Protein AF-A0AA36FQ62-F1 (afdb_monomer_lite)

Structure (mmCIF, N/CA/C/O backbone):
data_AF-A0AA36FQ62-F1
#
_entry.id   AF-A0AA36FQ62-F1
#
loop_
_atom_site.group_PDB
_atom_site.id
_atom_site.type_symbol
_atom_site.label_atom_id
_atom_site.label_alt_id
_atom_site.label_comp_id
_atom_site.label_asym_id
_atom_site.label_entity_id
_atom_site.label_seq_id
_atom_site.pdbx_PDB_ins_code
_atom_site.Cartn_x
_atom_site.Cartn_y
_atom_site.Cartn_z
_atom_site.occupancy
_atom_site.B_iso_or_equiv
_atom_site.auth_seq_id
_atom_site.auth_comp_id
_atom_site.auth_asym_id
_atom_site.auth_atom_id
_atom_site.pdbx_PDB_model_num
ATOM 1 N N . MET A 1 1 ? -47.833 25.487 -31.551 1.00 65.50 1 MET A N 1
ATOM 2 C CA . MET A 1 1 ? -48.661 24.655 -30.648 1.00 65.50 1 MET A CA 1
ATOM 3 C C . MET A 1 1 ? -50.059 24.494 -31.220 1.00 65.50 1 MET A C 1
ATOM 5 O O . MET A 1 1 ? -50.612 25.449 -31.757 1.00 65.50 1 MET A O 1
ATOM 9 N N . ARG A 1 2 ? -50.636 23.299 -31.106 1.00 74.56 2 ARG A N 1
ATOM 10 C CA . ARG A 1 2 ? -52.045 23.013 -31.411 1.00 74.56 2 ARG A CA 1
ATOM 11 C C . ARG A 1 2 ? -52.954 23.622 -30.323 1.00 74.56 2 ARG A C 1
ATOM 13 O O . ARG A 1 2 ? -52.509 23.763 -29.186 1.00 74.56 2 ARG A O 1
ATOM 20 N N . PRO A 1 3 ? -54.244 23.909 -30.589 1.00 71.69 3 PRO A N 1
ATOM 21 C CA . PRO A 1 3 ? -55.140 24.540 -29.604 1.00 71.69 3 PRO A CA 1
ATOM 22 C C . PRO A 1 3 ? -55.261 23.798 -28.259 1.00 71.69 3 PRO A C 1
ATOM 24 O O . PRO A 1 3 ? -55.384 24.423 -27.209 1.00 71.69 3 PRO A O 1
ATOM 27 N N . LYS A 1 4 ? -55.190 22.458 -28.274 1.00 71.88 4 LYS A N 1
ATOM 28 C CA . LYS A 1 4 ? -55.199 21.627 -27.055 1.00 71.88 4 LYS A CA 1
ATOM 29 C C . LYS A 1 4 ? -53.932 21.798 -26.209 1.00 71.88 4 LYS A C 1
ATOM 31 O O . LYS A 1 4 ? -54.028 21.818 -24.988 1.00 71.88 4 LYS A O 1
ATOM 36 N N . GLU A 1 5 ? -52.776 21.949 -26.852 1.00 71.19 5 GLU A N 1
ATOM 37 C CA . GLU A 1 5 ? -51.497 22.198 -26.177 1.00 71.19 5 GLU A CA 1
ATOM 38 C C . GLU A 1 5 ? -51.495 23.599 -25.574 1.00 71.19 5 GLU A C 1
ATOM 40 O O . GLU A 1 5 ? -51.178 23.748 -24.404 1.00 71.19 5 GLU A O 1
ATOM 45 N N . LEU A 1 6 ? -51.961 24.606 -26.321 1.00 78.81 6 LEU A N 1
ATOM 46 C CA . LEU A 1 6 ? -52.039 25.983 -25.832 1.00 78.81 6 LEU A CA 1
ATOM 47 C C . LEU A 1 6 ? -52.892 26.092 -24.556 1.00 78.81 6 LEU A C 1
ATOM 49 O O . LEU A 1 6 ? -52.500 26.765 -23.611 1.00 78.81 6 LEU A O 1
ATOM 53 N N . LYS A 1 7 ? -54.028 25.381 -24.502 1.00 79.94 7 LYS A N 1
ATOM 54 C CA . LYS A 1 7 ? -54.894 25.349 -23.316 1.00 79.94 7 LYS A CA 1
ATOM 55 C C . LYS A 1 7 ? -54.197 24.719 -22.106 1.00 79.94 7 LYS A C 1
ATOM 57 O O . LYS A 1 7 ? -54.276 25.290 -21.022 1.00 79.94 7 LYS A O 1
ATOM 62 N N . LEU A 1 8 ? -53.522 23.579 -22.300 1.00 77.81 8 LEU A N 1
ATOM 63 C CA . LEU A 1 8 ? -52.741 22.897 -21.258 1.00 77.81 8 LEU A CA 1
ATOM 64 C C . LEU A 1 8 ? -51.605 23.793 -20.741 1.00 77.81 8 LEU A C 1
ATOM 66 O O . LEU A 1 8 ? -51.390 23.895 -19.536 1.00 77.81 8 LEU A O 1
ATOM 70 N N . TRP A 1 9 ? -50.933 24.493 -21.655 1.00 85.81 9 TRP A N 1
ATOM 71 C CA . TRP A 1 9 ? -49.898 25.475 -21.351 1.00 85.81 9 TRP A CA 1
ATOM 72 C C . TRP A 1 9 ? -50.437 26.615 -20.488 1.00 85.81 9 TRP A C 1
ATOM 74 O O . TRP A 1 9 ? -49.932 26.832 -19.391 1.00 85.81 9 TRP A O 1
ATOM 84 N N . THR A 1 10 ? -51.497 27.302 -20.921 1.00 83.81 10 THR A N 1
ATOM 85 C CA . THR A 1 10 ? -52.042 28.454 -20.186 1.00 83.81 10 THR A CA 1
ATOM 86 C C . THR A 1 10 ? -52.617 28.067 -18.825 1.00 83.81 10 THR A C 1
ATOM 88 O O . THR A 1 10 ? -52.399 28.782 -17.851 1.00 83.81 10 THR A O 1
ATOM 91 N N . SER A 1 11 ? -53.318 26.928 -18.723 1.00 85.25 11 SER A N 1
ATOM 92 C CA . SER A 1 11 ? -53.846 26.459 -17.434 1.00 85.25 11 SER A CA 1
ATOM 93 C C . SER A 1 11 ? -52.737 26.000 -16.492 1.00 85.25 11 SER A C 1
ATOM 95 O O . SER A 1 11 ? -52.820 26.237 -15.290 1.00 85.25 11 SER A O 1
ATOM 97 N N . GLY A 1 12 ? -51.698 25.359 -17.035 1.00 86.94 12 GLY A N 1
ATOM 98 C CA . GLY A 1 12 ? -50.545 24.901 -16.269 1.00 86.94 12 GLY A CA 1
ATOM 99 C C . GLY A 1 12 ? -49.738 26.061 -15.692 1.00 86.94 12 GLY A C 1
ATOM 100 O O . GLY A 1 12 ? -49.416 26.033 -14.509 1.00 86.94 12 GLY A O 1
ATOM 101 N N . VAL A 1 13 ? -49.494 27.113 -16.482 1.00 87.81 13 VAL A N 1
ATOM 102 C CA . VAL A 1 13 ? -48.809 28.331 -16.014 1.00 87.81 13 VAL A CA 1
ATOM 103 C C . VAL A 1 13 ? -49.633 29.062 -14.954 1.00 87.81 13 VAL A C 1
ATOM 105 O O . VAL A 1 13 ? -49.076 29.461 -13.938 1.00 87.81 13 VAL A O 1
ATOM 108 N N . ALA A 1 14 ? -50.950 29.200 -15.140 1.00 87.75 14 ALA A N 1
ATOM 109 C CA . ALA A 1 14 ? -51.812 29.830 -14.136 1.00 87.75 14 ALA A CA 1
ATOM 110 C C . ALA A 1 14 ? -51.751 29.084 -12.791 1.00 87.75 14 ALA A C 1
ATOM 112 O O . ALA A 1 14 ? -51.449 29.684 -11.765 1.00 87.75 14 ALA A O 1
ATOM 113 N N . HIS A 1 15 ? -51.919 27.757 -12.818 1.00 89.88 15 HIS A N 1
ATOM 114 C CA . HIS A 1 15 ? -51.799 26.922 -11.622 1.00 89.88 15 HIS A CA 1
ATOM 115 C C . HIS A 1 15 ? -50.402 27.008 -10.988 1.00 89.88 15 HIS A C 1
ATOM 117 O O . HIS A 1 15 ? -50.271 27.055 -9.769 1.00 89.88 15 HIS A O 1
ATOM 123 N N . LEU A 1 16 ? -49.344 27.040 -11.804 1.00 90.44 16 LEU A N 1
ATOM 124 C CA . LEU A 1 16 ? -47.969 27.180 -11.331 1.00 90.44 16 LEU A CA 1
ATOM 125 C C . LEU A 1 16 ? -47.751 28.496 -10.572 1.00 90.44 16 LEU A C 1
ATOM 127 O O . LEU A 1 16 ? -47.106 28.495 -9.524 1.00 90.44 16 LEU A O 1
ATOM 131 N N . LEU A 1 17 ? -48.288 29.605 -11.083 1.00 85.81 17 LEU A N 1
ATOM 132 C CA . LEU A 1 17 ? -48.156 30.927 -10.467 1.00 85.81 17 LEU A CA 1
ATOM 133 C C . LEU A 1 17 ? -48.981 31.069 -9.176 1.00 85.81 17 LEU A C 1
ATOM 135 O O . LEU A 1 17 ? -48.566 31.816 -8.288 1.00 85.81 17 LEU A O 1
ATOM 139 N N . ASP A 1 18 ? -50.071 30.309 -9.028 1.00 91.38 18 ASP A N 1
ATOM 140 C CA . ASP A 1 18 ? -50.879 30.258 -7.798 1.00 91.38 18 ASP A CA 1
ATOM 141 C C . ASP A 1 18 ? -50.179 29.517 -6.642 1.00 91.38 18 ASP A C 1
ATOM 143 O O . ASP A 1 18 ? -50.466 29.768 -5.468 1.00 91.38 18 ASP A O 1
ATOM 147 N N . LEU A 1 19 ? -49.233 28.615 -6.934 1.00 92.75 19 LEU A N 1
ATOM 148 C CA . LEU A 1 19 ? -48.485 27.891 -5.900 1.00 92.75 19 LEU A CA 1
ATOM 149 C C . LEU A 1 19 ? -47.567 28.835 -5.111 1.00 92.75 19 LEU A C 1
ATOM 151 O O . LEU A 1 19 ? -46.963 29.722 -5.715 1.00 92.75 19 LEU A O 1
ATOM 155 N N . PRO A 1 20 ? -47.347 28.622 -3.799 1.00 92.12 20 PRO A N 1
ATOM 156 C CA . PRO A 1 20 ? -46.384 29.405 -3.029 1.00 92.12 20 PRO A CA 1
ATOM 157 C C . PRO A 1 20 ? -44.980 29.352 -3.643 1.00 92.12 20 PRO A C 1
ATOM 159 O O . PRO A 1 20 ? -44.489 28.281 -4.007 1.00 92.12 20 PRO A O 1
ATOM 162 N N . ALA A 1 21 ? -44.324 30.509 -3.734 1.00 87.75 21 ALA A N 1
ATOM 163 C CA . ALA A 1 21 ? -42.969 30.612 -4.262 1.00 87.75 21 ALA A CA 1
ATOM 164 C C . ALA A 1 21 ? -41.953 29.810 -3.416 1.00 87.75 21 ALA A C 1
ATOM 166 O O . ALA A 1 21 ? -42.151 29.578 -2.222 1.00 87.75 21 ALA A O 1
ATOM 167 N N . GLY A 1 22 ? -40.863 29.363 -4.049 1.00 88.75 22 GLY A N 1
ATOM 168 C CA . GLY A 1 22 ? -39.893 28.436 -3.457 1.00 88.75 22 GLY A CA 1
ATOM 169 C C . GLY A 1 22 ? -40.155 26.982 -3.863 1.00 88.75 22 GLY A C 1
ATOM 170 O O . GLY A 1 22 ? -40.504 26.707 -5.011 1.00 88.75 22 GLY A O 1
ATOM 171 N N . HIS A 1 23 ? -39.973 26.037 -2.935 1.00 90.25 23 HIS A N 1
ATOM 172 C CA . HIS A 1 23 ? -40.041 24.600 -3.236 1.00 90.25 23 HIS A CA 1
ATOM 173 C C . HIS A 1 23 ? -41.383 24.131 -3.845 1.00 90.25 23 HIS A C 1
ATOM 175 O O . HIS A 1 23 ? -41.338 23.379 -4.820 1.00 90.25 23 HIS A O 1
ATOM 181 N N . PRO A 1 24 ? -42.569 24.582 -3.376 1.00 93.19 24 PRO A N 1
ATOM 182 C CA . PRO A 1 24 ? -43.842 24.172 -3.976 1.00 93.19 24 PRO A CA 1
ATOM 183 C C . PRO A 1 24 ? -43.959 24.573 -5.452 1.00 93.19 24 PRO A C 1
ATOM 185 O O . PRO A 1 24 ? -44.353 23.756 -6.283 1.00 93.19 24 PRO A O 1
ATOM 188 N N . ARG A 1 25 ? -43.550 25.800 -5.801 1.00 94.25 25 ARG A N 1
ATOM 189 C CA . ARG A 1 25 ? -43.550 26.291 -7.186 1.00 94.25 25 ARG A CA 1
ATOM 190 C C . ARG A 1 25 ? -42.502 25.591 -8.058 1.00 94.25 25 ARG A C 1
ATOM 192 O O . ARG A 1 25 ? -42.801 25.275 -9.202 1.00 94.25 25 ARG A O 1
ATOM 199 N N . LEU A 1 26 ? -41.321 25.260 -7.530 1.00 94.88 26 LEU A N 1
ATOM 200 C CA . LEU A 1 26 ? -40.318 24.452 -8.250 1.00 94.88 26 LEU A CA 1
ATOM 201 C C . LEU A 1 26 ? -40.812 23.021 -8.525 1.00 94.88 26 LEU A C 1
ATOM 203 O O . LEU A 1 26 ? -40.653 22.504 -9.631 1.00 94.88 26 LEU A O 1
ATOM 207 N N . SER A 1 27 ? -41.491 22.407 -7.553 1.00 94.25 27 SER A N 1
ATOM 208 C CA . SER A 1 27 ? -42.144 21.108 -7.737 1.00 94.25 27 SER A CA 1
ATOM 209 C C . SER A 1 27 ? -43.239 21.183 -8.807 1.00 94.25 27 SER A C 1
ATOM 211 O O . SER A 1 27 ? -43.251 20.375 -9.740 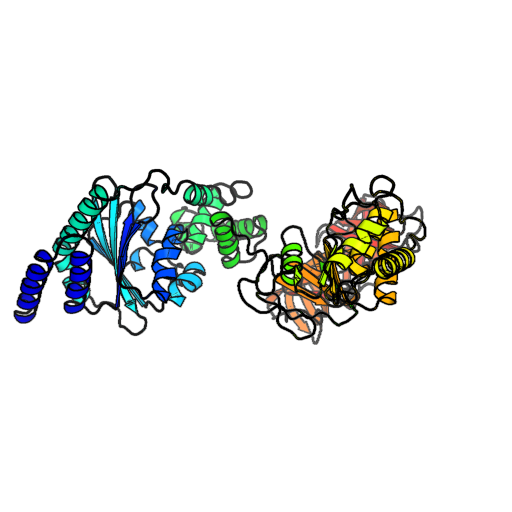1.00 94.25 27 SER A O 1
ATOM 213 N N . GLY A 1 28 ? -44.086 22.217 -8.751 1.00 94.12 28 GLY A N 1
ATOM 214 C CA . GLY A 1 28 ? -45.088 22.501 -9.778 1.00 94.12 28 GLY A CA 1
ATOM 215 C C . GLY A 1 28 ? -44.482 22.693 -11.170 1.00 94.12 28 GLY A C 1
ATOM 216 O O . GLY A 1 28 ? -45.018 22.162 -12.141 1.00 94.12 28 GLY A O 1
ATOM 217 N N . LEU A 1 29 ? -43.341 23.386 -11.268 1.00 94.75 29 LEU A N 1
ATOM 218 C CA . LEU A 1 29 ? -42.625 23.615 -12.526 1.00 94.75 29 LEU A CA 1
ATOM 219 C C . LEU A 1 29 ? -42.180 22.283 -13.139 1.00 94.75 29 LEU A C 1
ATOM 221 O O . LEU A 1 29 ? -42.425 22.045 -14.319 1.00 94.75 29 LEU A O 1
ATOM 225 N N . SER A 1 30 ? -41.603 21.384 -12.335 1.00 94.12 30 SER A N 1
ATOM 226 C CA . SER A 1 30 ? -41.206 20.048 -12.803 1.00 94.12 30 SER A CA 1
ATOM 227 C C . SER A 1 30 ? -42.401 19.219 -13.291 1.00 94.12 30 SER A C 1
ATOM 229 O O . SER A 1 30 ? -42.319 18.546 -14.318 1.00 94.12 30 SER A O 1
ATOM 231 N N . HIS A 1 31 ? -43.544 19.302 -12.600 1.00 92.62 31 HIS A N 1
ATOM 232 C CA . HIS A 1 31 ? -44.759 18.596 -12.997 1.00 92.62 31 HIS A CA 1
ATOM 233 C C . HIS A 1 31 ? -45.319 19.137 -14.315 1.00 92.62 31 HIS A C 1
ATOM 235 O O . HIS A 1 31 ? -45.669 18.360 -15.201 1.00 92.62 31 HIS A O 1
ATOM 241 N N . TRP A 1 32 ? -45.364 20.459 -14.469 1.00 93.38 32 TRP A N 1
ATOM 242 C CA . TRP A 1 32 ? -45.823 21.107 -15.692 1.00 93.38 32 TRP A CA 1
ATOM 243 C C . TRP A 1 32 ? -44.908 20.799 -16.884 1.00 93.38 32 TRP A C 1
ATOM 245 O O . TRP A 1 32 ? -45.400 20.396 -17.937 1.00 93.38 32 TRP A O 1
ATOM 255 N N . LEU A 1 33 ? -43.585 20.872 -16.709 1.00 92.69 33 LEU A N 1
ATOM 256 C CA . LEU A 1 33 ? -42.626 20.514 -17.760 1.00 92.69 33 LEU A CA 1
ATOM 257 C C . LEU A 1 33 ? -42.779 19.049 -18.202 1.00 92.69 33 LEU A C 1
ATOM 259 O O . LEU A 1 33 ? -42.755 18.788 -19.403 1.00 92.69 33 LEU A O 1
ATOM 263 N N . ARG A 1 34 ? -43.047 18.112 -17.277 1.00 92.44 34 ARG A N 1
ATOM 264 C CA . ARG A 1 34 ? -43.342 16.701 -17.612 1.00 92.44 34 ARG A CA 1
ATOM 265 C C . ARG A 1 34 ? -44.602 16.512 -18.454 1.00 92.44 34 ARG A C 1
ATOM 267 O O . ARG A 1 34 ? -44.686 15.551 -19.214 1.00 92.44 34 ARG A O 1
ATOM 274 N N . GLN A 1 35 ? -45.595 17.388 -18.306 1.00 87.94 35 GLN A N 1
ATOM 275 C CA . GLN A 1 35 ? -46.810 17.344 -19.128 1.00 87.94 35 GLN A CA 1
ATOM 276 C C . GLN A 1 35 ? -46.563 17.856 -20.554 1.00 87.94 35 GLN A C 1
ATOM 278 O O . GLN A 1 35 ? -47.313 17.513 -21.466 1.00 87.94 35 GLN A O 1
ATOM 283 N N . ILE A 1 36 ? -45.529 18.680 -20.740 1.00 85.38 36 ILE A N 1
ATOM 284 C CA . ILE A 1 36 ? -45.151 19.277 -22.024 1.00 85.38 36 ILE A CA 1
ATOM 285 C C . ILE A 1 36 ? -44.238 18.337 -22.810 1.00 85.38 36 ILE A C 1
ATOM 287 O O . ILE A 1 36 ? -44.462 18.102 -23.996 1.00 85.38 36 ILE A O 1
ATOM 291 N N . CYS A 1 37 ? -43.212 17.805 -22.152 1.00 87.88 37 CYS A N 1
ATOM 292 C CA . CYS A 1 37 ? -42.264 16.860 -22.719 1.00 87.88 37 CYS A CA 1
ATOM 293 C C . CYS A 1 37 ? -41.946 15.800 -21.660 1.00 87.88 37 CYS A C 1
ATOM 295 O O . CYS A 1 37 ? -41.770 16.154 -20.491 1.00 87.88 37 CYS A O 1
ATOM 297 N N . PRO A 1 38 ? -41.860 14.507 -22.017 1.00 87.56 38 PRO A N 1
ATOM 298 C CA . PRO A 1 38 ? -41.468 13.501 -21.046 1.00 87.56 38 PRO A CA 1
ATOM 299 C C . PRO A 1 38 ? -40.057 13.806 -20.523 1.00 87.56 38 PRO A C 1
ATOM 301 O O . PRO A 1 38 ? -39.123 14.005 -21.291 1.00 87.56 38 PRO A O 1
ATOM 304 N N . VAL A 1 39 ? -39.907 13.878 -19.205 1.00 90.75 39 VAL A N 1
ATOM 305 C CA . VAL A 1 39 ? -38.630 14.127 -18.528 1.00 90.75 39 VAL A CA 1
ATOM 306 C C . VAL A 1 39 ? -38.608 13.271 -17.275 1.00 90.75 39 VAL A C 1
ATOM 308 O O . VAL A 1 39 ? -39.529 13.332 -16.451 1.00 90.75 39 VAL A O 1
ATOM 311 N N . ASP A 1 40 ? -37.556 12.478 -17.130 1.00 89.38 40 ASP A N 1
ATOM 312 C CA . ASP A 1 40 ? -37.458 11.497 -16.057 1.00 89.38 40 ASP A CA 1
ATOM 313 C C . ASP A 1 40 ? -37.031 12.192 -14.757 1.00 89.38 40 ASP A C 1
ATOM 315 O O . ASP A 1 40 ? -37.711 12.081 -13.730 1.00 89.38 40 ASP A O 1
ATOM 319 N N . HIS A 1 41 ? -35.979 13.013 -14.820 1.00 90.12 41 HIS A N 1
ATOM 320 C CA . HIS A 1 41 ? -35.425 13.697 -13.651 1.00 90.12 41 HIS A CA 1
ATOM 321 C C . HIS A 1 41 ? -35.153 15.183 -13.901 1.00 90.12 41 HIS A C 1
ATOM 323 O O . HIS A 1 41 ? -34.850 15.597 -15.020 1.00 90.12 41 HIS A O 1
ATOM 329 N N . PHE A 1 42 ? -35.261 15.968 -12.828 1.00 93.19 42 PHE A N 1
ATOM 330 C CA . PHE A 1 42 ? -34.907 17.381 -12.785 1.00 93.19 42 PHE A CA 1
ATOM 331 C C . PHE A 1 42 ? -33.912 17.623 -11.660 1.00 93.19 42 PHE A C 1
ATOM 333 O O . PHE A 1 42 ? -34.051 17.037 -10.583 1.00 93.19 42 PHE A O 1
ATOM 340 N N . VAL A 1 43 ? -32.978 18.541 -11.886 1.00 91.94 43 VAL A N 1
ATOM 341 C CA . VAL A 1 43 ? -32.133 19.111 -10.835 1.00 91.94 43 VAL A CA 1
ATOM 342 C C . VAL A 1 43 ? -31.844 20.579 -11.136 1.00 91.94 43 VAL A C 1
ATOM 344 O O . VAL A 1 43 ? -31.655 20.958 -12.288 1.00 91.94 43 VAL A O 1
ATOM 347 N N . LEU A 1 44 ? -31.866 21.414 -10.102 1.00 94.06 44 LEU A N 1
ATOM 348 C CA . LEU A 1 44 ? -31.575 22.840 -10.160 1.00 94.06 44 LEU A CA 1
ATOM 349 C C . LEU A 1 44 ? -30.367 23.142 -9.279 1.00 94.06 44 LEU A C 1
ATOM 351 O O . LEU A 1 44 ? -30.459 23.049 -8.050 1.00 94.06 44 LEU A O 1
ATOM 355 N N . PHE A 1 45 ? -29.280 23.580 -9.907 1.00 92.44 45 PHE A N 1
ATOM 356 C CA . PHE A 1 45 ? -28.094 24.084 -9.224 1.00 92.44 45 PHE A CA 1
ATOM 357 C C . PHE A 1 45 ? -27.929 25.587 -9.422 1.00 92.44 45 PHE A C 1
ATOM 359 O O . PHE A 1 45 ? -28.242 26.123 -10.483 1.00 92.44 45 PHE A O 1
ATOM 366 N N . VAL A 1 46 ? -27.391 26.262 -8.406 1.00 90.56 46 VAL A N 1
ATOM 367 C CA . VAL A 1 46 ? -26.946 27.657 -8.492 1.00 90.56 46 VAL A CA 1
ATOM 368 C C . VAL A 1 46 ? -25.442 27.744 -8.282 1.00 90.56 46 VAL A C 1
ATOM 370 O O . VAL A 1 46 ? -24.909 27.286 -7.263 1.00 90.56 46 VAL A O 1
ATOM 373 N N . TYR A 1 47 ? -24.780 28.409 -9.220 1.00 87.69 47 TYR A N 1
ATOM 374 C CA . TYR A 1 47 ? -23.352 28.696 -9.227 1.00 87.69 47 TYR A CA 1
ATOM 375 C C . TYR A 1 47 ? -23.147 30.187 -8.954 1.00 87.69 47 TYR A C 1
ATOM 377 O O . TYR A 1 47 ? -23.745 31.020 -9.626 1.00 87.69 47 TYR A O 1
ATOM 385 N N . GLU A 1 48 ? -22.338 30.531 -7.952 1.00 84.25 48 GLU A N 1
ATOM 386 C CA . GLU A 1 48 ? -22.143 31.918 -7.510 1.00 84.25 48 GLU A CA 1
ATOM 387 C C . GLU A 1 48 ? -20.687 32.145 -7.082 1.00 84.25 48 GLU A C 1
ATOM 389 O O . GLU A 1 48 ? -20.251 31.703 -6.013 1.00 84.25 48 GLU A O 1
ATOM 394 N N . GLY A 1 49 ? -19.920 32.840 -7.926 1.00 76.94 49 GLY A N 1
ATOM 395 C CA . GLY A 1 49 ? -18.513 33.154 -7.673 1.00 76.94 49 GLY A CA 1
ATOM 396 C C . GLY A 1 49 ? -17.655 31.913 -7.388 1.00 76.94 49 GLY A C 1
ATOM 397 O O . GLY A 1 49 ? -17.473 31.049 -8.248 1.00 76.94 49 GLY A O 1
ATOM 398 N N . ASN A 1 50 ? -17.107 31.848 -6.171 1.00 72.56 50 ASN A N 1
ATOM 399 C CA . ASN A 1 50 ? -16.250 30.754 -5.701 1.00 72.56 50 ASN A CA 1
ATOM 400 C C . ASN A 1 50 ? -16.957 29.833 -4.695 1.00 72.56 50 ASN A C 1
ATOM 402 O O . ASN A 1 50 ? -16.282 29.091 -3.989 1.00 72.56 50 ASN A O 1
ATOM 406 N N . HIS A 1 51 ? -18.282 29.895 -4.574 1.00 79.62 51 HIS A N 1
ATOM 407 C CA . HIS A 1 51 ? -19.012 28.968 -3.714 1.00 79.62 51 HIS A CA 1
ATOM 408 C C . HIS A 1 51 ? -19.207 27.617 -4.399 1.00 79.62 51 HIS A C 1
ATOM 410 O O . HIS A 1 51 ? -19.255 27.524 -5.630 1.00 79.62 51 HIS A O 1
ATOM 416 N N . ARG A 1 52 ? -19.393 26.578 -3.584 1.00 81.31 52 ARG A N 1
ATOM 417 C CA . ARG A 1 52 ? -19.804 25.255 -4.063 1.00 81.31 52 ARG A CA 1
ATOM 418 C C . ARG A 1 52 ? -21.145 25.330 -4.807 1.00 81.31 52 ARG A C 1
ATOM 420 O O . ARG A 1 52 ? -21.969 26.198 -4.488 1.00 81.31 52 ARG A O 1
ATOM 427 N N . PRO A 1 53 ? -21.412 24.445 -5.783 1.00 86.12 53 PRO A N 1
ATOM 428 C CA . PRO A 1 53 ? -22.727 24.361 -6.408 1.00 86.12 53 PRO A CA 1
ATOM 429 C C . PRO A 1 53 ? -23.817 24.170 -5.347 1.00 86.12 53 PRO A C 1
ATOM 431 O O . PRO A 1 53 ? -23.737 23.277 -4.504 1.00 86.12 53 PRO A O 1
ATOM 434 N N . LEU A 1 54 ? -24.842 25.019 -5.364 1.00 88.25 54 LEU A N 1
ATOM 435 C CA . LEU A 1 54 ? -25.953 24.920 -4.419 1.00 88.25 54 LEU A CA 1
ATOM 436 C C . LEU A 1 54 ? -27.125 24.208 -5.080 1.00 88.25 54 LEU A C 1
ATOM 438 O O . LEU A 1 54 ? -27.737 24.767 -5.989 1.00 88.25 54 LEU A O 1
ATOM 442 N N . ALA A 1 55 ? -27.465 23.016 -4.600 1.00 90.38 55 ALA A N 1
ATOM 443 C CA . ALA A 1 55 ? -28.695 22.340 -4.988 1.00 90.38 55 ALA A CA 1
ATOM 444 C C . ALA A 1 55 ? -29.911 23.081 -4.410 1.00 90.38 55 ALA A C 1
ATOM 446 O O . ALA A 1 55 ? -30.055 23.210 -3.193 1.00 90.38 55 ALA A O 1
ATOM 447 N N . MET A 1 56 ? -30.793 23.579 -5.276 1.00 91.88 56 MET A N 1
ATOM 448 C CA . MET A 1 56 ? -32.043 24.232 -4.870 1.00 91.88 56 MET A CA 1
ATOM 449 C C . MET A 1 56 ? -33.262 23.322 -4.995 1.00 91.88 56 MET A C 1
ATOM 451 O O . MET A 1 56 ? -34.248 23.519 -4.282 1.00 91.88 56 MET A O 1
ATOM 455 N N . PHE A 1 57 ? -33.223 22.358 -5.914 1.00 93.81 57 PHE A N 1
ATOM 456 C CA . PHE A 1 57 ? -34.329 21.445 -6.174 1.00 93.81 57 PHE A CA 1
ATOM 457 C C . PHE A 1 57 ? -33.850 20.221 -6.949 1.00 93.81 57 PHE A C 1
ATOM 459 O O . PHE A 1 57 ? -32.991 20.343 -7.815 1.00 93.81 57 PHE A O 1
ATOM 466 N N . ASP A 1 58 ? -34.442 19.065 -6.676 1.00 93.19 58 ASP A N 1
ATOM 467 C CA . ASP A 1 58 ? -34.229 17.841 -7.432 1.00 93.19 58 ASP A CA 1
ATOM 468 C C . ASP A 1 58 ? -35.458 16.927 -7.341 1.00 93.19 58 ASP A C 1
ATOM 470 O O . ASP A 1 58 ? -36.302 17.076 -6.455 1.00 93.19 58 ASP A O 1
ATOM 474 N N . THR A 1 59 ? -35.564 15.977 -8.269 1.00 92.12 59 THR A N 1
ATOM 475 C CA . THR A 1 59 ? -36.605 14.937 -8.251 1.00 92.12 59 THR A CA 1
ATOM 476 C C . THR A 1 59 ? -36.015 13.530 -8.143 1.00 92.12 59 THR A C 1
ATOM 478 O O . THR A 1 59 ? -36.613 12.581 -8.661 1.00 92.12 59 THR A O 1
ATOM 481 N N . PHE A 1 60 ? -34.816 13.382 -7.578 1.00 85.38 60 PHE A N 1
ATOM 482 C CA . PHE A 1 60 ? -34.171 12.079 -7.451 1.00 85.38 60 PHE A CA 1
ATOM 483 C C . PHE A 1 60 ? -34.704 11.311 -6.237 1.00 85.38 60 PHE A C 1
ATOM 485 O O . PHE A 1 60 ? -35.068 11.881 -5.209 1.00 85.38 60 PHE A O 1
ATOM 492 N N . CYS A 1 61 ? -34.752 9.986 -6.360 1.00 81.31 61 CYS A N 1
ATOM 493 C CA . CYS A 1 61 ? -34.926 9.088 -5.222 1.00 81.31 61 CYS A CA 1
ATOM 494 C C . CYS A 1 61 ? -33.659 9.081 -4.349 1.00 81.31 61 CYS A C 1
ATOM 496 O O . CYS A 1 61 ? -32.585 9.463 -4.811 1.00 81.31 61 CYS A O 1
ATOM 498 N N . ALA A 1 62 ? -33.779 8.678 -3.079 1.00 73.31 62 ALA A N 1
ATOM 499 C CA . ALA A 1 62 ? -32.701 8.805 -2.090 1.00 73.31 62 ALA A CA 1
ATOM 500 C C . ALA A 1 62 ? -31.388 8.110 -2.508 1.00 73.31 62 ALA A C 1
ATOM 502 O O . ALA A 1 62 ? -30.309 8.640 -2.270 1.00 73.31 62 ALA A O 1
ATOM 503 N N . ASP A 1 63 ? -31.486 6.968 -3.184 1.00 69.25 63 ASP A N 1
ATOM 504 C CA . ASP A 1 63 ? -30.375 6.204 -3.758 1.00 69.25 63 ASP A CA 1
ATOM 505 C C . ASP A 1 63 ? -29.650 6.952 -4.887 1.00 69.25 63 ASP A C 1
ATOM 507 O O . ASP A 1 63 ? -28.427 6.893 -4.977 1.00 69.25 63 ASP A O 1
ATOM 511 N N . LYS A 1 64 ? -30.379 7.701 -5.724 1.00 72.38 64 LYS A N 1
ATOM 512 C CA . LYS A 1 64 ? -29.790 8.477 -6.829 1.00 72.38 64 LYS A CA 1
ATOM 513 C C . LYS A 1 64 ? -29.354 9.879 -6.417 1.00 72.38 64 LYS A C 1
ATOM 515 O O . LYS A 1 64 ? -28.432 10.428 -7.015 1.00 72.38 64 LYS A O 1
ATOM 520 N N . ARG A 1 65 ? -30.002 10.456 -5.403 1.00 81.44 65 ARG A N 1
ATOM 521 C CA . ARG A 1 65 ? -29.698 11.790 -4.872 1.00 81.44 65 ARG A CA 1
ATOM 522 C C . ARG A 1 65 ? -28.283 11.864 -4.300 1.00 81.44 65 ARG A C 1
ATOM 524 O O . ARG A 1 65 ? -27.603 12.851 -4.561 1.00 81.44 65 ARG A O 1
ATOM 531 N N . GLY A 1 66 ? -27.836 10.807 -3.615 1.00 74.88 66 GLY A N 1
ATOM 532 C CA . GLY A 1 66 ? -26.467 10.714 -3.102 1.00 74.88 66 GLY A CA 1
ATOM 533 C C . GLY A 1 66 ? -25.430 10.966 -4.197 1.00 74.88 66 GLY A C 1
ATOM 534 O O . GLY A 1 66 ? -24.590 11.842 -4.060 1.00 74.88 66 GLY A O 1
ATOM 535 N N . VAL A 1 67 ? -25.581 10.300 -5.343 1.00 67.38 67 VAL A N 1
ATOM 536 C CA . VAL A 1 67 ? -24.642 10.423 -6.468 1.00 67.38 67 VAL A CA 1
ATOM 537 C C . VAL A 1 67 ? -24.797 11.761 -7.204 1.00 67.38 67 VAL A C 1
ATOM 539 O O . VAL A 1 67 ? -23.809 12.437 -7.476 1.00 67.38 67 VAL A O 1
ATOM 542 N N . TYR A 1 68 ? -26.025 12.176 -7.529 1.00 72.38 68 TYR A N 1
ATOM 543 C CA . TYR A 1 68 ? -26.274 13.345 -8.391 1.00 72.38 68 TYR A CA 1
ATOM 544 C C . TYR A 1 68 ? -26.203 14.700 -7.717 1.00 72.38 68 TYR A C 1
ATOM 546 O O . TYR A 1 68 ? -26.024 15.719 -8.385 1.00 72.38 68 TYR A O 1
ATOM 554 N N . VAL A 1 69 ? -26.464 14.724 -6.420 1.00 77.38 69 VAL A N 1
ATOM 555 C CA . VAL A 1 69 ? -26.654 15.960 -5.680 1.00 77.38 69 VAL A CA 1
ATOM 556 C C . VAL A 1 69 ? -25.598 16.043 -4.601 1.00 77.38 69 VAL A C 1
ATOM 558 O O . VAL A 1 69 ? -24.786 16.960 -4.632 1.00 77.38 69 VAL A O 1
ATOM 561 N N . ASP A 1 70 ? -25.549 15.062 -3.706 1.00 78.44 70 ASP A N 1
ATOM 562 C CA . ASP A 1 70 ? -24.721 15.165 -2.506 1.00 78.44 70 ASP A CA 1
ATOM 563 C C . ASP A 1 70 ? -23.221 15.006 -2.838 1.00 78.44 70 ASP A C 1
ATOM 565 O O . ASP A 1 70 ? -22.406 15.856 -2.470 1.00 78.44 70 ASP A O 1
ATOM 569 N N . ASP A 1 71 ? -22.854 13.995 -3.631 1.00 70.06 71 ASP A N 1
ATOM 570 C CA . ASP A 1 71 ? -21.480 13.782 -4.101 1.00 70.06 71 ASP A CA 1
ATOM 571 C C . ASP A 1 71 ? -21.035 14.919 -5.018 1.00 70.06 71 ASP A C 1
ATOM 573 O O . ASP A 1 71 ? -19.906 15.401 -4.907 1.00 70.06 71 ASP A O 1
ATOM 577 N N . TYR A 1 72 ? -21.936 15.415 -5.875 1.00 73.88 72 TYR A N 1
ATOM 578 C CA . TYR A 1 72 ? -21.647 16.542 -6.760 1.00 73.88 72 TYR A CA 1
ATOM 579 C C . TYR A 1 72 ? -21.308 17.819 -5.986 1.00 73.88 72 TYR A C 1
ATOM 581 O O . TYR A 1 72 ? -20.588 18.660 -6.500 1.00 73.88 72 TYR A O 1
ATOM 589 N N . GLN A 1 73 ? -21.762 17.984 -4.744 1.00 73.00 73 GLN A N 1
ATOM 590 C CA . GLN A 1 73 ? -21.399 19.134 -3.907 1.00 73.00 73 GLN A CA 1
ATOM 591 C C . GLN A 1 73 ? -20.048 18.968 -3.192 1.00 73.00 73 GLN A C 1
ATOM 593 O O . GLN A 1 73 ? -19.542 19.926 -2.602 1.00 73.00 73 GLN A O 1
ATOM 598 N N . CYS A 1 74 ? -19.438 17.781 -3.258 1.00 66.00 74 CYS A N 1
ATOM 599 C CA . CYS A 1 74 ? -18.243 17.425 -2.492 1.00 66.00 74 CYS A CA 1
ATOM 600 C C . CYS A 1 74 ? -16.921 17.475 -3.285 1.00 66.00 74 CYS A C 1
ATOM 602 O O . CYS A 1 74 ? -15.869 17.250 -2.691 1.00 66.00 74 CYS A O 1
ATOM 604 N N . GLY A 1 75 ? -16.932 17.799 -4.587 1.00 65.06 75 GLY A N 1
ATOM 605 C CA . GLY A 1 75 ? -15.700 17.994 -5.382 1.00 65.06 75 GLY A CA 1
ATOM 606 C C . GLY A 1 75 ? -15.667 17.511 -6.849 1.00 65.06 75 GLY A C 1
ATOM 607 O O . GLY A 1 75 ? -14.927 18.110 -7.632 1.00 65.06 75 GLY A O 1
ATOM 608 N N . PRO A 1 76 ? -16.452 16.505 -7.291 1.00 63.66 76 PRO A N 1
ATOM 609 C CA . PRO A 1 76 ? -16.430 16.003 -8.673 1.00 63.66 76 PRO A CA 1
ATOM 610 C C . PRO A 1 76 ? -16.761 17.053 -9.745 1.00 63.66 76 PRO A C 1
ATOM 612 O O . PRO A 1 76 ? -16.324 16.918 -10.885 1.00 63.66 76 PRO A O 1
ATOM 615 N N . TYR A 1 77 ? -17.502 18.106 -9.394 1.00 72.81 77 TYR A N 1
ATOM 616 C CA . TYR A 1 77 ? -17.954 19.162 -10.306 1.00 72.81 77 TYR A CA 1
ATOM 617 C C . TYR A 1 77 ? -16.834 19.976 -10.965 1.00 72.81 77 TYR A C 1
ATOM 619 O O . TYR A 1 77 ? -17.066 20.591 -11.999 1.00 72.81 77 TYR A O 1
ATOM 627 N N . LEU A 1 78 ? -15.607 19.995 -10.429 1.00 69.88 78 LEU A N 1
ATOM 628 C CA . LEU A 1 78 ? -14.495 20.691 -11.101 1.00 69.88 78 LEU A CA 1
ATOM 629 C C . LEU A 1 78 ? -14.065 20.015 -12.410 1.00 69.88 78 LEU A C 1
ATOM 631 O O . LEU A 1 78 ? -13.464 20.659 -13.275 1.00 69.88 78 LEU A O 1
ATOM 635 N N . LEU A 1 79 ? -14.355 18.721 -12.538 1.00 71.56 79 LEU A N 1
ATOM 636 C CA . LEU A 1 79 ? -14.130 17.936 -13.749 1.00 71.56 79 LEU A CA 1
ATOM 637 C C . LEU A 1 79 ? -15.333 17.985 -14.691 1.00 71.56 79 LEU A C 1
ATOM 639 O O . LEU A 1 79 ? -15.239 17.534 -15.832 1.00 71.56 79 LEU A O 1
ATOM 643 N N . ASP A 1 80 ? -16.444 18.548 -14.221 1.00 75.38 80 ASP A N 1
ATOM 644 C CA . ASP A 1 80 ? -17.695 18.575 -14.942 1.00 75.38 80 ASP A CA 1
ATOM 645 C C . ASP A 1 80 ? -17.718 19.720 -15.979 1.00 75.38 80 ASP A C 1
ATOM 647 O O . ASP A 1 80 ? -17.528 20.897 -15.631 1.00 75.38 80 ASP A O 1
ATOM 651 N N . PRO A 1 81 ? -17.961 19.419 -17.267 1.00 73.25 81 PRO A N 1
ATOM 652 C CA . PRO A 1 81 ? -18.048 20.426 -18.319 1.00 73.25 81 PRO A CA 1
ATOM 653 C C . PRO A 1 81 ? -19.127 21.489 -18.068 1.00 73.25 81 PRO A C 1
ATOM 655 O O . PRO A 1 81 ? -18.996 22.623 -18.533 1.00 73.25 81 PRO A O 1
ATOM 658 N N . PHE A 1 82 ? -20.184 21.158 -17.325 1.00 75.25 82 PHE A N 1
ATOM 659 C CA . PHE A 1 82 ? -21.334 22.030 -17.089 1.00 75.25 82 PHE A CA 1
ATOM 660 C C . PHE A 1 82 ? -21.004 23.103 -16.059 1.00 75.25 82 PHE A C 1
ATOM 662 O O . PHE A 1 82 ? -21.315 24.278 -16.264 1.00 75.25 82 PHE A O 1
ATOM 669 N N . TYR A 1 83 ? -20.278 22.740 -15.001 1.00 76.12 83 TYR A N 1
ATOM 670 C CA . TYR A 1 83 ? -19.723 23.709 -14.057 1.00 76.12 83 TYR A CA 1
ATOM 671 C C . TYR A 1 83 ? -18.788 24.713 -14.757 1.00 76.12 83 TYR A C 1
ATOM 673 O O . TYR A 1 83 ? -18.836 25.921 -14.495 1.00 76.12 83 TYR A O 1
ATOM 681 N N . LEU A 1 84 ? -17.968 24.240 -15.703 1.00 72.94 84 LEU A N 1
ATOM 682 C CA . LEU A 1 84 ? -17.088 25.103 -16.496 1.00 72.94 84 LEU A CA 1
ATOM 683 C C . LEU A 1 84 ? -17.869 26.039 -17.427 1.00 72.94 84 LEU A C 1
ATOM 685 O O . LEU A 1 84 ? -17.493 27.202 -17.563 1.00 72.94 84 LEU A O 1
ATOM 689 N N . ALA A 1 85 ? -18.959 25.571 -18.036 1.00 76.56 85 ALA A N 1
ATOM 690 C CA . ALA A 1 85 ? -19.826 26.417 -18.856 1.00 76.56 85 ALA A CA 1
ATOM 691 C C . ALA A 1 85 ? -20.454 27.554 -18.026 1.00 76.56 85 ALA A C 1
ATOM 693 O O . ALA A 1 85 ? -20.443 28.711 -18.447 1.00 76.56 85 ALA A O 1
ATOM 694 N N . CYS A 1 86 ? -20.912 27.256 -16.807 1.00 73.25 86 CYS A N 1
ATOM 695 C CA . CYS A 1 86 ? -21.496 28.255 -15.905 1.00 73.25 86 CYS A CA 1
ATOM 696 C C . CYS A 1 86 ? -20.480 29.309 -15.462 1.00 73.25 86 CYS A C 1
ATOM 698 O O . CYS A 1 86 ? -20.757 30.504 -15.482 1.00 73.25 86 CYS A O 1
ATOM 700 N N . THR A 1 87 ? -19.277 28.876 -15.088 1.00 68.00 87 THR A N 1
ATOM 701 C CA . THR A 1 87 ? -18.227 29.780 -14.588 1.00 68.00 87 THR A CA 1
ATOM 702 C C . THR A 1 87 ? -17.567 30.618 -15.686 1.00 68.00 87 THR A C 1
ATOM 704 O O . THR A 1 87 ? -16.965 31.647 -15.384 1.00 68.00 87 THR A O 1
ATOM 707 N N . ARG A 1 88 ? -17.702 30.225 -16.959 1.00 69.44 88 ARG A N 1
ATOM 708 C CA . ARG A 1 88 ? -17.198 30.968 -18.129 1.00 69.44 88 ARG A CA 1
ATOM 709 C C . ARG A 1 88 ? -18.216 31.935 -18.746 1.00 69.44 88 ARG A C 1
ATOM 711 O O . ARG A 1 88 ? -17.917 32.525 -19.779 1.00 69.44 88 ARG A O 1
ATOM 718 N N . GLY A 1 89 ? -19.382 32.119 -18.122 1.00 67.88 89 GLY A N 1
ATOM 719 C CA . GLY A 1 89 ? -20.380 33.098 -18.564 1.00 67.88 89 GLY A CA 1
ATOM 720 C C . GLY A 1 89 ? -21.163 32.666 -19.804 1.00 67.88 89 GLY A C 1
ATOM 721 O O . GLY A 1 89 ? -21.367 33.472 -20.711 1.00 67.88 89 GLY A O 1
ATOM 722 N N . GLN A 1 90 ? -21.580 31.397 -19.863 1.00 82.75 90 GLN A N 1
ATOM 723 C CA . GLN A 1 90 ? -22.462 30.895 -20.919 1.00 82.75 90 GLN A CA 1
ATOM 724 C C . GLN A 1 90 ? -23.729 31.758 -21.053 1.00 82.75 90 GLN A C 1
ATOM 726 O O . GLN A 1 90 ? -24.331 32.154 -20.055 1.00 82.75 90 GLN A O 1
ATOM 731 N N . ALA A 1 91 ? -24.151 32.021 -22.293 1.00 84.31 91 ALA A N 1
ATOM 732 C CA . ALA A 1 91 ? -25.345 32.819 -22.557 1.00 84.31 91 ALA A CA 1
ATOM 733 C C . ALA A 1 91 ? -26.620 32.138 -22.005 1.00 84.31 91 ALA A C 1
ATOM 735 O O . ALA A 1 91 ? -26.775 30.921 -22.187 1.00 84.31 91 ALA A O 1
ATOM 736 N N . PRO A 1 92 ? -27.549 32.899 -21.387 1.00 88.25 92 PRO A N 1
ATOM 737 C CA . PRO A 1 92 ? -28.829 32.368 -20.928 1.00 88.25 92 PRO A CA 1
ATOM 738 C C . PRO A 1 92 ? -29.625 31.716 -22.059 1.00 88.25 92 PRO A C 1
ATOM 740 O O . PRO A 1 92 ? -29.561 32.156 -23.208 1.00 88.25 92 PRO A O 1
ATOM 743 N N . GLY A 1 93 ? -30.381 30.672 -21.732 1.00 91.62 93 GLY A N 1
ATOM 744 C CA . GLY A 1 93 ? -31.192 29.928 -22.695 1.00 91.62 93 GLY A CA 1
ATOM 745 C C . GLY A 1 93 ? -31.125 28.415 -22.520 1.00 91.62 93 GLY A C 1
ATOM 746 O O . GLY A 1 93 ? -30.528 27.902 -21.570 1.00 91.62 93 GLY A O 1
ATOM 747 N N . LEU A 1 94 ? -31.772 27.697 -23.439 1.00 93.12 94 LEU A N 1
ATOM 748 C CA . LEU A 1 94 ? -31.831 26.237 -23.445 1.00 93.12 94 LEU A CA 1
ATOM 749 C C . LEU A 1 94 ? -30.663 25.640 -24.240 1.00 93.12 94 LEU A C 1
ATOM 751 O O . LEU A 1 94 ? -30.503 25.912 -25.429 1.00 93.12 94 LEU A O 1
ATOM 755 N N . TRP A 1 95 ? -29.900 24.751 -23.609 1.00 91.94 95 TRP A N 1
ATOM 756 C CA . TRP A 1 95 ? -28.728 24.117 -24.211 1.00 91.94 95 TRP A CA 1
ATOM 757 C C . TRP A 1 95 ? -28.776 22.596 -24.095 1.00 91.94 95 TRP A C 1
ATOM 759 O O . TRP A 1 95 ? -29.245 22.046 -23.098 1.00 91.94 95 TRP A O 1
ATOM 769 N N . ARG A 1 96 ? -28.233 21.896 -25.100 1.00 90.44 96 ARG A N 1
ATOM 770 C CA . ARG A 1 96 ? -27.914 20.470 -24.956 1.00 90.44 96 ARG A CA 1
ATOM 771 C C . ARG A 1 96 ? -26.571 20.354 -24.268 1.00 90.44 96 ARG A C 1
ATOM 773 O O . ARG A 1 96 ? -25.560 20.769 -24.830 1.00 90.44 96 ARG A O 1
ATOM 780 N N . LEU A 1 97 ? -26.541 19.734 -23.097 1.00 84.75 97 LEU A N 1
ATOM 781 C CA . LEU A 1 97 ? -25.332 19.727 -22.282 1.00 84.75 97 LEU A CA 1
ATOM 782 C C . LEU A 1 97 ? -24.161 18.994 -22.942 1.00 84.75 97 LEU A C 1
ATOM 784 O O . LEU A 1 97 ? -23.004 19.380 -22.786 1.00 84.75 97 LEU A O 1
ATOM 788 N N . ARG A 1 98 ? -24.466 18.019 -23.802 1.00 82.06 98 ARG A N 1
ATOM 789 C CA . ARG A 1 98 ? -23.479 17.314 -24.627 1.00 82.06 98 ARG A CA 1
ATOM 790 C C . ARG A 1 98 ? -22.621 18.208 -25.519 1.00 82.06 98 ARG A C 1
ATOM 792 O O . ARG A 1 98 ? -21.531 17.796 -25.897 1.00 82.06 98 ARG A O 1
ATOM 799 N N . GLN A 1 99 ? -23.075 19.416 -25.838 1.00 84.25 99 GLN A N 1
ATOM 800 C CA . GLN A 1 99 ? -22.310 20.375 -26.639 1.00 84.25 99 GLN A CA 1
ATOM 801 C C . GLN A 1 99 ? -21.133 20.990 -25.870 1.00 84.25 99 GLN A C 1
ATOM 803 O O . GLN A 1 99 ? -20.199 21.482 -26.495 1.00 84.25 99 GLN A O 1
ATOM 808 N N . PHE A 1 100 ? -21.165 20.954 -24.536 1.00 83.12 100 PHE A N 1
ATOM 809 C CA . PHE A 1 100 ? -20.098 21.485 -23.685 1.00 83.12 100 PHE A CA 1
ATOM 810 C C . PHE A 1 100 ? -19.050 20.434 -23.317 1.00 83.12 100 PHE A C 1
ATOM 812 O O . PHE A 1 100 ? -17.956 20.782 -22.876 1.00 83.12 100 PHE A O 1
ATOM 819 N N . ALA A 1 101 ? -19.379 19.154 -23.488 1.00 81.88 101 ALA A N 1
ATOM 820 C CA . ALA A 1 101 ? -18.506 18.051 -23.134 1.00 81.88 101 ALA A CA 1
ATOM 821 C C . ALA A 1 101 ? -17.319 17.935 -24.114 1.00 81.88 101 ALA A C 1
ATOM 823 O O . ALA A 1 101 ? -17.526 17.922 -25.330 1.00 81.88 101 ALA A O 1
ATOM 824 N N . PRO A 1 102 ? -16.082 17.804 -23.605 1.00 82.75 102 PRO A N 1
ATOM 825 C CA . PRO A 1 102 ? -14.912 17.506 -24.425 1.00 82.75 102 PRO A CA 1
ATOM 826 C C . PRO A 1 102 ? -15.051 16.222 -25.254 1.00 82.75 102 PRO A C 1
ATOM 828 O O . PRO A 1 102 ? -15.813 15.312 -24.925 1.00 82.75 102 PRO A O 1
ATOM 831 N N . ASP A 1 103 ? -14.260 16.129 -26.321 1.00 79.81 103 ASP A N 1
ATOM 832 C CA . ASP A 1 103 ? -14.312 15.070 -27.336 1.00 79.81 103 ASP A CA 1
ATOM 833 C C . ASP A 1 103 ? -14.107 13.643 -26.796 1.00 79.81 103 ASP A C 1
ATOM 835 O O . ASP A 1 103 ? -14.616 12.684 -27.376 1.00 79.81 103 ASP A O 1
ATOM 839 N N . HIS A 1 104 ? -13.420 13.490 -25.665 1.00 82.25 104 HIS A N 1
ATOM 840 C CA . HIS A 1 104 ? -13.209 12.213 -24.981 1.00 82.25 104 HIS A CA 1
ATOM 841 C C . HIS A 1 104 ? -13.931 12.104 -23.632 1.00 82.25 104 HIS A C 1
ATOM 843 O O . HIS A 1 104 ? -13.772 11.098 -22.944 1.00 82.25 104 HIS A O 1
ATOM 849 N N . PHE A 1 105 ? -14.756 13.083 -23.255 1.00 82.19 105 PHE A N 1
ATOM 850 C CA . PHE A 1 105 ? -15.428 13.104 -21.956 1.00 82.19 105 PHE A CA 1
ATOM 851 C C . PHE A 1 105 ? -16.292 11.858 -21.727 1.00 82.19 105 PHE A C 1
ATOM 853 O O . PHE A 1 105 ? -16.111 11.164 -20.734 1.00 82.19 105 PHE A O 1
ATOM 860 N N . TYR A 1 106 ? -17.145 11.507 -22.695 1.00 77.44 106 TYR A N 1
ATOM 861 C CA . TYR A 1 106 ? -18.033 10.333 -22.631 1.00 77.44 106 TYR A CA 1
ATOM 862 C C . TYR A 1 106 ? -17.311 8.979 -22.661 1.00 77.44 106 TYR A C 1
ATOM 864 O O . TYR A 1 106 ? -17.922 7.947 -22.401 1.00 77.44 106 TYR A O 1
ATOM 872 N N . LEU A 1 107 ? -16.024 8.978 -23.013 1.00 75.81 107 LEU A N 1
ATOM 873 C CA . LEU A 1 107 ? -15.154 7.801 -23.000 1.00 75.81 107 LEU A CA 1
ATOM 874 C C . LEU A 1 107 ? -14.207 7.812 -21.791 1.00 75.81 107 LEU A C 1
ATOM 876 O O . LEU A 1 107 ? -13.424 6.883 -21.609 1.00 75.81 107 LEU A O 1
ATOM 880 N N . GLY A 1 108 ? -14.236 8.884 -20.998 1.00 69.50 108 GLY A N 1
ATOM 881 C CA . GLY A 1 108 ? -13.354 9.091 -19.867 1.00 69.50 108 GLY A CA 1
ATOM 882 C C . GLY A 1 108 ? -13.810 8.321 -18.635 1.00 69.50 108 GLY A C 1
ATOM 883 O O . GLY A 1 108 ? -15.000 8.155 -18.382 1.00 69.50 108 GLY A O 1
ATOM 884 N N . GLU A 1 109 ? -12.842 7.915 -17.819 1.00 67.31 109 GLU A N 1
ATOM 885 C CA . GLU A 1 109 ? -13.072 7.214 -16.551 1.00 67.31 109 GLU A CA 1
ATOM 886 C C . GLU A 1 109 ? -14.000 7.961 -15.599 1.00 67.31 109 GLU A C 1
ATOM 888 O O . GLU A 1 109 ? -14.834 7.342 -14.947 1.00 67.31 109 GLU A O 1
ATOM 893 N N . TYR A 1 110 ? -13.895 9.291 -15.556 1.00 69.06 110 TYR A N 1
ATOM 894 C CA . TYR A 1 110 ? -14.799 10.123 -14.773 1.00 69.06 110 TYR A CA 1
ATOM 895 C C . TYR A 1 110 ? -16.257 9.896 -15.191 1.00 69.06 110 TYR A C 1
ATOM 897 O O . TYR A 1 110 ? -17.097 9.586 -14.353 1.00 69.06 110 TYR A O 1
ATOM 905 N N . TYR A 1 111 ? -16.554 9.959 -16.492 1.00 73.50 111 TYR A N 1
ATOM 906 C CA . TYR A 1 111 ? -17.903 9.721 -17.000 1.00 73.50 111 TYR A CA 1
ATOM 907 C C . TYR A 1 111 ? -18.359 8.275 -16.758 1.00 73.50 111 TYR A C 1
ATOM 909 O O . TYR A 1 111 ? -19.473 8.055 -16.293 1.00 73.50 111 TYR A O 1
ATOM 917 N N . LEU A 1 112 ? -17.503 7.283 -17.018 1.00 71.12 112 LEU A N 1
ATOM 918 C CA . LEU A 1 112 ? -17.842 5.865 -16.834 1.00 71.12 112 LEU A CA 1
ATOM 919 C C . LEU A 1 112 ? -18.070 5.496 -15.359 1.00 71.12 112 LEU A C 1
ATOM 921 O O . LEU A 1 112 ? -18.913 4.663 -15.041 1.00 71.12 112 LEU A O 1
ATOM 925 N N . THR A 1 113 ? -17.354 6.137 -14.440 1.00 63.47 113 THR A N 1
ATOM 926 C CA . THR A 1 113 ? -17.466 5.846 -13.006 1.00 63.47 113 THR A CA 1
ATOM 927 C C . THR A 1 113 ? -18.597 6.634 -12.359 1.00 63.47 113 THR A C 1
ATOM 929 O O . THR A 1 113 ? -19.315 6.091 -11.531 1.00 63.47 113 THR A O 1
ATOM 932 N N . TYR A 1 114 ? -18.786 7.897 -12.746 1.00 66.50 114 TYR A N 1
ATOM 933 C CA . TYR A 1 114 ? -19.739 8.800 -12.102 1.00 66.50 114 TYR A CA 1
ATOM 934 C C . TYR A 1 114 ? -21.069 8.896 -12.861 1.00 66.50 114 TYR A C 1
ATOM 936 O O . TYR A 1 114 ? -22.132 8.685 -12.287 1.00 66.50 114 TYR A O 1
ATOM 944 N N . TYR A 1 115 ? -21.028 9.149 -14.172 1.00 66.88 115 TYR A N 1
ATOM 945 C CA . TYR A 1 115 ? -22.225 9.361 -14.990 1.00 66.88 115 TYR A CA 1
ATOM 946 C C . TYR A 1 115 ? -22.841 8.068 -15.537 1.00 66.88 115 TYR A C 1
ATOM 948 O O . TYR A 1 115 ? -24.055 8.006 -15.667 1.00 66.88 115 TYR A O 1
ATOM 956 N N . GLN A 1 116 ? -22.088 7.014 -15.856 1.00 68.19 116 GLN A N 1
ATOM 957 C CA . GLN A 1 116 ? -22.678 5.793 -16.435 1.00 68.19 116 GLN A CA 1
ATOM 958 C C . GLN A 1 116 ? -23.537 5.015 -15.426 1.00 68.19 116 GLN A C 1
ATOM 960 O O . GLN A 1 116 ? -24.571 4.457 -15.797 1.00 68.19 116 GLN A O 1
ATOM 965 N N . GLN A 1 117 ? -23.148 5.010 -14.147 1.00 63.03 117 GLN A N 1
ATOM 966 C CA . GLN A 1 117 ? -23.843 4.285 -13.067 1.00 63.03 117 GLN A CA 1
ATOM 967 C C . GLN A 1 117 ? -25.286 4.761 -12.843 1.00 63.03 117 GLN A C 1
ATOM 969 O O . GLN A 1 117 ? -26.108 4.085 -12.230 1.00 63.03 117 GLN A O 1
ATOM 974 N N . THR A 1 118 ? -25.602 5.929 -13.376 1.00 63.97 118 THR A N 1
ATOM 975 C CA . THR A 1 118 ? -26.859 6.634 -13.177 1.00 63.97 118 THR A CA 1
ATOM 976 C C . THR A 1 118 ? -27.981 6.173 -14.102 1.00 63.97 118 THR A C 1
ATOM 978 O O . THR A 1 118 ? -29.170 6.381 -13.820 1.00 63.97 118 THR A O 1
ATOM 981 N N . GLY A 1 119 ? -27.595 5.568 -15.229 1.00 68.19 119 GLY A N 1
ATOM 982 C CA . GLY A 1 119 ? -28.495 5.191 -16.302 1.00 68.19 119 GLY A CA 1
ATOM 983 C C . GLY A 1 119 ? -29.163 6.371 -17.010 1.00 68.19 119 GLY A C 1
ATOM 984 O O . GLY A 1 119 ? -30.270 6.170 -17.508 1.00 68.19 119 GLY A O 1
ATOM 985 N N . LEU A 1 120 ? -28.559 7.567 -17.071 1.00 73.31 120 LEU A N 1
ATOM 986 C CA . LEU A 1 120 ? -29.021 8.663 -17.940 1.00 73.31 120 LEU A CA 1
ATOM 987 C C . LEU A 1 120 ? -28.490 8.537 -19.377 1.00 73.31 120 LEU A C 1
ATOM 989 O O . LEU A 1 120 ? -27.342 8.161 -19.595 1.00 73.31 120 LEU A O 1
ATOM 993 N N . ALA A 1 121 ? -29.324 8.881 -20.359 1.00 73.38 121 ALA A N 1
ATOM 994 C CA . ALA A 1 121 ? -28.977 8.892 -21.783 1.00 73.38 121 ALA A CA 1
ATOM 995 C C . ALA A 1 121 ? -28.796 10.299 -22.361 1.00 73.38 121 ALA A C 1
ATOM 997 O O . ALA A 1 121 ? -27.966 10.487 -23.251 1.00 73.38 121 ALA A O 1
ATOM 998 N N . GLU A 1 122 ? -29.559 11.287 -21.890 1.00 81.44 122 GLU A N 1
ATOM 999 C CA . GLU A 1 122 ? -29.453 12.658 -22.386 1.00 81.44 122 GLU A CA 1
ATOM 1000 C C . GLU A 1 122 ? -29.826 13.688 -21.322 1.00 81.44 122 GLU A C 1
ATOM 1002 O O . GLU A 1 122 ? -30.681 13.445 -20.468 1.00 81.44 122 GLU A O 1
ATOM 1007 N N . GLU A 1 123 ? -29.198 14.858 -21.420 1.00 87.81 123 GLU A N 1
ATOM 1008 C CA . GLU A 1 123 ? -29.440 16.001 -20.556 1.00 87.81 123 GLU A CA 1
ATOM 1009 C C . GLU A 1 123 ? -29.481 17.303 -21.368 1.00 87.81 123 GLU A C 1
ATOM 1011 O O . GLU A 1 123 ? -28.607 17.588 -22.200 1.00 87.81 123 GLU A O 1
ATOM 1016 N N . VAL A 1 124 ? -30.517 18.099 -21.115 1.00 91.94 124 VAL A N 1
ATOM 1017 C CA . VAL A 1 124 ? -30.687 19.462 -21.633 1.00 91.94 124 VAL A CA 1
ATOM 1018 C C . VAL A 1 124 ? -30.938 20.389 -20.458 1.00 91.94 124 VAL A C 1
ATOM 1020 O O . VAL A 1 124 ? -31.536 19.965 -19.474 1.00 91.94 124 VAL A O 1
ATOM 1023 N N . ALA A 1 125 ? -30.489 21.637 -20.526 1.00 92.94 125 ALA A N 1
ATOM 1024 C CA . ALA A 1 125 ? -30.608 22.528 -19.383 1.00 92.94 125 ALA A CA 1
ATOM 1025 C C . ALA A 1 125 ? -30.909 23.972 -19.765 1.00 92.94 125 ALA A C 1
ATOM 1027 O O . ALA A 1 125 ? -30.424 24.475 -20.780 1.00 92.94 125 ALA A O 1
ATOM 1028 N N . PHE A 1 126 ? -31.682 24.637 -18.909 1.00 94.56 126 PHE A N 1
ATOM 1029 C CA . PHE A 1 126 ? -31.859 26.082 -18.951 1.00 94.56 126 PHE A CA 1
ATOM 1030 C C . PHE A 1 126 ? -30.778 26.759 -18.124 1.00 94.56 126 PHE A C 1
ATOM 1032 O O . PHE A 1 126 ? -30.677 26.508 -16.924 1.00 94.56 126 PHE A O 1
ATOM 1039 N N . PHE A 1 127 ? -30.028 27.650 -18.761 1.00 93.31 127 PHE A N 1
ATOM 1040 C CA . PHE A 1 127 ? -29.104 28.564 -18.108 1.00 93.31 127 PHE A CA 1
ATOM 1041 C C . PHE A 1 127 ? -29.845 29.871 -17.850 1.00 93.31 127 PHE A C 1
ATOM 1043 O O . PHE A 1 127 ? -30.338 30.501 -18.786 1.00 93.31 127 PHE A O 1
ATOM 1050 N N . VAL A 1 128 ? -29.943 30.261 -16.584 1.00 93.50 128 VAL A N 1
ATOM 1051 C CA . VAL A 1 128 ? -30.676 31.447 -16.137 1.00 93.50 128 VAL A CA 1
ATOM 1052 C C . VAL A 1 128 ? -29.712 32.379 -15.420 1.00 93.50 128 VAL A C 1
ATOM 1054 O O . VAL A 1 128 ? -29.100 31.996 -14.421 1.00 93.50 128 VAL A O 1
ATOM 1057 N N . ASP A 1 129 ? -29.591 33.607 -15.918 1.00 92.19 129 ASP A N 1
ATOM 1058 C CA . ASP A 1 129 ? -28.869 34.668 -15.218 1.00 92.19 129 ASP A CA 1
ATOM 1059 C C . ASP A 1 129 ? -29.702 35.148 -14.023 1.00 92.19 129 ASP A C 1
ATOM 1061 O O . ASP A 1 129 ? -30.873 35.514 -14.163 1.00 92.19 129 ASP A O 1
ATOM 1065 N N . LEU A 1 130 ? -29.098 35.105 -12.838 1.00 90.81 130 LEU A N 1
ATOM 1066 C CA . LEU A 1 130 ? -29.708 35.534 -11.581 1.00 90.81 130 LEU A CA 1
ATOM 1067 C C . LEU A 1 130 ? -29.247 36.938 -11.160 1.00 90.81 130 LEU A C 1
ATOM 1069 O O . LEU A 1 130 ? -29.705 37.456 -10.138 1.00 90.81 130 LEU A O 1
ATOM 1073 N N . GLY A 1 131 ? -28.331 37.550 -11.916 1.00 85.06 131 GLY A N 1
ATOM 1074 C CA . GLY A 1 131 ? -27.651 38.786 -11.552 1.00 85.06 131 GLY A CA 1
ATOM 1075 C C . GLY A 1 131 ? -26.561 38.580 -10.493 1.00 85.06 131 GLY A C 1
ATOM 1076 O O . GLY A 1 131 ? -26.430 37.525 -9.875 1.00 85.06 131 GLY A O 1
ATOM 1077 N N . GLY A 1 132 ? -25.721 39.603 -10.294 1.00 79.69 132 GLY A N 1
ATOM 1078 C CA . GLY A 1 132 ? -24.652 39.570 -9.283 1.00 79.69 132 GLY A CA 1
ATOM 1079 C C . GLY A 1 132 ? -23.548 38.533 -9.541 1.00 79.69 132 GLY A C 1
ATOM 1080 O O . GLY A 1 132 ? -22.798 38.210 -8.626 1.00 79.69 132 GLY A O 1
ATOM 1081 N N . GLY A 1 133 ? -23.444 38.011 -10.771 1.00 81.19 133 GLY A N 1
ATOM 1082 C CA . GLY A 1 133 ? -22.499 36.949 -11.131 1.00 81.19 133 GLY A CA 1
ATOM 1083 C C . GLY A 1 133 ? -22.957 35.538 -10.742 1.00 81.19 133 GLY A C 1
ATOM 1084 O O . GLY A 1 133 ? -22.132 34.624 -10.733 1.00 81.19 133 GLY A O 1
ATOM 1085 N N . ALA A 1 134 ? -24.240 35.357 -10.404 1.00 88.44 134 ALA A N 1
ATOM 1086 C CA . ALA A 1 134 ? -24.837 34.054 -10.139 1.00 88.44 134 ALA A CA 1
ATOM 1087 C C . ALA A 1 134 ? -25.582 33.510 -11.371 1.00 88.44 134 ALA A C 1
ATOM 1089 O O . ALA A 1 134 ? -26.288 34.236 -12.069 1.00 88.44 134 ALA A O 1
ATOM 1090 N N . THR A 1 135 ? -25.463 32.206 -11.610 1.00 92.00 135 THR A N 1
ATOM 1091 C CA . THR A 1 135 ? -26.137 31.502 -12.709 1.00 92.00 135 THR A CA 1
ATOM 1092 C C . THR A 1 135 ? -26.842 30.268 -12.165 1.00 92.00 135 THR A C 1
ATOM 1094 O O . THR A 1 135 ? -26.243 29.469 -11.442 1.00 92.00 135 THR A O 1
ATOM 1097 N N . ALA A 1 136 ? -28.116 30.106 -12.509 1.00 92.81 136 ALA A N 1
ATOM 1098 C CA . ALA A 1 136 ? -28.879 28.893 -12.250 1.00 92.81 136 ALA A CA 1
ATOM 1099 C C . ALA A 1 136 ? -28.863 27.976 -13.473 1.00 92.81 136 ALA A C 1
ATOM 1101 O O . ALA A 1 136 ? -29.015 28.439 -14.603 1.00 92.81 136 ALA A O 1
ATOM 1102 N N . VAL A 1 137 ? -28.751 26.672 -13.230 1.00 92.75 137 VAL A N 1
ATOM 1103 C CA . VAL A 1 137 ? -28.912 25.634 -14.249 1.00 92.75 137 VAL A CA 1
ATOM 1104 C C . VAL A 1 137 ? -30.004 24.677 -13.816 1.00 92.75 137 VAL A C 1
ATOM 1106 O O . VAL A 1 137 ? -29.849 23.963 -12.825 1.00 92.75 137 VAL A O 1
ATOM 1109 N N . LEU A 1 138 ? -31.110 24.678 -14.560 1.00 95.00 138 LEU A N 1
ATOM 1110 C CA . LEU A 1 138 ? -32.165 23.678 -14.434 1.00 95.00 138 LEU A CA 1
ATOM 1111 C C . LEU A 1 138 ? -31.944 22.596 -15.488 1.00 95.00 138 LEU A C 1
ATOM 1113 O O . LEU A 1 138 ? -32.240 22.824 -16.662 1.00 95.00 138 LEU A O 1
ATOM 1117 N N . SER A 1 139 ? -31.466 21.433 -15.062 1.00 92.56 139 SER A N 1
ATOM 1118 C CA . SER A 1 139 ? -31.261 20.262 -15.910 1.00 92.56 139 SER A CA 1
ATOM 1119 C C . SER A 1 139 ? -32.521 19.409 -16.017 1.00 92.56 139 SER A C 1
ATOM 1121 O O . SER A 1 139 ? -33.197 19.136 -15.022 1.00 92.56 139 SER A O 1
ATOM 1123 N N . LEU A 1 140 ? -32.816 18.972 -17.239 1.00 94.00 140 LEU A N 1
ATOM 1124 C CA . LEU A 1 140 ? -33.898 18.075 -17.627 1.00 94.00 140 LEU A CA 1
ATOM 1125 C C . LEU A 1 140 ? -33.259 16.821 -18.228 1.00 94.00 140 LEU A C 1
ATOM 1127 O O . LEU A 1 140 ? -32.549 16.886 -19.234 1.00 94.00 140 LEU A O 1
ATOM 1131 N N . MET A 1 141 ? -33.515 15.674 -17.606 1.00 90.50 141 MET A N 1
ATOM 1132 C CA . MET A 1 141 ? -32.773 14.444 -17.866 1.00 90.50 141 MET A CA 1
ATOM 1133 C C . MET A 1 141 ? -33.671 13.319 -18.382 1.00 90.50 141 MET A C 1
ATOM 1135 O O . MET A 1 141 ? -34.793 13.115 -17.903 1.00 90.50 141 MET A O 1
ATOM 1139 N N . ARG A 1 142 ? -33.137 12.550 -19.332 1.00 88.81 142 ARG A N 1
ATOM 1140 C CA . ARG A 1 142 ? -33.706 11.303 -19.854 1.00 88.81 142 ARG A CA 1
ATOM 1141 C C . ARG A 1 142 ? -32.895 10.119 -19.360 1.00 88.81 142 ARG A C 1
ATOM 1143 O O . ARG A 1 142 ? -31.671 10.108 -19.467 1.00 88.81 142 ARG A O 1
ATOM 1150 N N . SER A 1 143 ? -33.581 9.103 -18.866 1.00 84.19 143 SER A N 1
ATOM 1151 C CA . SER A 1 143 ? -33.003 7.797 -18.577 1.00 84.19 143 SER A CA 1
ATOM 1152 C C . SER A 1 143 ? -32.676 7.038 -19.867 1.00 84.19 143 SER A C 1
ATOM 1154 O O . SER A 1 143 ? -33.212 7.320 -20.934 1.00 84.19 143 SER A O 1
ATOM 1156 N N . THR A 1 144 ? -31.820 6.031 -19.760 1.00 77.56 144 THR A N 1
ATOM 1157 C CA . THR A 1 144 ? -31.451 5.087 -20.829 1.00 77.56 144 THR A CA 1
ATOM 1158 C C . THR A 1 144 ? -32.624 4.282 -21.377 1.00 77.56 144 THR A C 1
ATOM 1160 O O . THR A 1 144 ? -32.531 3.746 -22.478 1.00 77.56 144 THR A O 1
ATOM 1163 N N . ALA A 1 145 ? -33.744 4.236 -20.654 1.00 73.69 145 ALA A N 1
ATOM 1164 C CA . ALA A 1 145 ? -34.995 3.657 -21.131 1.00 73.69 145 ALA A CA 1
ATOM 1165 C C . ALA A 1 145 ? -35.780 4.593 -22.075 1.00 73.69 145 ALA A C 1
ATOM 1167 O O . ALA A 1 145 ? -36.732 4.150 -22.717 1.00 73.69 145 ALA A O 1
ATOM 1168 N N . SER A 1 146 ? -35.395 5.869 -22.169 1.00 78.69 146 SER A N 1
ATOM 1169 C CA . SER A 1 146 ? -36.078 6.905 -22.942 1.00 78.69 146 SER A CA 1
ATOM 1170 C C . SER A 1 14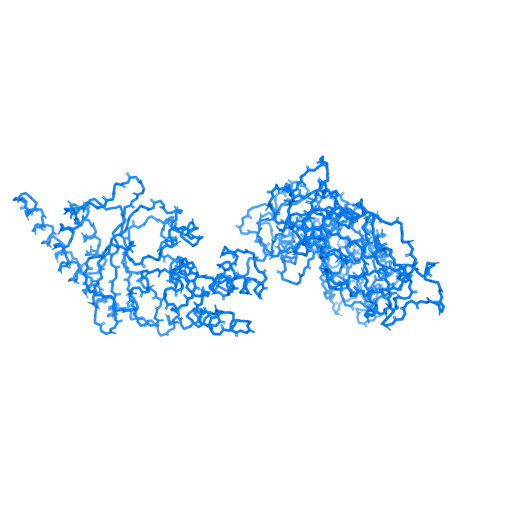6 ? -35.284 7.316 -24.189 1.00 78.69 146 SER A C 1
ATOM 1172 O O . SER A 1 146 ? -34.055 7.311 -24.202 1.00 78.69 146 SER A O 1
ATOM 1174 N N . CYS A 1 147 ? -35.987 7.727 -25.250 1.00 80.75 147 CYS A N 1
ATOM 1175 C CA . CYS A 1 147 ? -35.351 8.317 -26.430 1.00 80.75 147 CYS A CA 1
ATOM 1176 C C . CYS A 1 147 ? -34.774 9.711 -26.136 1.00 80.75 147 CYS A C 1
ATOM 1178 O O . CYS A 1 147 ? -35.241 10.416 -25.238 1.00 80.75 147 CYS A O 1
ATOM 1180 N N . ALA A 1 148 ? -33.799 10.111 -26.953 1.00 83.50 148 ALA A N 1
ATOM 1181 C CA . ALA A 1 148 ? -33.266 11.466 -26.969 1.00 83.50 148 ALA A CA 1
ATOM 1182 C C . ALA A 1 148 ? -34.349 12.508 -27.328 1.00 83.50 148 ALA A C 1
ATOM 1184 O O . ALA A 1 148 ? -35.251 12.219 -28.118 1.00 83.50 148 ALA A O 1
ATOM 1185 N N . PHE A 1 149 ? -34.225 13.728 -26.802 1.00 87.56 149 PHE A N 1
ATOM 1186 C CA . PHE A 1 149 ? -35.061 14.878 -27.122 1.00 87.56 149 PHE A CA 1
ATOM 1187 C C . PHE A 1 149 ? -35.002 15.169 -28.622 1.00 87.56 149 PHE A C 1
ATOM 1189 O O . PHE A 1 149 ? -33.947 15.473 -29.199 1.00 87.56 149 PHE A O 1
ATOM 1196 N N . SER A 1 150 ? -36.163 15.113 -29.259 1.00 89.50 150 SER A N 1
ATOM 1197 C CA . SER A 1 150 ? -36.353 15.506 -30.650 1.00 89.50 150 SER A CA 1
ATOM 1198 C C . SER A 1 150 ? -36.207 17.022 -30.836 1.00 89.50 150 SER A C 1
ATOM 1200 O O . SER A 1 150 ? -36.180 17.805 -29.884 1.00 89.50 150 SER A O 1
ATOM 1202 N N . ARG A 1 151 ? -36.099 17.466 -32.093 1.00 88.19 151 ARG A N 1
ATOM 1203 C CA . ARG A 1 151 ? -36.031 18.899 -32.421 1.00 88.19 151 ARG A CA 1
ATOM 1204 C C . ARG A 1 151 ? -37.306 19.643 -32.011 1.00 88.19 151 ARG A C 1
ATOM 1206 O O . ARG A 1 151 ? -37.211 20.756 -31.504 1.00 88.19 151 ARG A O 1
ATOM 1213 N N . ASP A 1 152 ? -38.461 19.012 -32.195 1.00 87.81 152 ASP A N 1
ATOM 1214 C CA . ASP A 1 152 ? -39.761 19.600 -31.868 1.00 87.81 152 ASP A CA 1
ATOM 1215 C C . ASP A 1 152 ? -39.948 19.721 -30.350 1.00 87.81 152 ASP A C 1
ATOM 1217 O O . ASP A 1 152 ? -40.428 20.744 -29.866 1.00 87.81 152 ASP A O 1
ATOM 1221 N N . GLU A 1 153 ? -39.496 18.722 -29.582 1.00 90.06 153 GLU A N 1
ATOM 1222 C CA . GLU A 1 153 ? -39.473 18.794 -28.116 1.00 90.06 153 GLU A CA 1
ATOM 1223 C C . GLU A 1 153 ? -38.551 19.910 -27.620 1.00 90.06 153 GLU A C 1
ATOM 1225 O O . GLU A 1 153 ? -38.942 20.653 -26.726 1.00 90.06 153 GLU A O 1
ATOM 1230 N N . MET A 1 154 ? -37.370 20.090 -28.224 1.00 90.25 154 MET A N 1
ATOM 1231 C CA . MET A 1 154 ? -36.469 21.193 -27.864 1.00 90.25 154 MET A CA 1
ATOM 1232 C C . MET A 1 154 ? -37.117 22.561 -28.083 1.00 90.25 154 MET A C 1
ATOM 1234 O O . MET A 1 154 ? -37.073 23.392 -27.184 1.00 90.25 154 MET A O 1
ATOM 1238 N N . GLN A 1 155 ? -37.761 22.785 -29.233 1.00 89.38 155 GLN A N 1
ATOM 1239 C CA . GLN A 1 155 ? -38.473 24.042 -29.507 1.00 89.38 155 GLN A CA 1
ATOM 1240 C C . GLN A 1 155 ? -39.634 24.268 -28.534 1.00 89.38 155 GLN A C 1
ATOM 1242 O O . GLN A 1 155 ? -39.914 25.394 -28.121 1.00 89.38 155 GLN A O 1
ATOM 1247 N N . LEU A 1 156 ? -40.325 23.191 -28.161 1.00 87.75 156 LEU A N 1
ATOM 1248 C CA . LEU A 1 156 ? -41.431 23.252 -27.219 1.00 87.75 156 LEU A CA 1
ATOM 1249 C C . LEU A 1 156 ? -40.949 23.592 -25.803 1.00 87.75 156 LEU A C 1
ATOM 1251 O O . LEU A 1 156 ? -41.565 24.420 -25.137 1.00 87.75 156 LEU A O 1
ATOM 1255 N N . ILE A 1 157 ? -39.844 22.990 -25.359 1.00 91.19 157 ILE A N 1
ATOM 1256 C CA . ILE A 1 157 ? -39.201 23.286 -24.074 1.00 91.19 157 ILE A CA 1
ATOM 1257 C C . ILE A 1 157 ? -38.669 24.725 -24.075 1.00 91.19 157 ILE A C 1
ATOM 1259 O O . ILE A 1 157 ? -38.896 25.450 -23.115 1.00 91.19 157 ILE A O 1
ATOM 1263 N N . GLU A 1 158 ? -38.044 25.183 -25.159 1.00 92.50 158 GLU A N 1
ATOM 1264 C CA . GLU A 1 158 ? -37.523 26.552 -25.295 1.00 92.50 158 GLU A CA 1
ATOM 1265 C C . GLU A 1 158 ? -38.612 27.615 -25.073 1.00 92.50 158 GLU A C 1
ATOM 1267 O O . GLU A 1 158 ? -38.381 28.615 -24.397 1.00 92.50 158 GLU A O 1
ATOM 1272 N N . CYS A 1 159 ? -39.851 27.356 -25.509 1.00 91.12 159 CYS A N 1
ATOM 1273 C CA . CYS A 1 159 ? -40.991 28.243 -25.244 1.00 91.12 159 CYS A CA 1
ATOM 1274 C C . CYS A 1 159 ? -41.301 28.428 -23.743 1.00 91.12 159 CYS A C 1
ATOM 1276 O O . CYS A 1 159 ? -41.972 29.391 -23.372 1.00 91.12 159 CYS A O 1
ATOM 1278 N N . ALA A 1 160 ? -40.845 27.521 -22.871 1.00 91.06 160 ALA A N 1
ATOM 1279 C CA . ALA A 1 160 ? -41.029 27.612 -21.423 1.00 91.06 160 ALA A CA 1
ATOM 1280 C C . ALA A 1 160 ? -39.991 28.515 -20.739 1.00 91.06 160 ALA A C 1
ATOM 1282 O O . ALA A 1 160 ? -40.138 28.783 -19.545 1.00 91.06 160 ALA A O 1
ATOM 1283 N N . GLN A 1 161 ? -38.973 29.001 -21.462 1.00 93.25 161 GLN A N 1
ATOM 1284 C CA . GLN A 1 161 ? -37.836 29.733 -20.898 1.00 93.25 161 GLN A CA 1
ATOM 1285 C C . GLN A 1 161 ? -38.263 30.884 -19.979 1.00 93.25 161 GLN A C 1
ATOM 1287 O O . GLN A 1 161 ? -37.830 30.925 -18.834 1.00 93.25 161 GLN A O 1
ATOM 1292 N N . ALA A 1 162 ? -39.171 31.759 -20.418 1.00 92.00 162 ALA A N 1
ATOM 1293 C CA . ALA A 1 162 ? -39.605 32.904 -19.610 1.00 92.00 162 ALA A CA 1
ATOM 1294 C C . ALA A 1 162 ? -40.265 32.489 -18.277 1.00 92.00 162 ALA A C 1
ATOM 1296 O O . ALA A 1 162 ? -40.068 33.130 -17.246 1.00 92.00 162 ALA A O 1
ATOM 1297 N N . VAL A 1 163 ? -41.029 31.391 -18.283 1.00 93.06 163 VAL A N 1
ATOM 1298 C CA . VAL A 1 163 ? -41.676 30.852 -17.075 1.00 93.06 163 VAL A CA 1
ATOM 1299 C C . VAL A 1 163 ? -40.630 30.239 -16.145 1.00 93.06 163 VAL A C 1
ATOM 1301 O O . VAL A 1 163 ? -40.655 30.481 -14.939 1.00 93.06 163 VAL A O 1
ATOM 1304 N N . VAL A 1 164 ? -39.690 29.473 -16.705 1.00 94.69 164 VAL A N 1
ATOM 1305 C CA . VAL A 1 164 ? -38.569 28.870 -15.971 1.00 94.69 164 VAL A CA 1
ATOM 1306 C C . VAL A 1 164 ? -37.724 29.955 -15.301 1.00 94.69 164 VAL A C 1
ATOM 1308 O O . VAL A 1 164 ? -37.488 29.887 -14.095 1.00 94.69 164 VAL A O 1
ATOM 1311 N N . GLU A 1 165 ? -37.333 30.986 -16.051 1.00 95.06 165 GLU A N 1
ATOM 1312 C CA . GLU A 1 165 ? -36.565 32.129 -15.556 1.00 95.06 165 GLU A CA 1
ATOM 1313 C C . GLU A 1 165 ? -37.288 32.839 -14.414 1.00 95.06 165 GLU A C 1
ATOM 1315 O O . GLU A 1 165 ? -36.674 33.114 -13.382 1.00 95.06 165 GLU A O 1
ATOM 1320 N N . GLN A 1 166 ? -38.590 33.104 -14.556 1.00 93.88 166 GLN A N 1
ATOM 1321 C CA . GLN A 1 166 ? -39.372 33.760 -13.511 1.00 93.88 166 GLN A CA 1
ATOM 1322 C C . GLN A 1 166 ? -39.394 32.932 -12.218 1.00 93.88 166 GLN A C 1
ATOM 1324 O O . GLN A 1 166 ? -39.061 33.451 -11.149 1.00 93.88 166 GLN A O 1
ATOM 1329 N N . VAL A 1 167 ? -39.752 31.648 -12.310 1.00 95.38 167 VAL A N 1
ATOM 1330 C CA . VAL A 1 167 ? -39.876 30.761 -11.142 1.00 95.38 167 VAL A CA 1
ATOM 1331 C C . VAL A 1 167 ? -38.538 30.602 -10.422 1.00 95.38 167 VAL A C 1
ATOM 1333 O O . VAL A 1 167 ? -38.484 30.666 -9.191 1.00 95.38 167 VAL A O 1
ATOM 1336 N N . ILE A 1 168 ? -37.450 30.426 -11.174 1.00 95.88 168 ILE A N 1
ATOM 1337 C CA . ILE A 1 168 ? -36.103 30.278 -10.619 1.00 95.88 168 ILE A CA 1
ATOM 1338 C C . ILE A 1 168 ? -35.649 31.577 -9.941 1.00 95.88 168 ILE A C 1
ATOM 1340 O O . ILE A 1 168 ? -35.169 31.532 -8.808 1.00 95.88 168 ILE A O 1
ATOM 1344 N N . ASN A 1 169 ? -35.854 32.738 -10.572 1.00 94.19 169 ASN A N 1
ATOM 1345 C CA . ASN A 1 169 ? -35.484 34.033 -9.993 1.00 94.19 169 ASN A CA 1
ATOM 1346 C C . ASN A 1 169 ? -36.240 34.345 -8.694 1.00 94.19 169 ASN A C 1
ATOM 1348 O O . ASN A 1 169 ? -35.683 34.941 -7.770 1.00 94.19 169 ASN A O 1
ATOM 1352 N N . GLU A 1 170 ? -37.517 33.978 -8.607 1.00 93.12 170 GLU A N 1
ATOM 1353 C CA . GLU A 1 170 ? -38.311 34.134 -7.384 1.00 93.12 170 GLU A CA 1
ATOM 1354 C C . GLU A 1 170 ? -37.847 33.179 -6.281 1.00 93.12 170 GLU A C 1
ATOM 1356 O O . GLU A 1 170 ? -37.675 33.597 -5.133 1.00 93.12 170 GLU A O 1
ATOM 1361 N N . ALA A 1 171 ? -37.595 31.911 -6.623 1.00 93.00 171 ALA A N 1
ATOM 1362 C CA . ALA A 1 171 ? -37.065 30.935 -5.678 1.00 93.00 171 ALA A CA 1
ATOM 1363 C C . ALA A 1 171 ? -35.692 31.363 -5.139 1.00 93.00 171 ALA A C 1
ATOM 1365 O O . ALA A 1 171 ? -35.441 31.245 -3.938 1.00 93.00 171 ALA A O 1
ATOM 1366 N N . TRP A 1 172 ? -34.827 31.905 -6.000 1.00 93.00 172 TRP A N 1
ATOM 1367 C CA . TRP A 1 172 ? -33.514 32.411 -5.612 1.00 93.00 172 TRP A CA 1
ATOM 1368 C C . TRP A 1 172 ? -33.611 33.608 -4.664 1.00 93.00 172 TRP A C 1
ATOM 1370 O O . TRP A 1 172 ? -33.000 33.592 -3.595 1.00 93.00 172 TRP A O 1
ATOM 1380 N N . ARG A 1 173 ? -34.457 34.599 -4.980 1.00 91.75 173 ARG A N 1
ATOM 1381 C CA . ARG A 1 173 ? -34.701 35.760 -4.105 1.00 91.75 173 ARG A CA 1
ATOM 1382 C C . ARG A 1 173 ? -35.193 35.352 -2.716 1.00 91.75 173 ARG A C 1
ATOM 1384 O O . ARG A 1 173 ? -34.694 35.859 -1.713 1.00 91.75 173 ARG A O 1
ATOM 1391 N N . LEU A 1 174 ? -36.131 34.407 -2.640 1.00 91.25 174 LEU A N 1
ATOM 1392 C CA . LEU A 1 174 ? -36.606 33.875 -1.359 1.00 91.25 174 LEU A CA 1
ATOM 1393 C C . LEU A 1 174 ? -35.503 33.153 -0.588 1.00 91.25 174 LEU A C 1
ATOM 1395 O O . LEU A 1 174 ? -35.352 33.355 0.617 1.00 91.25 174 LEU A O 1
ATOM 1399 N N . ARG A 1 175 ? -34.714 32.328 -1.282 1.00 88.69 175 ARG A N 1
ATOM 1400 C CA . ARG A 1 175 ? -33.609 31.575 -0.687 1.00 88.69 175 ARG A CA 1
ATOM 1401 C C . ARG A 1 175 ? -32.557 32.510 -0.091 1.00 88.69 175 ARG A C 1
ATOM 1403 O O . ARG A 1 175 ? -32.131 32.257 1.037 1.00 88.69 175 ARG A O 1
ATOM 1410 N N . GLN A 1 176 ? -32.181 33.572 -0.808 1.00 87.06 176 GLN A N 1
ATOM 1411 C CA . GLN A 1 176 ? -31.242 34.591 -0.330 1.00 87.06 176 GLN A CA 1
ATOM 1412 C C . GLN A 1 176 ? -31.769 35.327 0.905 1.00 87.06 176 GLN A C 1
ATOM 1414 O O . GLN A 1 176 ? -31.012 35.548 1.847 1.00 87.06 176 GLN A O 1
ATOM 1419 N N . ALA A 1 177 ? -33.062 35.661 0.931 1.00 86.44 177 ALA A N 1
ATOM 1420 C CA . ALA A 1 177 ? -33.677 36.334 2.072 1.00 86.44 177 ALA A CA 1
ATOM 1421 C C . ALA A 1 177 ? -33.738 35.447 3.329 1.00 86.44 177 ALA A C 1
ATOM 1423 O O . ALA A 1 177 ? -33.612 35.949 4.442 1.00 86.44 177 ALA A O 1
ATOM 1424 N N . GLN A 1 178 ? -33.945 34.136 3.165 1.00 85.94 178 GLN A N 1
ATOM 1425 C CA . GLN A 1 178 ? -34.170 33.219 4.287 1.00 85.94 178 GLN A CA 1
ATOM 1426 C C . GLN A 1 178 ? -32.889 32.599 4.849 1.00 85.94 178 GLN A C 1
ATOM 1428 O O . GLN A 1 178 ? -32.787 32.428 6.062 1.00 85.94 178 GLN A O 1
ATOM 1433 N N . GLN A 1 179 ? -31.928 32.216 4.004 1.00 82.75 179 GLN A N 1
ATOM 1434 C CA . GLN A 1 179 ? -30.666 31.624 4.472 1.00 82.75 179 GLN A CA 1
ATOM 1435 C C . GLN A 1 179 ? -29.517 32.020 3.521 1.00 82.75 179 GLN A C 1
ATOM 1437 O O . GLN A 1 179 ? -29.140 31.244 2.642 1.00 82.75 179 GLN A O 1
ATOM 1442 N N . PRO A 1 180 ? -28.963 33.235 3.627 1.00 78.62 180 PRO A N 1
ATOM 1443 C CA . PRO A 1 180 ? -27.860 33.650 2.762 1.00 78.62 180 PRO A CA 1
ATOM 1444 C C . PRO A 1 180 ? -26.689 32.659 2.847 1.00 78.62 180 PRO A C 1
ATOM 1446 O O . PRO A 1 180 ? -26.500 31.997 3.874 1.00 78.62 180 PRO A O 1
ATOM 1449 N N . ARG A 1 181 ? -25.910 32.534 1.766 1.00 77.56 181 ARG A N 1
ATOM 1450 C CA . ARG A 1 181 ? -24.763 31.618 1.758 1.00 77.56 181 ARG A CA 1
ATOM 1451 C C . ARG A 1 181 ? -23.765 32.014 2.854 1.00 77.56 181 ARG A C 1
ATOM 1453 O O . ARG A 1 181 ? -23.403 33.189 2.946 1.00 77.56 181 ARG A O 1
ATOM 1460 N N . PRO A 1 182 ? -23.308 31.067 3.687 1.00 72.12 182 PRO A N 1
ATOM 1461 C CA . PRO A 1 182 ? -22.307 31.366 4.695 1.00 72.12 182 PRO A CA 1
ATOM 1462 C C . PRO A 1 182 ? -20.937 31.575 4.039 1.00 72.12 182 PRO A C 1
ATOM 1464 O O . PRO A 1 182 ? -20.543 30.827 3.151 1.00 72.12 182 PRO A O 1
ATOM 1467 N N . ALA A 1 183 ? -20.160 32.540 4.537 1.00 62.69 183 ALA A N 1
ATOM 1468 C CA . ALA A 1 183 ? -18.821 32.852 4.015 1.00 62.69 183 ALA A CA 1
ATOM 1469 C C . ALA A 1 183 ? -17.814 31.683 4.105 1.00 62.69 183 ALA A C 1
ATOM 1471 O O . ALA A 1 183 ? -16.759 31.720 3.484 1.00 62.69 183 ALA A O 1
ATOM 1472 N N . GLN A 1 184 ? -18.117 30.647 4.890 1.00 57.59 184 GLN A N 1
ATOM 1473 C CA . GLN A 1 184 ? -17.290 29.444 5.030 1.00 57.59 184 GLN A CA 1
ATOM 1474 C C . GLN A 1 184 ? -17.544 28.400 3.929 1.00 57.59 184 GLN A C 1
ATOM 1476 O O . GLN A 1 184 ? -16.765 27.462 3.805 1.00 57.59 184 GLN A O 1
ATOM 1481 N N . ASP A 1 185 ? -18.588 28.575 3.113 1.00 62.16 185 ASP A N 1
ATOM 1482 C CA . ASP A 1 185 ? -18.941 27.701 1.979 1.00 62.16 185 ASP A CA 1
ATOM 1483 C C . ASP A 1 185 ? -18.175 28.071 0.689 1.00 62.16 185 ASP A C 1
ATOM 1485 O O . ASP A 1 185 ? -18.541 27.705 -0.432 1.00 62.16 185 ASP A O 1
ATOM 1489 N N . LEU A 1 186 ? -17.109 28.862 0.850 1.00 60.47 186 LEU A N 1
ATOM 1490 C CA . LEU A 1 186 ? -16.193 29.243 -0.213 1.00 60.47 186 LEU A CA 1
ATOM 1491 C C . LEU A 1 186 ? -15.248 28.082 -0.516 1.00 60.47 186 LEU A C 1
ATOM 1493 O O . LEU A 1 186 ? -14.551 27.550 0.348 1.00 60.47 186 LEU A O 1
ATOM 1497 N N . ASP A 1 187 ? -15.176 27.739 -1.789 1.00 66.19 187 ASP A N 1
ATOM 1498 C CA . ASP A 1 187 ? -14.537 26.534 -2.286 1.00 66.19 187 ASP A CA 1
ATOM 1499 C C . ASP A 1 187 ? -13.060 26.728 -2.667 1.00 66.19 187 ASP A C 1
ATOM 1501 O O . ASP A 1 187 ? -12.512 26.047 -3.536 1.00 66.19 187 ASP A O 1
ATOM 1505 N N . PHE A 1 188 ? -12.389 27.686 -2.017 1.00 58.41 188 PHE A N 1
ATOM 1506 C CA . PHE A 1 188 ? -10.999 28.040 -2.317 1.00 58.41 188 PHE A CA 1
ATOM 1507 C C . PHE A 1 188 ? -10.068 26.825 -2.273 1.00 58.41 188 PHE A C 1
ATOM 1509 O O . PHE A 1 188 ? -9.217 26.701 -3.142 1.00 58.41 188 PHE A O 1
ATOM 1516 N N . LYS A 1 189 ? -10.281 25.892 -1.335 1.00 56.47 189 LYS A N 1
ATOM 1517 C CA . LYS A 1 189 ? -9.424 24.709 -1.152 1.00 56.47 189 LYS A CA 1
ATOM 1518 C C . LYS A 1 189 ? -9.472 23.721 -2.321 1.00 56.47 189 LYS A C 1
ATOM 1520 O O . LYS A 1 189 ? -8.437 23.176 -2.684 1.00 56.47 189 LYS A O 1
ATOM 1525 N N . ILE A 1 190 ? -10.647 23.487 -2.910 1.00 60.56 190 ILE A N 1
ATOM 1526 C CA . ILE A 1 190 ? -10.808 22.496 -3.986 1.00 60.56 190 ILE A CA 1
ATOM 1527 C C . ILE A 1 190 ? -10.266 23.071 -5.309 1.00 60.56 190 ILE A C 1
ATOM 1529 O O . ILE A 1 190 ? -9.547 22.384 -6.036 1.00 60.56 190 ILE A O 1
ATOM 1533 N N . ARG A 1 191 ? -10.516 24.358 -5.599 1.00 63.47 191 ARG A N 1
ATOM 1534 C CA . ARG A 1 191 ? -9.908 25.046 -6.758 1.00 63.47 191 ARG A CA 1
ATOM 1535 C C . ARG A 1 191 ? -8.392 25.194 -6.627 1.00 63.47 191 ARG A C 1
ATOM 1537 O O . ARG A 1 191 ? -7.675 24.931 -7.585 1.00 63.47 191 ARG A O 1
ATOM 1544 N N . GLU A 1 192 ? -7.905 25.563 -5.445 1.00 64.94 192 GLU A N 1
ATOM 1545 C CA . GLU A 1 192 ? -6.470 25.647 -5.163 1.00 64.94 192 GLU A CA 1
ATOM 1546 C C . GLU A 1 192 ? -5.790 24.284 -5.351 1.00 64.94 192 GLU A C 1
ATOM 1548 O O . GLU A 1 192 ? -4.743 24.225 -5.988 1.00 64.94 192 GLU A O 1
ATOM 1553 N N . ALA A 1 193 ? -6.417 23.182 -4.920 1.00 63.62 193 ALA A N 1
ATOM 1554 C CA . ALA A 1 193 ? -5.921 21.829 -5.178 1.00 63.62 193 ALA A CA 1
ATOM 1555 C C . ALA A 1 193 ? -5.848 21.498 -6.682 1.00 63.62 193 ALA A C 1
ATOM 1557 O O . ALA A 1 193 ? -4.866 20.914 -7.136 1.00 63.62 193 ALA A O 1
ATOM 1558 N N . PHE A 1 194 ? -6.838 21.919 -7.478 1.00 70.50 194 PHE A N 1
ATOM 1559 C CA . PHE A 1 194 ? -6.827 21.755 -8.940 1.00 70.50 194 PHE A CA 1
ATOM 1560 C C . PHE A 1 194 ? -5.685 22.528 -9.625 1.00 70.50 194 PHE A C 1
ATOM 1562 O O . PHE A 1 194 ? -5.060 22.026 -10.563 1.00 70.50 194 PHE A O 1
ATOM 1569 N N . ASP A 1 195 ? -5.380 23.734 -9.147 1.00 68.00 195 ASP A N 1
ATOM 1570 C CA . ASP A 1 195 ? -4.307 24.577 -9.690 1.00 68.00 195 ASP A CA 1
ATOM 1571 C C . ASP A 1 195 ? -2.908 24.182 -9.173 1.00 68.00 195 ASP A C 1
ATOM 1573 O O . ASP A 1 195 ? -1.897 24.351 -9.873 1.00 68.00 195 ASP A O 1
ATOM 1577 N N . GLN A 1 196 ? -2.837 23.623 -7.963 1.00 70.19 196 GLN A N 1
ATOM 1578 C CA . GLN A 1 196 ? -1.607 23.149 -7.323 1.00 70.19 196 GLN A CA 1
ATOM 1579 C C . GLN A 1 196 ? -1.263 21.693 -7.652 1.00 70.19 196 GLN A C 1
ATOM 1581 O O . GLN A 1 196 ? -0.132 21.278 -7.385 1.00 70.19 196 GLN A O 1
ATOM 1586 N N . PHE A 1 197 ? -2.170 20.924 -8.263 1.00 78.94 197 PHE A N 1
ATOM 1587 C CA . PHE A 1 197 ? -1.921 19.523 -8.598 1.00 78.94 197 PHE A CA 1
ATOM 1588 C C . PHE A 1 197 ? -0.645 19.364 -9.436 1.00 78.94 197 PHE A C 1
ATOM 1590 O O . PHE A 1 197 ? -0.484 19.941 -10.517 1.00 78.94 197 PHE A O 1
ATOM 1597 N N . GLY A 1 198 ? 0.302 18.594 -8.900 1.00 72.88 198 GLY A N 1
ATOM 1598 C CA . GLY A 1 198 ? 1.604 18.375 -9.518 1.00 72.88 198 GLY A CA 1
ATOM 1599 C C . GLY A 1 198 ? 2.506 19.614 -9.594 1.00 72.88 198 GLY A C 1
ATOM 1600 O O . GLY A 1 198 ? 3.516 19.546 -10.280 1.00 72.88 198 GLY A O 1
ATOM 1601 N N . ALA A 1 199 ? 2.225 20.729 -8.909 1.00 80.88 199 ALA A N 1
ATOM 1602 C CA . ALA A 1 199 ? 3.029 21.960 -8.995 1.00 80.88 199 ALA A CA 1
ATOM 1603 C C . ALA A 1 199 ? 4.502 21.786 -8.584 1.00 80.88 199 ALA A C 1
ATOM 1605 O O . ALA A 1 199 ? 5.365 22.509 -9.075 1.00 80.88 199 ALA A O 1
ATOM 1606 N N . HIS A 1 200 ? 4.801 20.808 -7.728 1.00 78.44 200 HIS A N 1
ATOM 1607 C CA . HIS A 1 200 ? 6.164 20.494 -7.289 1.00 78.44 200 HIS A CA 1
ATOM 1608 C C . HIS A 1 200 ? 6.925 19.551 -8.235 1.00 78.44 200 HIS A C 1
ATOM 1610 O O . HIS A 1 200 ? 8.125 19.354 -8.064 1.00 78.44 200 HIS A O 1
ATOM 1616 N N . ILE A 1 201 ? 6.239 18.951 -9.213 1.00 82.75 201 ILE A N 1
ATOM 1617 C CA . ILE A 1 201 ? 6.763 17.854 -10.046 1.00 82.75 201 ILE A CA 1
ATOM 1618 C C . ILE A 1 201 ? 6.642 18.177 -11.548 1.00 82.75 201 ILE A C 1
ATOM 1620 O O . ILE A 1 201 ? 7.499 17.812 -12.357 1.00 82.75 201 ILE A O 1
ATOM 1624 N N . LEU A 1 202 ? 5.579 18.876 -11.937 1.00 88.12 202 LEU A N 1
ATOM 1625 C CA . LEU A 1 202 ? 5.204 19.189 -13.307 1.00 88.12 202 LEU A CA 1
ATOM 1626 C C . LEU A 1 202 ? 5.522 20.645 -13.645 1.00 88.12 202 LEU A C 1
ATOM 1628 O O . LEU A 1 202 ? 5.315 21.568 -12.857 1.00 88.12 202 LEU A O 1
ATOM 1632 N N . THR A 1 203 ? 5.967 20.866 -14.878 1.00 88.88 203 THR A N 1
ATOM 1633 C CA . THR A 1 203 ? 6.107 22.212 -15.444 1.00 88.88 203 THR A CA 1
ATOM 1634 C C . THR A 1 203 ? 4.736 22.870 -15.631 1.00 88.88 203 THR A C 1
ATOM 1636 O O . THR A 1 203 ? 3.714 22.189 -15.706 1.00 88.88 203 THR A O 1
ATOM 1639 N N . GLY A 1 204 ? 4.691 24.202 -15.765 1.00 84.31 204 GLY A N 1
ATOM 1640 C CA . GLY A 1 204 ? 3.432 24.917 -16.038 1.00 84.31 204 GLY A CA 1
ATOM 1641 C C . GLY A 1 204 ? 2.685 24.363 -17.257 1.00 84.31 204 GLY A C 1
ATOM 1642 O O . GLY A 1 204 ? 1.487 24.115 -17.190 1.00 84.31 204 GLY A O 1
ATOM 1643 N N . ARG A 1 205 ? 3.422 24.038 -18.326 1.00 87.25 205 ARG A N 1
ATOM 1644 C CA . ARG A 1 205 ? 2.862 23.452 -19.550 1.00 87.25 205 ARG A CA 1
ATOM 1645 C C . ARG A 1 205 ? 2.311 22.041 -19.351 1.00 87.25 205 ARG A C 1
ATOM 1647 O O . ARG A 1 205 ? 1.283 21.689 -19.915 1.00 87.25 205 ARG A O 1
ATOM 1654 N N . GLU A 1 206 ? 2.984 21.222 -18.550 1.00 89.75 206 GLU A N 1
ATOM 1655 C CA . GLU A 1 206 ? 2.502 19.881 -18.209 1.00 89.75 206 GLU A CA 1
ATOM 1656 C C . GLU A 1 206 ? 1.254 19.937 -17.327 1.00 89.75 206 GLU A C 1
ATOM 1658 O O . GLU A 1 206 ? 0.352 19.126 -17.518 1.00 89.75 206 GLU A O 1
ATOM 1663 N N . ARG A 1 207 ? 1.158 20.919 -16.420 1.00 89.38 207 ARG A N 1
ATOM 1664 C CA . ARG A 1 207 ? -0.056 21.152 -15.628 1.00 89.38 207 ARG A CA 1
ATOM 1665 C C . ARG A 1 207 ? -1.240 21.548 -16.502 1.00 89.38 207 ARG A C 1
ATOM 1667 O O . ARG A 1 207 ? -2.301 20.957 -16.349 1.00 89.38 207 ARG A O 1
ATOM 1674 N N . GLU A 1 208 ? -1.054 22.451 -17.467 1.00 87.31 208 GLU A N 1
ATOM 1675 C CA . GLU A 1 208 ? -2.098 22.784 -18.454 1.00 87.31 208 GLU A CA 1
ATOM 1676 C C . GLU A 1 208 ? -2.599 21.526 -19.181 1.00 87.31 208 GLU A C 1
ATOM 1678 O O . GLU A 1 208 ? -3.802 21.288 -19.272 1.00 87.31 208 GLU A O 1
ATOM 1683 N N . ILE A 1 209 ? -1.679 20.670 -19.636 1.00 89.50 209 ILE A N 1
ATOM 1684 C CA . ILE A 1 209 ? -2.021 19.406 -20.300 1.00 89.50 209 ILE A CA 1
ATOM 1685 C C . ILE A 1 209 ? -2.776 18.466 -19.352 1.00 89.50 209 ILE A C 1
ATOM 1687 O O . ILE A 1 209 ? -3.792 17.904 -19.751 1.00 89.50 209 ILE A O 1
ATOM 1691 N N . VAL A 1 210 ? -2.327 18.305 -18.103 1.00 88.69 210 VAL A N 1
ATOM 1692 C CA . VAL A 1 210 ? -3.011 17.479 -17.092 1.00 88.69 210 VAL A CA 1
ATOM 1693 C C . VAL A 1 210 ? -4.433 17.963 -16.848 1.00 88.69 210 VAL A C 1
ATOM 1695 O O . VAL A 1 210 ? -5.351 17.148 -16.860 1.00 88.69 210 VAL A O 1
ATOM 1698 N N . GLN A 1 211 ? -4.636 19.270 -16.687 1.00 85.56 211 GLN A N 1
ATOM 1699 C CA . GLN A 1 211 ? -5.964 19.838 -16.467 1.00 85.56 211 GLN A CA 1
ATOM 1700 C C . GLN A 1 211 ? -6.907 19.542 -17.640 1.00 85.56 211 GLN A C 1
ATOM 1702 O O . GLN A 1 211 ? -8.067 19.196 -17.425 1.00 85.56 211 GLN A O 1
ATOM 1707 N N . LEU A 1 212 ? -6.420 19.632 -18.881 1.00 86.88 212 LEU A N 1
ATOM 1708 C CA . LEU A 1 212 ? -7.220 19.299 -20.061 1.00 86.88 212 LEU A CA 1
ATOM 1709 C C . LEU A 1 212 ? -7.495 17.792 -20.176 1.00 86.88 212 LEU A C 1
ATOM 1711 O O . LEU A 1 212 ? -8.615 17.396 -20.495 1.00 86.88 212 LEU A O 1
ATOM 1715 N N . LEU A 1 213 ? -6.520 16.940 -19.855 1.00 86.38 213 LEU A N 1
ATOM 1716 C CA . LEU A 1 213 ? -6.704 15.484 -19.842 1.00 86.38 213 LEU A CA 1
ATOM 1717 C C . LEU A 1 213 ? -7.706 15.035 -18.767 1.00 86.38 213 LEU A C 1
ATOM 1719 O O . LEU A 1 213 ? -8.548 14.181 -19.044 1.00 86.38 213 LEU A O 1
ATOM 1723 N N . LEU A 1 214 ? -7.642 15.612 -17.564 1.00 82.56 214 LEU A N 1
ATOM 1724 C CA . LEU A 1 214 ? -8.580 15.336 -16.469 1.00 82.56 214 LEU A CA 1
ATOM 1725 C C . LEU A 1 214 ? -10.015 15.753 -16.821 1.00 82.56 214 LEU A C 1
ATOM 1727 O O . LEU A 1 214 ? -10.959 15.077 -16.430 1.00 82.56 214 LEU A O 1
ATOM 1731 N N . ARG A 1 215 ? -10.178 16.811 -17.625 1.00 80.75 215 ARG A N 1
ATOM 1732 C CA . ARG A 1 215 ? -11.475 17.260 -18.164 1.00 80.75 215 ARG A CA 1
ATOM 1733 C C . ARG A 1 215 ? -11.989 16.406 -19.331 1.00 80.75 215 ARG A C 1
ATOM 1735 O O . ARG A 1 215 ? -13.089 16.638 -19.817 1.00 80.75 215 ARG A O 1
ATOM 1742 N N . GLY A 1 216 ? -11.215 15.424 -19.795 1.00 80.56 216 GLY A N 1
ATOM 1743 C CA . GLY A 1 216 ? -11.620 14.520 -20.872 1.00 80.56 216 GLY A CA 1
ATOM 1744 C C . GLY A 1 216 ? -11.300 15.014 -22.284 1.00 80.56 216 GLY A C 1
ATOM 1745 O O . GLY A 1 216 ? -11.918 14.537 -23.231 1.00 80.56 216 GLY A O 1
ATOM 1746 N N . HIS A 1 217 ? -10.352 15.940 -22.463 1.00 84.62 217 HIS A N 1
ATOM 1747 C CA . HIS A 1 217 ? -9.853 16.288 -23.798 1.00 84.62 217 HIS A CA 1
ATOM 1748 C C . HIS A 1 217 ? -8.949 15.182 -24.362 1.00 84.62 217 HIS A C 1
ATOM 1750 O O . HIS A 1 217 ? -8.066 14.663 -23.669 1.00 84.62 217 HIS A O 1
ATOM 1756 N N . SER A 1 218 ? -9.114 14.845 -25.643 1.00 84.50 218 SER A N 1
ATOM 1757 C CA . SER A 1 218 ? -8.179 13.965 -26.348 1.00 84.50 218 SER A CA 1
ATOM 1758 C C . SER A 1 218 ? -6.834 14.658 -26.582 1.00 84.50 218 SER A C 1
ATOM 1760 O O . SER A 1 218 ? -6.721 15.882 -26.552 1.00 84.50 218 SER A O 1
ATOM 1762 N N . SER A 1 219 ? -5.788 13.894 -26.909 1.00 84.31 219 SER A N 1
ATOM 1763 C CA . SER A 1 219 ? -4.494 14.495 -27.263 1.00 84.31 219 SER A CA 1
ATOM 1764 C C . SER A 1 219 ? -4.564 15.420 -28.487 1.00 84.31 219 SER A C 1
ATOM 1766 O O . SER A 1 219 ? -3.717 16.300 -28.613 1.00 84.31 219 SER A O 1
ATOM 1768 N N . ALA A 1 220 ? -5.550 15.238 -29.372 1.00 84.12 220 ALA A N 1
ATOM 1769 C CA . ALA A 1 220 ? -5.784 16.130 -30.504 1.00 84.12 220 ALA A CA 1
ATOM 1770 C C . ALA A 1 220 ? -6.444 17.444 -30.054 1.00 84.12 220 ALA A C 1
ATOM 1772 O O . ALA A 1 220 ? -5.965 18.514 -30.418 1.00 84.12 220 ALA A O 1
ATOM 1773 N N . SER A 1 221 ? -7.461 17.375 -29.190 1.00 84.88 221 SER A N 1
ATOM 1774 C CA . SER A 1 221 ? -8.122 18.568 -28.642 1.00 84.88 221 SER A CA 1
ATOM 1775 C C . SER A 1 221 ? -7.199 19.374 -27.718 1.00 84.88 221 SER A C 1
ATOM 1777 O O . SER A 1 221 ? -7.171 20.601 -27.782 1.00 84.88 221 SER A O 1
ATOM 1779 N N . VAL A 1 222 ? -6.357 18.702 -26.924 1.00 88.50 222 VAL A N 1
ATOM 1780 C CA . VAL A 1 222 ? -5.299 19.356 -26.131 1.00 88.50 222 VAL A CA 1
ATOM 1781 C C . VAL A 1 222 ? -4.315 20.099 -27.037 1.00 88.50 222 VAL A C 1
ATOM 1783 O O . VAL A 1 222 ? -3.914 21.220 -26.730 1.00 88.50 222 VAL A O 1
ATOM 1786 N N . ALA A 1 223 ? -3.916 19.483 -28.152 1.00 88.31 223 ALA A N 1
ATOM 1787 C CA . ALA A 1 223 ? -3.008 20.091 -29.119 1.00 88.31 223 ALA A CA 1
ATOM 1788 C C . ALA A 1 223 ? -3.605 21.362 -29.740 1.00 88.31 223 ALA A C 1
ATOM 1790 O O . ALA A 1 223 ? -2.921 22.381 -29.814 1.00 88.31 223 ALA A O 1
ATOM 1791 N N . GLU A 1 224 ? -4.884 21.323 -30.112 1.00 88.31 224 GLU A N 1
ATOM 1792 C CA . GLU A 1 224 ? -5.619 22.474 -30.638 1.00 88.31 224 GLU A CA 1
ATOM 1793 C C . GLU A 1 224 ? -5.716 23.610 -29.609 1.00 88.31 224 GLU A C 1
ATOM 1795 O O . GLU A 1 224 ? -5.294 24.733 -29.888 1.00 88.31 224 GLU A O 1
ATOM 1800 N N . GLN A 1 225 ? -6.173 23.317 -28.386 1.00 85.69 225 GLN A N 1
ATOM 1801 C CA . GLN A 1 225 ? -6.342 24.331 -27.339 1.00 85.69 225 GLN A CA 1
ATOM 1802 C C . GLN A 1 225 ? -5.030 24.989 -26.909 1.00 85.69 225 GLN A C 1
ATOM 1804 O O . GLN A 1 225 ? -5.009 26.178 -26.597 1.00 85.69 225 GLN A O 1
ATOM 1809 N N . LEU A 1 226 ? -3.932 24.233 -26.898 1.00 89.25 226 LEU A N 1
ATOM 1810 C CA . LEU A 1 226 ? -2.616 24.748 -26.517 1.00 89.25 226 LEU A CA 1
ATOM 1811 C C . LEU A 1 226 ? -1.797 25.253 -27.713 1.00 89.25 226 LEU A C 1
ATOM 1813 O O . LEU A 1 226 ? -0.669 25.714 -27.512 1.00 89.25 226 LEU A O 1
ATOM 1817 N N . SER A 1 227 ? -2.347 25.179 -28.933 1.00 90.31 227 SER A N 1
ATOM 1818 C CA . SER A 1 227 ? -1.673 25.535 -30.190 1.00 90.31 227 SER A CA 1
ATOM 1819 C C . SER A 1 227 ? -0.312 24.835 -30.358 1.00 90.31 227 SER A C 1
ATOM 1821 O O . SER A 1 227 ? 0.696 25.460 -30.687 1.00 90.31 227 SER A O 1
ATOM 1823 N N . ILE A 1 228 ? -0.268 23.522 -30.102 1.00 89.81 228 ILE A N 1
ATOM 1824 C CA . ILE A 1 228 ? 0.921 22.659 -30.233 1.00 89.81 228 ILE A CA 1
ATOM 1825 C C . ILE A 1 228 ? 0.620 21.420 -31.083 1.00 89.81 228 ILE A C 1
ATOM 1827 O O . ILE A 1 228 ? -0.529 21.126 -31.388 1.00 89.81 228 ILE A O 1
ATOM 1831 N N . SER A 1 229 ? 1.645 20.654 -31.472 1.00 88.56 229 SER A N 1
ATOM 1832 C CA . SER A 1 229 ? 1.420 19.433 -32.257 1.00 88.56 229 SER A CA 1
ATOM 1833 C C . SER A 1 229 ? 0.865 18.277 -31.396 1.00 88.56 229 SER A C 1
ATOM 1835 O O . SER A 1 229 ? 1.292 18.111 -30.247 1.00 88.56 229 SER A O 1
ATOM 1837 N N . PRO A 1 230 ? 0.005 17.393 -31.941 1.00 83.88 230 PRO A N 1
ATOM 1838 C CA . PRO A 1 230 ? -0.452 16.188 -31.235 1.00 83.88 230 PRO A CA 1
ATOM 1839 C C . PRO A 1 230 ? 0.691 15.257 -30.798 1.00 83.88 230 PRO A C 1
ATOM 1841 O O . PRO A 1 230 ? 0.597 14.596 -29.763 1.00 83.88 230 PRO A O 1
ATOM 1844 N N . GLY A 1 231 ? 1.794 15.217 -31.558 1.00 83.06 231 GLY A N 1
ATOM 1845 C CA . GLY A 1 231 ? 3.001 14.472 -31.186 1.00 83.06 231 GLY A CA 1
ATOM 1846 C C . GLY A 1 231 ? 3.657 15.025 -29.919 1.00 83.06 231 GLY A C 1
ATOM 1847 O O . GLY A 1 231 ? 4.039 14.262 -29.034 1.00 83.06 231 GLY A O 1
ATOM 1848 N N . THR A 1 232 ? 3.694 16.351 -29.780 1.00 87.19 232 THR A N 1
ATOM 1849 C CA . THR A 1 232 ? 4.192 17.045 -28.583 1.00 87.19 232 THR A CA 1
ATOM 1850 C C . THR A 1 232 ? 3.340 16.720 -27.355 1.00 87.19 232 THR A C 1
ATOM 1852 O O . THR A 1 232 ? 3.887 16.435 -26.291 1.00 87.19 232 THR A O 1
ATOM 1855 N N . VAL A 1 233 ? 2.010 16.662 -27.501 1.00 88.06 233 VAL A N 1
ATOM 1856 C CA . VAL A 1 233 ? 1.104 16.260 -26.408 1.00 88.06 233 VAL A CA 1
ATOM 1857 C C . VAL A 1 233 ? 1.374 14.827 -25.954 1.00 88.06 233 VAL A C 1
ATOM 1859 O O . VAL A 1 233 ? 1.427 14.571 -24.754 1.00 88.06 233 VAL A O 1
ATOM 1862 N N . LYS A 1 234 ? 1.598 13.888 -26.885 1.00 86.19 234 LYS A N 1
ATOM 1863 C CA . LYS A 1 234 ? 1.931 12.493 -26.543 1.00 86.19 234 LYS A CA 1
ATOM 1864 C C . LYS A 1 234 ? 3.233 12.388 -25.745 1.00 86.19 234 LYS A C 1
ATOM 1866 O O . LYS A 1 234 ? 3.288 11.630 -24.779 1.00 86.19 234 LYS A O 1
ATOM 1871 N N . ILE A 1 235 ? 4.250 13.169 -26.110 1.00 88.31 235 ILE A N 1
ATOM 1872 C CA . ILE A 1 235 ? 5.527 13.224 -25.382 1.00 88.31 235 ILE A CA 1
ATOM 1873 C C . ILE A 1 235 ? 5.316 13.785 -23.972 1.00 88.31 235 ILE A C 1
ATOM 1875 O O . ILE A 1 235 ? 5.737 13.159 -23.001 1.00 88.31 235 ILE A O 1
ATOM 1879 N N . HIS A 1 236 ? 4.617 14.918 -23.839 1.00 90.06 236 HIS A N 1
ATOM 1880 C CA . HIS A 1 236 ? 4.308 15.481 -22.523 1.00 90.06 236 HIS A CA 1
ATOM 1881 C C . HIS A 1 236 ? 3.508 14.512 -21.664 1.00 90.06 236 HIS A C 1
ATOM 1883 O O . HIS A 1 236 ? 3.843 14.331 -20.502 1.00 90.06 236 HIS A O 1
ATOM 1889 N N . ARG A 1 237 ? 2.508 13.834 -22.230 1.00 88.94 237 ARG A N 1
ATOM 1890 C CA . ARG A 1 237 ? 1.711 12.833 -21.517 1.00 88.94 237 ARG A CA 1
ATOM 1891 C C . ARG A 1 237 ? 2.578 11.694 -20.980 1.00 88.94 237 ARG A C 1
ATOM 1893 O O . ARG A 1 237 ? 2.452 11.354 -19.810 1.00 88.94 237 ARG A O 1
ATOM 1900 N N . LYS A 1 238 ? 3.500 11.162 -21.789 1.00 86.94 238 LYS A N 1
ATOM 1901 C CA . LYS A 1 238 ? 4.461 10.137 -21.346 1.00 86.94 238 LYS A CA 1
ATOM 1902 C C . LYS A 1 238 ? 5.346 10.643 -20.201 1.00 86.94 238 LYS A C 1
ATOM 1904 O O . LYS A 1 238 ? 5.546 9.928 -19.224 1.00 86.94 238 LYS A O 1
ATOM 1909 N N . ASN A 1 239 ? 5.836 11.878 -20.297 1.00 87.06 239 ASN A N 1
ATOM 1910 C CA . ASN A 1 239 ? 6.673 12.485 -19.259 1.00 87.06 239 ASN A CA 1
ATOM 1911 C C . ASN A 1 239 ? 5.895 12.752 -17.966 1.00 87.06 239 ASN A C 1
ATOM 1913 O O . ASN A 1 239 ? 6.413 12.487 -16.888 1.00 87.06 239 ASN A O 1
ATOM 1917 N N . ILE A 1 240 ? 4.657 13.240 -18.068 1.00 89.81 240 ILE A N 1
ATOM 1918 C CA . ILE A 1 240 ? 3.742 13.433 -16.938 1.00 89.81 240 ILE A CA 1
ATOM 1919 C C . ILE A 1 240 ? 3.535 12.101 -16.221 1.00 89.81 240 ILE A C 1
ATOM 1921 O O . ILE A 1 240 ? 3.679 12.034 -15.007 1.00 89.81 240 ILE A O 1
ATOM 1925 N N . TYR A 1 241 ? 3.245 11.038 -16.971 1.00 88.50 241 TYR A N 1
ATOM 1926 C CA . TYR A 1 241 ? 2.982 9.712 -16.418 1.00 88.50 241 TYR A CA 1
ATOM 1927 C C . TYR A 1 241 ? 4.206 9.150 -15.697 1.00 88.50 241 TYR A C 1
ATOM 1929 O O . TYR A 1 241 ? 4.108 8.750 -14.542 1.00 88.50 241 TYR A O 1
ATOM 1937 N N . ALA A 1 242 ? 5.385 9.256 -16.313 1.00 82.19 242 ALA A N 1
ATOM 1938 C CA . ALA A 1 242 ? 6.639 8.871 -15.673 1.00 82.19 242 ALA A CA 1
ATOM 1939 C C . ALA A 1 242 ? 6.926 9.682 -14.394 1.00 82.19 242 ALA A C 1
ATOM 1941 O O . ALA A 1 242 ? 7.289 9.108 -13.373 1.00 82.19 242 ALA A O 1
ATOM 1942 N N . LYS A 1 243 ? 6.736 11.008 -14.428 1.00 83.56 243 LYS A N 1
ATOM 1943 C CA . LYS A 1 243 ? 6.971 11.901 -13.280 1.00 83.56 243 LYS A CA 1
ATOM 1944 C C . LYS A 1 243 ? 6.012 11.653 -12.118 1.00 83.56 243 LYS A C 1
ATOM 1946 O O . LYS A 1 243 ? 6.404 11.809 -10.968 1.00 83.56 243 LYS A O 1
ATOM 1951 N N . LEU A 1 244 ? 4.767 11.303 -12.422 1.00 77.62 244 LEU A N 1
ATOM 1952 C CA . LEU A 1 244 ? 3.738 11.003 -11.429 1.00 77.62 244 LEU A CA 1
ATOM 1953 C C . LEU A 1 244 ? 3.731 9.525 -11.003 1.00 77.62 244 LEU A C 1
ATOM 1955 O O . LEU A 1 244 ? 2.978 9.171 -10.103 1.00 77.62 244 LEU A O 1
ATOM 1959 N N . GLY A 1 245 ? 4.560 8.675 -11.620 1.00 77.56 245 GLY A N 1
ATOM 1960 C CA . GLY A 1 245 ? 4.633 7.247 -11.310 1.00 77.56 245 GLY A CA 1
ATOM 1961 C C . GLY A 1 245 ? 3.373 6.470 -11.698 1.00 77.56 245 GLY A C 1
ATOM 1962 O O . GLY A 1 245 ? 3.003 5.536 -10.995 1.00 77.56 245 GLY A O 1
ATOM 1963 N N . ILE A 1 246 ? 2.708 6.872 -12.783 1.00 83.38 246 ILE A N 1
ATOM 1964 C CA . ILE A 1 246 ? 1.448 6.281 -13.256 1.00 83.38 246 ILE A CA 1
ATOM 1965 C C . ILE A 1 246 ? 1.574 5.739 -14.678 1.00 83.38 246 ILE A C 1
ATOM 1967 O O . ILE A 1 246 ? 2.359 6.247 -15.477 1.00 83.38 246 ILE A O 1
ATOM 1971 N N . GLY A 1 247 ? 0.782 4.724 -15.015 1.00 75.00 247 GLY A N 1
ATOM 1972 C CA . GLY A 1 247 ? 0.732 4.098 -16.339 1.00 75.00 247 GLY A CA 1
ATOM 1973 C C . GLY A 1 247 ? -0.466 4.519 -17.193 1.00 75.00 247 GLY A C 1
ATOM 1974 O O . GLY A 1 247 ? -0.462 4.314 -18.408 1.0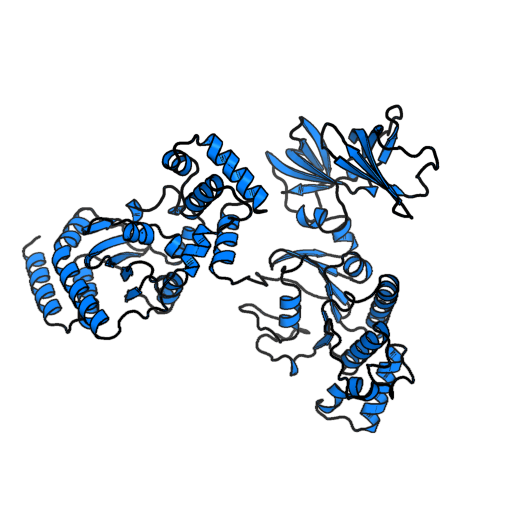0 75.00 247 GLY A O 1
ATOM 1975 N N . SER A 1 248 ? -1.494 5.123 -16.592 1.00 77.75 248 SER A N 1
ATOM 1976 C CA . SER A 1 248 ? -2.788 5.328 -17.248 1.00 77.75 248 SER A CA 1
ATOM 1977 C C . SER A 1 248 ? -3.450 6.672 -16.924 1.00 77.75 248 SER A C 1
ATOM 1979 O O . SER A 1 248 ? -3.110 7.368 -15.968 1.00 77.75 248 SER A O 1
ATOM 1981 N N . GLN A 1 249 ? -4.431 7.059 -17.749 1.00 77.62 249 GLN A N 1
ATOM 1982 C CA . GLN A 1 249 ? -5.278 8.231 -17.477 1.00 77.62 249 GLN A CA 1
ATOM 1983 C C . GLN A 1 249 ? -6.211 7.992 -16.283 1.00 77.62 249 GLN A C 1
ATOM 1985 O O . GLN A 1 249 ? -6.529 8.936 -15.565 1.00 77.62 249 GLN A O 1
ATOM 1990 N N . SER A 1 250 ? -6.594 6.737 -16.056 1.00 66.06 250 SER A N 1
ATOM 1991 C CA . SER A 1 250 ? -7.330 6.259 -14.887 1.00 66.06 250 SER A CA 1
ATOM 1992 C C . SER A 1 250 ? -6.563 6.545 -13.598 1.00 66.06 250 SER A C 1
ATOM 1994 O O . SER A 1 250 ? -7.081 7.167 -12.676 1.00 66.06 250 SER A O 1
ATOM 1996 N N . GLU A 1 251 ? -5.276 6.198 -13.563 1.00 71.44 251 GLU A N 1
ATOM 1997 C CA . GLU A 1 251 ? -4.405 6.500 -12.427 1.00 71.44 251 GLU A CA 1
ATOM 1998 C C . GLU A 1 251 ? -4.170 8.002 -12.254 1.00 71.44 251 GLU A C 1
ATOM 2000 O O . GLU A 1 251 ? -4.115 8.471 -11.122 1.00 71.44 251 GLU A O 1
ATOM 2005 N N . LEU A 1 252 ? -4.096 8.782 -13.342 1.00 81.88 252 LEU A N 1
ATOM 2006 C CA . LEU A 1 252 ? -4.032 10.248 -13.254 1.00 81.88 252 LEU A CA 1
ATOM 2007 C C . LEU A 1 252 ? -5.267 10.815 -12.542 1.00 81.88 252 LEU A C 1
ATOM 2009 O O . LEU A 1 252 ? -5.131 11.670 -11.668 1.00 81.88 252 LEU A O 1
ATOM 2013 N N . LEU A 1 253 ? -6.458 10.336 -12.909 1.00 74.19 253 LEU A N 1
ATOM 2014 C CA . LEU A 1 253 ? -7.707 10.715 -12.253 1.00 74.19 253 LEU A CA 1
ATOM 2015 C C . LEU A 1 253 ? -7.719 10.264 -10.787 1.00 74.19 253 LEU A C 1
ATOM 2017 O O . LEU A 1 253 ? -8.084 11.050 -9.919 1.00 74.19 253 LEU A O 1
ATOM 2021 N N . GLY A 1 254 ? -7.262 9.044 -10.500 1.00 67.44 254 GLY A N 1
ATOM 2022 C CA . GLY A 1 254 ? -7.140 8.524 -9.138 1.00 67.44 254 GLY A CA 1
ATOM 2023 C C . GLY A 1 254 ? -6.206 9.361 -8.260 1.00 67.44 254 GLY A C 1
ATOM 2024 O O . GLY A 1 254 ? -6.578 9.720 -7.144 1.00 67.44 254 GLY A O 1
ATOM 2025 N N . LEU A 1 255 ? -5.029 9.742 -8.771 1.00 73.44 255 LEU A N 1
ATOM 2026 C CA . LEU A 1 255 ? -4.108 10.655 -8.085 1.00 73.44 255 LEU A CA 1
ATOM 2027 C C . LEU A 1 255 ? -4.749 12.020 -7.833 1.00 73.44 255 LEU A C 1
ATOM 2029 O O . LEU A 1 255 ? -4.599 12.579 -6.750 1.00 73.44 255 LEU A O 1
ATOM 2033 N N . PHE A 1 256 ? -5.466 12.552 -8.822 1.00 75.94 256 PHE A N 1
ATOM 2034 C CA . PHE A 1 256 ? -6.131 13.839 -8.696 1.00 75.94 256 PHE A CA 1
ATOM 2035 C C . PHE A 1 256 ? -7.250 13.807 -7.642 1.00 75.94 256 PHE A C 1
ATOM 2037 O O . PHE A 1 256 ? -7.292 14.675 -6.775 1.00 75.94 256 PHE A O 1
ATOM 2044 N N . ILE A 1 257 ? -8.116 12.787 -7.653 1.00 66.62 257 ILE A N 1
ATOM 2045 C CA . ILE A 1 257 ? -9.178 12.614 -6.646 1.00 66.62 257 ILE A CA 1
ATOM 2046 C C . ILE A 1 257 ? -8.579 12.429 -5.247 1.00 66.62 257 ILE A C 1
ATOM 2048 O O . ILE A 1 257 ? -9.104 12.983 -4.280 1.00 66.62 257 ILE A O 1
ATOM 2052 N N . ARG A 1 258 ? -7.467 11.695 -5.128 1.00 63.09 258 ARG A N 1
ATOM 2053 C CA . ARG A 1 258 ? -6.732 11.527 -3.867 1.00 63.09 258 ARG A CA 1
ATOM 2054 C C . ARG A 1 258 ? -6.268 12.872 -3.301 1.00 63.09 258 ARG A C 1
ATOM 2056 O O . ARG A 1 258 ? -6.521 13.154 -2.133 1.00 63.09 258 ARG A O 1
ATOM 2063 N N . ASP A 1 259 ? -5.643 13.708 -4.129 1.00 67.38 259 ASP A N 1
ATOM 2064 C CA . ASP A 1 259 ? -5.176 15.040 -3.725 1.00 67.38 259 ASP A CA 1
ATOM 2065 C C . ASP A 1 259 ? -6.355 15.998 -3.431 1.00 67.38 259 ASP A C 1
ATOM 2067 O O . ASP A 1 259 ? -6.257 16.845 -2.545 1.00 67.38 259 ASP A O 1
ATOM 2071 N N . LEU A 1 260 ? -7.492 15.835 -4.122 1.00 60.69 260 LEU A N 1
ATOM 2072 C CA . LEU A 1 260 ? -8.705 16.652 -3.968 1.00 60.69 260 LEU A CA 1
ATOM 2073 C C . LEU A 1 260 ? -9.480 16.364 -2.675 1.00 60.69 260 LEU A C 1
ATOM 2075 O O . LEU A 1 260 ? -9.934 17.277 -1.987 1.00 60.69 260 LEU A O 1
ATOM 2079 N N . THR A 1 261 ? -9.694 15.083 -2.382 1.00 52.16 261 THR A N 1
ATOM 2080 C CA . THR A 1 261 ? -10.561 14.629 -1.284 1.00 52.16 261 THR A CA 1
ATOM 2081 C C . THR A 1 261 ? -9.819 14.543 0.041 1.00 52.16 261 THR A C 1
ATOM 2083 O O . THR A 1 261 ? -10.450 14.480 1.097 1.00 52.16 261 THR A O 1
ATOM 2086 N N . GLY A 1 262 ? -8.483 14.491 0.004 1.00 51.00 262 GLY A N 1
ATOM 2087 C CA . GLY A 1 262 ? -7.668 14.159 1.169 1.00 51.00 262 GLY A CA 1
ATOM 2088 C C . GLY A 1 262 ? -7.995 12.781 1.762 1.00 51.00 262 GLY A C 1
ATOM 2089 O O . GLY A 1 262 ? -7.542 12.480 2.865 1.00 51.00 262 GLY A O 1
ATOM 2090 N N . GLN A 1 263 ? -8.793 11.956 1.068 1.00 46.34 263 GLN A N 1
ATOM 2091 C CA . GLN A 1 263 ? -9.136 10.600 1.472 1.00 46.34 263 GLN A CA 1
ATOM 2092 C C . GLN A 1 263 ? -8.210 9.631 0.749 1.00 46.34 263 GLN A C 1
ATOM 2094 O O . GLN A 1 263 ? -8.408 9.256 -0.405 1.00 46.34 263 GLN A O 1
ATOM 2099 N N . GLU A 1 264 ? -7.170 9.214 1.455 1.00 52.78 264 GLU A N 1
ATOM 2100 C CA . GLU A 1 264 ? -6.393 8.050 1.070 1.00 52.78 264 GLU A CA 1
ATOM 2101 C C . GLU A 1 264 ? -7.261 6.809 1.343 1.00 52.78 264 GLU A C 1
ATOM 2103 O O . GLU A 1 264 ? -7.600 6.530 2.496 1.00 52.78 264 GLU A O 1
ATOM 2108 N N . LEU A 1 265 ? -7.655 6.061 0.301 1.00 61.19 265 LEU A N 1
ATOM 2109 C CA . LEU A 1 265 ? -8.139 4.690 0.489 1.00 61.19 265 LEU A CA 1
ATOM 2110 C C . LEU A 1 265 ? -6.958 3.874 1.011 1.00 61.19 265 LEU A C 1
ATOM 2112 O O . LEU A 1 265 ? -6.206 3.276 0.243 1.00 61.19 265 LEU A O 1
ATOM 2116 N N . ALA A 1 266 ? -6.783 3.880 2.332 1.00 68.38 266 ALA A N 1
ATOM 2117 C CA . ALA A 1 266 ? -5.695 3.170 2.986 1.00 68.38 266 ALA A CA 1
ATOM 2118 C C . ALA A 1 266 ? -5.722 1.680 2.622 1.00 68.38 266 ALA A C 1
ATOM 2120 O O . ALA A 1 266 ? -4.678 1.043 2.560 1.00 68.38 266 ALA A O 1
ATOM 2121 N N . VAL A 1 267 ? -6.909 1.129 2.354 1.00 77.81 267 VAL A N 1
ATOM 2122 C CA . VAL A 1 267 ? -7.114 -0.246 1.912 1.00 77.81 267 VAL A CA 1
ATOM 2123 C C . VAL A 1 267 ? -8.170 -0.290 0.803 1.00 77.81 267 VAL A C 1
ATOM 2125 O O . VAL A 1 267 ? -9.265 0.243 0.969 1.00 77.81 267 VAL A O 1
ATOM 2128 N N . ASN A 1 268 ? -7.852 -0.957 -0.307 1.00 80.88 268 ASN A N 1
ATOM 2129 C CA . ASN A 1 268 ? -8.676 -1.064 -1.509 1.00 80.88 268 ASN A CA 1
ATOM 2130 C C . ASN A 1 268 ? -8.879 -2.540 -1.898 1.00 80.88 268 ASN A C 1
ATOM 2132 O O . ASN A 1 268 ? -8.140 -3.073 -2.719 1.00 80.88 268 ASN A O 1
ATOM 2136 N N . GLY A 1 269 ? -9.859 -3.205 -1.276 1.00 78.62 269 GLY A N 1
ATOM 2137 C CA . GLY A 1 269 ? -10.251 -4.582 -1.616 1.00 78.62 269 GLY A CA 1
ATOM 2138 C C . GLY A 1 269 ? -9.156 -5.628 -1.362 1.00 78.62 269 GLY A C 1
ATOM 2139 O O . GLY A 1 269 ? -8.486 -6.074 -2.288 1.00 78.62 269 GLY A O 1
ATOM 2140 N N . LEU A 1 270 ? -8.974 -6.032 -0.099 1.00 87.81 270 LEU A N 1
ATOM 2141 C CA . LEU A 1 270 ? -7.994 -7.059 0.276 1.00 87.81 270 LEU A CA 1
ATOM 2142 C C . LEU A 1 270 ? -8.640 -8.431 0.428 1.00 87.81 270 LEU A C 1
ATOM 2144 O O . LEU A 1 270 ? -9.456 -8.631 1.325 1.00 87.81 270 LEU A O 1
ATOM 2148 N N . ASP A 1 271 ? -8.150 -9.391 -0.351 1.00 90.56 271 ASP A N 1
ATOM 2149 C CA . ASP A 1 271 ? -8.503 -10.802 -0.236 1.00 90.56 271 ASP A CA 1
ATOM 2150 C C . ASP A 1 271 ? -7.260 -11.630 0.095 1.00 90.56 271 ASP A C 1
ATOM 2152 O O . ASP A 1 271 ? -6.344 -11.779 -0.713 1.00 90.56 271 ASP A O 1
ATOM 2156 N N . PHE A 1 272 ? -7.214 -12.180 1.308 1.00 94.12 272 PHE A N 1
ATOM 2157 C CA . PHE A 1 272 ? -6.141 -13.074 1.738 1.00 94.12 272 PHE A CA 1
ATOM 2158 C C . PHE A 1 272 ? -6.628 -14.038 2.820 1.00 94.12 272 PHE A C 1
ATOM 2160 O O . PHE A 1 272 ? -7.648 -13.828 3.479 1.00 94.12 272 PHE A O 1
ATOM 2167 N N . SER A 1 273 ? -5.868 -15.110 3.032 1.00 94.31 273 SER A N 1
ATOM 2168 C CA . SER A 1 273 ? -6.097 -16.043 4.131 1.00 94.31 273 SER A CA 1
ATOM 2169 C C . SER A 1 273 ? -4.781 -16.383 4.815 1.00 94.31 273 SER A C 1
ATOM 2171 O O . SER A 1 273 ? -3.741 -16.503 4.171 1.00 94.31 273 SER A O 1
ATOM 2173 N N . VAL A 1 274 ? -4.826 -16.524 6.139 1.00 95.31 274 VAL A N 1
ATOM 2174 C CA . VAL A 1 274 ? -3.659 -16.879 6.951 1.00 95.31 274 VAL A CA 1
ATOM 2175 C C . VAL A 1 274 ? -3.911 -18.228 7.598 1.00 95.31 274 VAL A C 1
ATOM 2177 O O . VAL A 1 274 ? -4.935 -18.444 8.254 1.00 95.31 274 VAL A O 1
ATOM 2180 N N . ARG A 1 275 ? -2.964 -19.151 7.420 1.00 93.94 275 ARG A N 1
ATOM 2181 C CA . ARG A 1 275 ? -3.040 -20.485 8.011 1.00 93.94 275 ARG A CA 1
ATOM 2182 C C . ARG A 1 275 ? -2.969 -20.386 9.539 1.00 93.94 275 ARG A C 1
ATOM 2184 O O . ARG A 1 275 ? -2.255 -19.570 10.116 1.00 93.94 275 ARG A O 1
ATOM 2191 N N . ARG A 1 276 ? -3.712 -21.245 10.237 1.00 93.88 276 ARG A N 1
ATOM 2192 C CA . ARG A 1 276 ? -3.619 -21.319 11.700 1.00 93.88 276 ARG A CA 1
ATOM 2193 C C . ARG A 1 276 ? -2.205 -21.733 12.120 1.00 93.88 276 ARG A C 1
ATOM 2195 O O . ARG A 1 276 ? -1.681 -22.714 11.598 1.00 93.88 276 ARG A O 1
ATOM 2202 N N . GLY A 1 277 ? -1.629 -21.015 13.083 1.00 93.44 277 GLY A N 1
ATOM 2203 C CA . GLY A 1 277 ? -0.302 -21.319 13.619 1.00 93.44 277 GLY A CA 1
ATOM 2204 C C . GLY A 1 277 ? 0.849 -21.005 12.660 1.00 93.44 277 GLY A C 1
ATOM 2205 O O . GLY A 1 277 ? 1.940 -21.524 12.870 1.00 93.44 277 GLY A O 1
ATOM 2206 N N . SER A 1 278 ? 0.619 -20.210 11.607 1.00 95.62 278 SER A N 1
ATOM 2207 C CA . SER A 1 278 ? 1.689 -19.702 10.743 1.00 95.62 278 SER A CA 1
ATOM 2208 C C . SER A 1 278 ? 2.150 -18.307 11.155 1.00 95.62 278 SER A C 1
ATOM 2210 O O . SER A 1 278 ? 1.432 -17.578 11.850 1.00 95.62 278 SER A O 1
ATOM 2212 N N . PHE A 1 279 ? 3.315 -17.919 10.653 1.00 97.19 279 PHE A N 1
ATOM 2213 C CA . PHE A 1 279 ? 3.825 -16.556 10.684 1.00 97.19 279 PHE A CA 1
ATOM 2214 C C . PHE A 1 279 ? 3.528 -15.874 9.340 1.00 97.19 279 PHE A C 1
ATOM 2216 O O . PHE A 1 279 ? 4.043 -16.287 8.302 1.00 97.19 279 PHE A O 1
ATOM 2223 N N . HIS A 1 280 ? 2.675 -14.851 9.338 1.00 97.75 280 HIS A N 1
ATOM 2224 C CA . HIS A 1 280 ? 2.337 -14.074 8.144 1.00 97.75 280 HIS A CA 1
ATOM 2225 C C . HIS A 1 280 ? 2.844 -12.643 8.266 1.00 97.75 280 HIS A C 1
ATOM 2227 O O . HIS A 1 280 ? 2.697 -12.043 9.330 1.00 97.75 280 HIS A O 1
ATOM 2233 N N . SER A 1 281 ? 3.368 -12.079 7.180 1.00 97.50 281 SER A N 1
ATOM 2234 C CA . SER A 1 281 ? 3.792 -10.676 7.155 1.00 97.50 281 SER A CA 1
ATOM 2235 C C . SER A 1 281 ? 3.109 -9.880 6.052 1.00 97.50 281 SER A C 1
ATOM 2237 O O . SER A 1 281 ? 3.025 -10.326 4.913 1.00 97.50 281 SER A O 1
ATOM 2239 N N . PHE A 1 282 ? 2.687 -8.664 6.375 1.00 96.75 282 PHE A N 1
ATOM 2240 C CA . PHE A 1 282 ? 2.405 -7.619 5.402 1.00 96.75 282 PHE A CA 1
ATOM 2241 C C . PHE A 1 282 ? 3.669 -6.801 5.180 1.00 96.75 282 PHE A C 1
ATOM 2243 O O . PHE A 1 282 ? 4.229 -6.248 6.132 1.00 96.75 282 PHE A O 1
ATOM 2250 N N . LEU A 1 283 ? 4.089 -6.712 3.923 1.00 94.00 283 LEU A N 1
ATOM 2251 C CA . LEU A 1 283 ? 5.290 -6.005 3.499 1.00 94.00 283 LEU A CA 1
ATOM 2252 C C . LEU A 1 283 ? 4.924 -4.982 2.423 1.00 94.00 283 LEU A C 1
ATOM 2254 O O . LEU A 1 283 ? 4.127 -5.268 1.539 1.00 94.00 283 LEU A O 1
ATOM 2258 N N . GLY A 1 284 ? 5.494 -3.784 2.479 1.00 87.69 284 GLY A N 1
ATOM 2259 C CA . GLY A 1 284 ? 5.202 -2.724 1.514 1.00 87.69 284 GLY A CA 1
ATOM 2260 C C . GLY A 1 284 ? 5.747 -1.374 1.966 1.00 87.69 284 GLY A C 1
ATOM 2261 O O . GLY A 1 284 ? 6.108 -1.215 3.135 1.00 87.69 284 GLY A O 1
ATOM 2262 N N . GLY A 1 285 ? 5.778 -0.392 1.065 1.00 78.19 285 GLY A N 1
ATOM 2263 C CA . GLY A 1 285 ? 6.227 0.971 1.375 1.00 78.19 285 GLY A CA 1
ATOM 2264 C C . GLY A 1 285 ? 5.374 1.685 2.437 1.00 78.19 285 GLY A C 1
ATOM 2265 O O . GLY A 1 285 ? 4.302 1.217 2.834 1.00 78.19 285 GLY A O 1
ATOM 2266 N N . SER A 1 286 ? 5.844 2.828 2.932 1.00 72.31 286 SER A N 1
ATOM 2267 C CA . SER A 1 286 ? 5.047 3.686 3.822 1.00 72.31 286 SER A CA 1
ATOM 2268 C C . SER A 1 286 ? 3.737 4.104 3.143 1.00 72.31 286 SER A C 1
ATOM 2270 O O . SER A 1 286 ? 3.719 4.355 1.943 1.00 72.31 286 SER A O 1
ATOM 2272 N N . GLY A 1 287 ? 2.634 4.143 3.897 1.00 70.19 287 GLY A N 1
ATOM 2273 C CA . GLY A 1 287 ? 1.317 4.544 3.375 1.00 70.19 287 GLY A CA 1
ATOM 2274 C C . GLY A 1 287 ? 0.542 3.467 2.603 1.00 70.19 287 GLY A C 1
ATOM 2275 O O . GLY A 1 287 ? -0.626 3.661 2.307 1.00 70.19 287 GLY A O 1
ATOM 2276 N N . CYS A 1 288 ? 1.103 2.280 2.338 1.00 75.06 288 CYS A N 1
ATOM 2277 C CA . CYS A 1 288 ? 0.405 1.278 1.515 1.00 75.06 288 CYS A CA 1
ATOM 2278 C C . CYS A 1 288 ? -0.743 0.505 2.204 1.00 75.06 288 CYS A C 1
ATOM 2280 O O . CYS A 1 288 ? -1.256 -0.439 1.607 1.00 75.06 288 CYS A O 1
ATOM 2282 N N . GLY A 1 289 ? -1.133 0.861 3.437 1.00 83.50 289 GLY A N 1
ATOM 2283 C CA . GLY A 1 289 ? -2.300 0.268 4.114 1.00 83.50 289 GLY A CA 1
ATOM 2284 C C . GLY A 1 289 ? -2.043 -0.829 5.145 1.00 83.50 289 GLY A C 1
ATOM 2285 O O . GLY A 1 289 ? -2.994 -1.376 5.706 1.00 83.50 289 GLY A O 1
ATOM 2286 N N . LYS A 1 290 ? -0.781 -1.173 5.435 1.00 91.00 290 LYS A N 1
ATOM 2287 C CA . LYS A 1 290 ? -0.434 -2.300 6.328 1.00 91.00 290 LYS A CA 1
ATOM 2288 C C . LYS A 1 290 ? -0.985 -2.134 7.748 1.00 91.00 290 LYS A C 1
ATOM 2290 O O . LYS A 1 290 ? -1.674 -3.014 8.257 1.00 91.00 290 LYS A O 1
ATOM 2295 N N . THR A 1 291 ? -0.716 -0.990 8.381 1.00 86.44 291 THR A N 1
ATOM 2296 C CA . THR A 1 291 ? -1.168 -0.709 9.754 1.00 86.44 291 THR A CA 1
ATOM 2297 C C . THR A 1 291 ? -2.690 -0.606 9.830 1.00 86.44 291 THR A C 1
ATOM 2299 O O . THR A 1 291 ? -3.284 -1.148 10.758 1.00 86.44 291 THR A O 1
ATOM 2302 N N . THR A 1 292 ? -3.342 -0.001 8.833 1.00 89.12 292 THR A N 1
ATOM 2303 C CA . THR A 1 292 ? -4.811 0.021 8.706 1.00 89.12 292 THR A CA 1
ATOM 2304 C C . THR A 1 292 ? -5.375 -1.397 8.605 1.00 89.12 292 THR A C 1
ATOM 2306 O O . THR A 1 292 ? -6.291 -1.754 9.343 1.00 89.12 292 THR A O 1
ATOM 2309 N N . THR A 1 293 ? -4.764 -2.264 7.792 1.00 93.56 293 THR A N 1
ATOM 2310 C CA . THR A 1 293 ? -5.135 -3.688 7.697 1.00 93.56 293 THR A CA 1
ATOM 2311 C C . THR A 1 293 ? -5.013 -4.385 9.052 1.00 93.56 293 THR A C 1
ATOM 2313 O O . THR A 1 293 ? -5.944 -5.053 9.503 1.00 93.56 293 THR A O 1
ATOM 2316 N N . LEU A 1 294 ? -3.901 -4.177 9.760 1.00 94.06 294 LEU A N 1
ATOM 2317 C CA . LEU A 1 294 ? -3.674 -4.759 11.082 1.00 94.06 294 LEU A CA 1
ATOM 2318 C C . LEU A 1 294 ? -4.690 -4.257 12.123 1.00 94.06 294 LEU A C 1
ATOM 2320 O O . LEU A 1 294 ? -5.209 -5.046 12.916 1.00 94.06 294 LEU A O 1
ATOM 2324 N N . ARG A 1 295 ? -5.033 -2.965 12.095 1.00 91.44 295 ARG A N 1
ATOM 2325 C CA . ARG A 1 295 ? -6.054 -2.351 12.959 1.00 91.44 295 ARG A CA 1
ATOM 2326 C C . ARG A 1 295 ? -7.462 -2.846 12.653 1.00 91.44 295 ARG A C 1
ATOM 2328 O O . ARG A 1 295 ? -8.238 -3.034 13.592 1.00 91.44 295 ARG A O 1
ATOM 2335 N N . MET A 1 296 ? -7.773 -3.123 11.388 1.00 93.75 296 MET A N 1
ATOM 2336 C CA . MET A 1 296 ? -9.028 -3.765 10.996 1.00 93.75 296 MET A CA 1
ATOM 2337 C C . MET A 1 296 ? -9.124 -5.202 11.498 1.00 93.75 296 MET A C 1
ATOM 2339 O O . MET A 1 296 ? -10.200 -5.609 11.926 1.00 93.75 296 MET A O 1
ATOM 2343 N N . ILE A 1 297 ? -8.022 -5.960 11.533 1.00 94.56 297 ILE A N 1
ATOM 2344 C CA . ILE A 1 297 ? -7.985 -7.290 12.171 1.00 94.56 297 ILE A CA 1
ATOM 2345 C C . ILE A 1 297 ? -8.181 -7.155 13.691 1.00 94.56 297 ILE A C 1
ATOM 2347 O O . ILE A 1 297 ? -8.967 -7.897 14.288 1.00 94.56 297 ILE A O 1
ATOM 2351 N N . ALA A 1 298 ? -7.525 -6.170 14.311 1.00 93.06 298 ALA A N 1
ATOM 2352 C CA . ALA A 1 298 ? -7.615 -5.890 15.744 1.00 93.06 298 ALA A CA 1
ATOM 2353 C C . ALA A 1 298 ? -8.987 -5.356 16.196 1.00 93.06 298 ALA A C 1
ATOM 2355 O O . ALA A 1 298 ? -9.334 -5.498 17.363 1.00 93.06 298 ALA A O 1
ATOM 2356 N N . GLY A 1 299 ? -9.771 -4.762 15.292 1.00 91.88 299 GLY A N 1
ATOM 2357 C CA . GLY A 1 299 ? -11.055 -4.122 15.600 1.00 91.88 299 GLY A CA 1
ATOM 2358 C C . GLY A 1 299 ? -10.943 -2.684 16.102 1.00 91.88 299 GLY A C 1
ATOM 2359 O O . GLY A 1 299 ? -11.902 -2.177 16.682 1.00 91.88 299 GLY A O 1
ATOM 2360 N N . PHE A 1 300 ? -9.789 -2.040 15.900 1.00 88.44 300 PHE A N 1
ATOM 2361 C CA . PHE A 1 300 ? -9.610 -0.601 16.130 1.00 88.44 300 PHE A CA 1
ATOM 2362 C C . PHE A 1 300 ? -10.173 0.241 14.983 1.00 88.44 300 PHE A C 1
ATOM 2364 O O . PHE A 1 300 ? -10.573 1.379 15.201 1.00 88.44 300 PHE A O 1
ATOM 2371 N N . GLU A 1 301 ? -10.235 -0.335 13.784 1.00 88.00 301 GLU A N 1
ATOM 2372 C CA . GLU A 1 301 ? -10.879 0.242 12.606 1.00 88.00 301 GLU A CA 1
ATOM 2373 C C . GLU A 1 301 ? -11.895 -0.774 12.062 1.00 88.00 301 GLU A C 1
ATOM 2375 O O . GLU A 1 301 ? -11.702 -1.987 12.197 1.00 88.00 301 GLU A O 1
ATOM 2380 N N . GLN A 1 302 ? -13.009 -0.295 11.508 1.00 86.00 302 GLN A N 1
ATOM 2381 C CA . GLN A 1 302 ? -14.027 -1.151 10.893 1.00 86.00 302 GLN A CA 1
ATOM 2382 C C . GLN A 1 302 ? -13.901 -1.081 9.370 1.00 86.00 302 GLN A C 1
ATOM 2384 O O . GLN A 1 302 ? -13.681 0.011 8.845 1.00 86.00 302 GLN A O 1
ATOM 2389 N N . PRO A 1 303 ? -14.046 -2.212 8.658 1.00 85.38 303 PRO A N 1
ATOM 2390 C CA . PRO A 1 303 ? -14.048 -2.190 7.205 1.00 85.38 303 PRO A CA 1
ATOM 2391 C C . PRO A 1 303 ? -15.265 -1.410 6.695 1.00 85.38 303 PRO A C 1
ATOM 2393 O O . PRO A 1 303 ? -16.372 -1.579 7.207 1.00 85.38 303 PRO A O 1
ATOM 2396 N N . THR A 1 304 ? -15.074 -0.587 5.662 1.00 82.25 304 THR A N 1
ATOM 2397 C CA . THR A 1 304 ? -16.179 0.108 4.979 1.00 82.25 304 THR A CA 1
ATOM 2398 C C . THR A 1 304 ? -17.142 -0.886 4.324 1.00 82.25 304 THR A C 1
ATOM 2400 O O . THR A 1 304 ? -18.351 -0.674 4.315 1.00 82.25 304 THR A O 1
ATOM 2403 N N . SER A 1 305 ? -16.612 -1.990 3.793 1.00 84.94 305 SER A N 1
ATOM 2404 C CA . SER A 1 305 ? -17.370 -3.124 3.260 1.00 84.94 305 SER A CA 1
ATOM 2405 C C . SER A 1 305 ? -16.541 -4.414 3.348 1.00 84.94 305 SER A C 1
ATOM 2407 O O . SER A 1 305 ? -15.327 -4.359 3.545 1.00 84.94 305 SER A O 1
ATOM 2409 N N . GLY A 1 306 ? -17.190 -5.575 3.218 1.00 88.50 306 GLY A N 1
ATOM 2410 C CA . GLY A 1 306 ? -16.539 -6.888 3.287 1.00 88.50 306 GLY A CA 1
ATOM 2411 C C . GLY A 1 306 ? -16.584 -7.537 4.674 1.00 88.50 306 GLY A C 1
ATOM 2412 O O . GLY A 1 306 ? -17.330 -7.119 5.561 1.00 88.50 306 GLY A O 1
ATOM 2413 N N . GLU A 1 307 ? -15.803 -8.602 4.858 1.00 92.12 307 GLU A N 1
ATOM 2414 C CA . GLU A 1 307 ? -15.800 -9.407 6.082 1.00 92.12 307 GLU A CA 1
ATOM 2415 C C . GLU A 1 307 ? -14.384 -9.627 6.617 1.00 92.12 307 GLU A C 1
ATOM 2417 O O . GLU A 1 307 ? -13.439 -9.830 5.860 1.00 92.12 307 GLU A O 1
ATOM 2422 N N . VAL A 1 308 ? -14.247 -9.683 7.943 1.00 94.19 308 VAL A N 1
ATOM 2423 C CA . VAL A 1 308 ? -13.009 -10.111 8.609 1.00 94.19 308 VAL A CA 1
ATOM 2424 C C . VAL A 1 308 ? -13.331 -11.375 9.385 1.00 94.19 308 VAL A C 1
ATOM 2426 O O . VAL A 1 308 ? -14.133 -11.329 10.313 1.00 94.19 308 VAL A O 1
ATOM 2429 N N . ARG A 1 309 ? -12.731 -12.516 9.029 1.00 95.12 309 ARG A N 1
ATOM 2430 C CA . ARG A 1 309 ? -13.012 -13.803 9.688 1.00 95.12 309 ARG A CA 1
ATOM 2431 C C . ARG A 1 309 ? -11.847 -14.263 10.559 1.00 95.12 309 ARG A C 1
ATOM 2433 O O . ARG A 1 309 ? -10.751 -14.504 10.066 1.00 95.12 309 ARG A O 1
ATOM 2440 N N . LEU A 1 310 ? -12.104 -14.469 11.850 1.00 93.94 310 LEU A N 1
ATOM 2441 C CA . LEU A 1 310 ? -11.150 -15.031 12.808 1.00 93.94 310 LEU A CA 1
ATOM 2442 C C . LEU A 1 310 ? -11.628 -16.406 13.271 1.00 93.94 310 LEU A C 1
ATOM 2444 O O . LEU A 1 310 ? -12.731 -16.542 13.797 1.00 93.94 310 LEU A O 1
ATOM 2448 N N . ALA A 1 311 ? -10.806 -17.439 13.055 1.00 88.88 311 ALA A N 1
ATOM 2449 C CA . ALA A 1 311 ? -11.159 -18.835 13.347 1.00 88.88 311 ALA A CA 1
ATOM 2450 C C . ALA A 1 311 ? -12.544 -19.243 12.788 1.00 88.88 311 ALA A C 1
ATOM 2452 O O . ALA A 1 311 ? -13.319 -19.934 13.447 1.00 88.88 311 ALA A O 1
ATOM 2453 N N . GLY A 1 312 ? -12.863 -18.769 11.577 1.00 89.31 312 GLY A N 1
ATOM 2454 C CA . GLY A 1 312 ? -14.119 -19.050 10.875 1.00 89.31 312 GLY A CA 1
ATOM 2455 C C . GLY A 1 312 ? -15.307 -18.158 11.252 1.00 89.31 312 GLY A C 1
ATOM 2456 O O . GLY A 1 312 ? -16.343 -18.253 10.601 1.00 89.31 312 GLY A O 1
ATOM 2457 N N . LYS A 1 313 ? -15.185 -17.272 12.248 1.00 93.19 313 LYS A N 1
ATOM 2458 C CA . LYS A 1 313 ? -16.259 -16.351 12.657 1.00 93.19 313 LYS A CA 1
ATOM 2459 C C . LYS A 1 313 ? -16.033 -14.961 12.079 1.00 93.19 313 LYS A C 1
ATOM 2461 O O . LYS A 1 313 ? -14.941 -14.423 12.240 1.00 93.19 313 LYS A O 1
ATOM 2466 N N . ASN A 1 314 ? -17.053 -14.377 11.449 1.00 95.00 314 ASN A N 1
ATOM 2467 C CA . ASN A 1 314 ? -17.008 -12.973 11.041 1.00 95.00 314 ASN A CA 1
ATOM 2468 C C . ASN A 1 314 ? -16.980 -12.080 12.294 1.00 95.00 314 ASN A C 1
ATOM 2470 O O . ASN A 1 314 ? -17.794 -12.254 13.199 1.00 95.00 314 ASN A O 1
ATOM 2474 N N . VAL A 1 315 ? -16.013 -11.169 12.352 1.00 94.19 315 VAL A N 1
ATOM 2475 C CA . VAL A 1 315 ? -15.803 -10.213 13.443 1.00 94.19 315 VAL A CA 1
ATOM 2476 C C . VAL A 1 315 ? -15.977 -8.759 12.989 1.00 94.19 315 VAL A C 1
ATOM 2478 O O . VAL A 1 315 ? -15.658 -7.844 13.747 1.00 94.19 315 VAL A O 1
ATOM 2481 N N . ALA A 1 316 ? -16.487 -8.514 11.778 1.00 89.81 316 ALA A N 1
ATOM 2482 C CA . ALA A 1 316 ? -16.914 -7.176 11.368 1.00 89.81 316 ALA A CA 1
ATOM 2483 C C . ALA A 1 316 ? -17.979 -6.638 12.345 1.00 89.81 316 ALA A C 1
ATOM 2485 O O . ALA A 1 316 ? -18.878 -7.368 12.759 1.00 89.81 316 ALA A O 1
ATOM 2486 N N . GLY A 1 317 ? -17.836 -5.385 12.781 1.00 88.56 317 GLY A N 1
ATOM 2487 C CA . GLY A 1 317 ? -18.675 -4.772 13.818 1.00 88.56 317 GLY A CA 1
ATOM 2488 C C . GLY A 1 317 ? -18.345 -5.192 15.258 1.00 88.56 317 GLY A C 1
ATOM 2489 O O . GLY A 1 317 ? -18.758 -4.509 16.191 1.00 88.56 317 GLY A O 1
ATOM 2490 N N . VAL A 1 318 ? -17.562 -6.259 15.471 1.00 91.25 318 VAL A N 1
ATOM 2491 C CA . VAL A 1 318 ? -17.129 -6.678 16.815 1.00 91.25 318 VAL A CA 1
ATOM 2492 C C . VAL A 1 318 ? -16.024 -5.732 17.307 1.00 91.25 318 VAL A C 1
ATOM 2494 O O . VAL A 1 318 ? -15.024 -5.562 16.592 1.00 91.25 318 VAL A O 1
ATOM 2497 N N . PRO A 1 319 ? -16.159 -5.124 18.500 1.00 89.44 319 PRO A N 1
ATOM 2498 C CA . PRO A 1 319 ? -15.167 -4.198 19.039 1.00 89.44 319 PRO A CA 1
ATOM 2499 C C . PRO A 1 319 ? -13.883 -4.919 19.471 1.00 89.44 319 PRO A C 1
ATOM 2501 O O . PRO A 1 319 ? -13.898 -6.099 19.820 1.00 89.44 319 PRO A O 1
ATOM 2504 N N . ALA A 1 320 ? -12.762 -4.191 19.499 1.00 90.94 320 ALA A N 1
ATOM 2505 C CA . ALA A 1 320 ? -11.433 -4.759 19.751 1.00 90.94 320 ALA A CA 1
ATOM 2506 C C . ALA A 1 320 ? -11.325 -5.610 21.032 1.00 90.94 320 ALA A C 1
ATOM 2508 O O . ALA A 1 320 ? -10.672 -6.649 21.024 1.00 90.94 320 ALA A O 1
ATOM 2509 N N . PHE A 1 321 ? -11.987 -5.210 22.123 1.00 87.44 321 PHE A N 1
ATOM 2510 C CA . PHE A 1 321 ? -11.901 -5.906 23.415 1.00 87.44 321 PHE A CA 1
ATOM 2511 C C . PHE A 1 321 ? -12.641 -7.256 23.461 1.00 87.44 321 PHE A C 1
ATOM 2513 O O . PHE A 1 321 ? -12.408 -8.036 24.383 1.00 87.44 321 PHE A O 1
ATOM 2520 N N . GLU A 1 322 ? -13.513 -7.545 22.489 1.00 88.69 322 GLU A N 1
ATOM 2521 C CA . GLU A 1 322 ? -14.209 -8.837 22.361 1.00 88.69 322 GLU A CA 1
ATOM 2522 C C . GLU A 1 322 ? -13.534 -9.772 21.353 1.00 88.69 322 GLU A C 1
ATOM 2524 O O . GLU A 1 322 ? -13.876 -10.955 21.262 1.00 88.69 322 GLU A O 1
ATOM 2529 N N . ARG A 1 323 ? -12.561 -9.270 20.583 1.00 92.31 323 ARG A N 1
ATOM 2530 C CA . ARG A 1 323 ? -11.865 -10.079 19.585 1.00 92.31 323 ARG A CA 1
ATOM 2531 C C . ARG A 1 323 ? -10.816 -10.973 20.250 1.00 92.31 323 ARG A C 1
ATOM 2533 O O . ARG A 1 323 ? -10.106 -10.537 21.153 1.00 92.31 323 ARG A O 1
ATOM 2540 N N . PRO A 1 324 ? -10.642 -12.222 19.782 1.00 90.00 324 PRO A N 1
ATOM 2541 C CA . PRO A 1 324 ? -9.682 -13.167 20.353 1.00 90.00 324 PRO A CA 1
ATOM 2542 C C . PRO A 1 324 ? -8.241 -12.903 19.867 1.00 9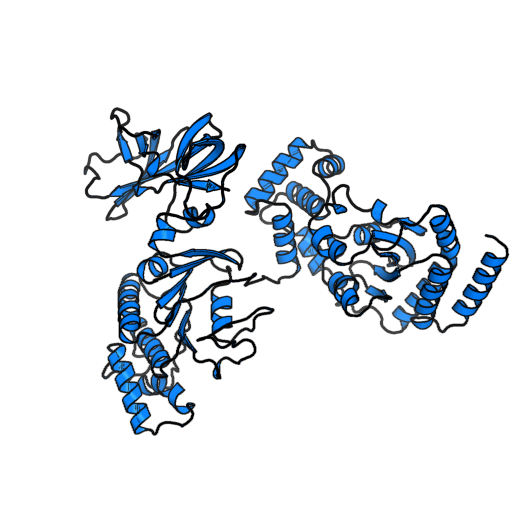0.00 324 PRO A C 1
ATOM 2544 O O . PRO A 1 324 ? -7.513 -13.840 19.524 1.00 90.00 324 PRO A O 1
ATOM 2547 N N . VAL A 1 325 ? -7.833 -11.634 19.798 1.00 93.81 325 VAL A N 1
ATOM 2548 C CA . VAL A 1 325 ? -6.543 -11.175 19.267 1.00 93.81 325 VAL A CA 1
ATOM 2549 C C . VAL A 1 325 ? -5.887 -10.219 20.248 1.00 93.81 325 VAL A C 1
ATOM 2551 O O . VAL A 1 325 ? -6.575 -9.454 20.914 1.00 93.81 325 VAL A O 1
ATOM 2554 N N . ASN A 1 326 ? -4.559 -10.230 20.302 1.00 93.12 326 ASN A N 1
ATOM 2555 C CA . ASN A 1 326 ? -3.796 -9.233 21.051 1.00 93.12 326 ASN A CA 1
ATOM 2556 C C . ASN A 1 326 ? -2.789 -8.555 20.126 1.00 93.12 326 ASN A C 1
ATOM 2558 O O . ASN A 1 326 ? -2.251 -9.192 19.222 1.00 93.12 326 ASN A O 1
ATOM 2562 N N . MET A 1 327 ? -2.519 -7.276 20.379 1.00 91.44 327 MET A N 1
ATOM 2563 C CA . MET A 1 327 ? -1.628 -6.454 19.563 1.00 91.44 327 MET A CA 1
ATOM 2564 C C . MET A 1 327 ? -0.425 -5.967 20.372 1.00 91.44 327 MET A C 1
ATOM 2566 O O . MET A 1 327 ? -0.562 -5.546 21.524 1.00 91.44 327 MET A O 1
ATOM 2570 N N . VAL A 1 328 ? 0.752 -6.004 19.752 1.00 90.12 328 VAL A N 1
ATOM 2571 C CA . VAL A 1 328 ? 1.975 -5.356 20.232 1.00 90.12 328 VAL A CA 1
ATOM 2572 C C . VAL A 1 328 ? 2.240 -4.144 19.349 1.00 90.12 328 VAL A C 1
ATOM 2574 O O . VAL A 1 328 ? 2.467 -4.278 18.149 1.00 90.12 328 VAL A O 1
ATOM 2577 N N . PHE A 1 329 ? 2.187 -2.964 19.963 1.00 80.44 329 PHE A N 1
ATOM 2578 C CA . PHE A 1 329 ? 2.422 -1.684 19.300 1.00 80.44 329 PHE A CA 1
ATOM 2579 C C . PHE A 1 329 ? 3.920 -1.389 19.153 1.00 80.44 329 PHE A C 1
ATOM 2581 O O . PHE A 1 329 ? 4.718 -1.817 19.990 1.00 80.44 329 PHE A O 1
ATOM 2588 N N . GLN A 1 330 ? 4.265 -0.544 18.180 1.00 74.69 330 GLN A N 1
ATOM 2589 C CA . GLN A 1 330 ? 5.628 -0.074 17.901 1.00 74.69 330 GLN A CA 1
ATOM 2590 C C . GLN A 1 330 ? 6.358 0.493 19.138 1.00 74.69 330 GLN A C 1
ATOM 2592 O O . GLN A 1 330 ? 7.535 0.224 19.345 1.00 74.69 330 GLN A O 1
ATOM 2597 N N . HIS A 1 331 ? 5.655 1.227 20.010 1.00 72.81 331 HIS A N 1
ATOM 2598 C CA . HIS A 1 331 ? 6.226 1.819 21.235 1.00 72.81 331 HIS A CA 1
ATOM 2599 C C . HIS A 1 331 ? 6.095 0.917 22.478 1.00 72.81 331 HIS A C 1
ATOM 2601 O O . HIS A 1 331 ? 6.236 1.391 23.607 1.00 72.81 331 HIS A O 1
ATOM 2607 N N . TYR A 1 332 ? 5.751 -0.364 22.298 1.00 81.19 332 TYR A N 1
ATOM 2608 C CA . TYR A 1 332 ? 5.488 -1.392 23.322 1.00 81.19 332 TYR A CA 1
ATOM 2609 C C . TYR A 1 332 ? 4.322 -1.100 24.283 1.00 81.19 332 TYR A C 1
ATOM 2611 O O . TYR A 1 332 ? 3.710 -2.033 24.801 1.00 81.19 332 TYR A O 1
ATOM 2619 N N . ALA A 1 333 ? 3.978 0.172 24.507 1.00 82.50 333 ALA A N 1
ATOM 2620 C CA . ALA A 1 333 ? 2.897 0.664 25.354 1.00 82.50 333 ALA A CA 1
ATOM 2621 C C . ALA A 1 333 ? 2.897 0.035 26.760 1.00 82.50 333 ALA A C 1
ATOM 2623 O O . ALA A 1 333 ? 1.848 -0.368 27.266 1.00 82.50 333 ALA A O 1
ATOM 2624 N N . LEU A 1 334 ? 4.072 -0.133 27.378 1.00 90.75 334 LEU A N 1
ATOM 2625 C CA . LEU A 1 334 ? 4.180 -0.610 28.761 1.00 90.75 334 LEU A CA 1
ATOM 2626 C C . LEU A 1 334 ? 3.723 0.482 29.734 1.00 90.75 334 LEU A C 1
ATOM 2628 O O . LEU A 1 334 ? 4.014 1.659 29.545 1.00 90.75 334 LEU A O 1
ATOM 2632 N N . PHE A 1 335 ? 3.031 0.093 30.802 1.00 93.81 335 PHE A N 1
ATOM 2633 C CA . PHE A 1 335 ? 2.588 1.008 31.847 1.00 93.81 335 PHE A CA 1
ATOM 2634 C C . PHE A 1 335 ? 3.773 1.340 32.766 1.00 93.81 335 PHE A C 1
ATOM 2636 O O . PHE A 1 335 ? 4.211 0.461 33.518 1.00 93.81 335 PHE A O 1
ATOM 2643 N N . PRO A 1 336 ? 4.293 2.582 32.758 1.00 92.81 336 PRO A N 1
ATOM 2644 C CA . PRO A 1 336 ? 5.544 2.921 33.448 1.00 92.81 336 PRO A CA 1
ATOM 2645 C C . PRO A 1 336 ? 5.421 2.872 34.977 1.00 92.81 336 PRO A C 1
ATOM 2647 O O . PRO A 1 336 ? 6.409 2.695 35.684 1.00 92.81 336 PRO A O 1
ATOM 2650 N N . HIS A 1 337 ? 4.198 3.015 35.491 1.00 95.12 337 HIS A N 1
ATOM 2651 C CA . HIS A 1 337 ? 3.890 2.997 36.919 1.00 95.12 337 HIS A CA 1
ATOM 2652 C C . HIS A 1 337 ? 3.667 1.582 37.480 1.00 95.12 337 HIS A C 1
ATOM 2654 O O . HIS A 1 337 ? 3.566 1.425 38.695 1.00 95.12 337 HIS A O 1
ATOM 2660 N N . LEU A 1 338 ? 3.585 0.560 36.622 1.00 95.94 338 LEU A N 1
ATOM 2661 C CA . LEU A 1 338 ? 3.403 -0.835 37.020 1.00 95.94 338 LEU A CA 1
ATOM 2662 C C . LEU A 1 338 ? 4.729 -1.596 36.932 1.00 95.94 338 LEU A C 1
ATOM 2664 O O . LEU A 1 338 ? 5.555 -1.320 36.062 1.00 95.94 338 LEU A O 1
ATOM 2668 N N . SER A 1 339 ? 4.917 -2.599 37.792 1.00 97.12 339 SER A N 1
ATOM 2669 C CA . SER A 1 339 ? 6.031 -3.542 37.642 1.00 97.12 339 SER A CA 1
ATOM 2670 C C . SER A 1 339 ? 5.877 -4.387 36.374 1.00 97.12 339 SER A C 1
ATOM 2672 O O . SER A 1 339 ? 4.809 -4.435 35.756 1.00 97.12 339 SER A O 1
ATOM 2674 N N . VAL A 1 340 ? 6.932 -5.095 35.982 1.00 97.25 340 VAL A N 1
ATOM 2675 C CA . VAL A 1 340 ? 6.910 -6.035 34.855 1.00 97.25 340 VAL A CA 1
ATOM 2676 C C . VAL A 1 340 ? 5.834 -7.111 35.042 1.00 97.25 340 VAL A C 1
ATOM 2678 O O . VAL A 1 340 ? 5.007 -7.309 34.152 1.00 97.25 340 VAL A O 1
ATOM 2681 N N . ALA A 1 341 ? 5.768 -7.748 36.215 1.00 96.44 341 ALA A N 1
ATOM 2682 C CA . ALA A 1 341 ? 4.746 -8.758 36.500 1.00 96.44 341 ALA A CA 1
ATOM 2683 C C . ALA A 1 341 ? 3.327 -8.165 36.465 1.00 96.44 341 ALA A C 1
ATOM 2685 O O . ALA A 1 341 ? 2.393 -8.795 35.970 1.00 96.44 341 ALA A O 1
ATOM 2686 N N . GLN A 1 342 ? 3.154 -6.927 36.942 1.00 96.12 342 GLN A N 1
ATOM 2687 C CA . GLN A 1 342 ? 1.868 -6.227 36.897 1.00 96.12 342 GLN A CA 1
ATOM 2688 C C . GLN A 1 342 ? 1.461 -5.832 35.473 1.00 96.12 342 GLN A C 1
ATOM 2690 O O . GLN A 1 342 ? 0.276 -5.905 35.153 1.00 96.12 342 GLN A O 1
ATOM 2695 N N . ASN A 1 343 ? 2.420 -5.437 34.630 1.00 96.00 343 ASN A N 1
ATOM 2696 C CA . ASN A 1 343 ? 2.202 -5.175 33.210 1.00 96.00 343 ASN A CA 1
ATOM 2697 C C . ASN A 1 343 ? 1.677 -6.427 32.509 1.00 96.00 343 ASN A C 1
ATOM 2699 O O . ASN A 1 343 ? 0.657 -6.359 31.828 1.00 96.00 343 ASN A O 1
ATOM 2703 N N . ILE A 1 344 ? 2.344 -7.563 32.717 1.00 96.31 344 ILE A N 1
ATOM 2704 C CA . ILE A 1 344 ? 1.967 -8.844 32.115 1.00 96.31 344 ILE A CA 1
ATOM 2705 C C . ILE A 1 344 ? 0.594 -9.289 32.628 1.00 96.31 344 ILE A C 1
ATOM 2707 O O . ILE A 1 344 ? -0.301 -9.549 31.834 1.00 96.31 344 ILE A O 1
ATOM 2711 N N . ALA A 1 345 ? 0.366 -9.279 33.943 1.00 95.56 345 ALA A N 1
ATOM 2712 C CA . ALA A 1 345 ? -0.900 -9.714 34.536 1.00 95.56 345 ALA A CA 1
ATOM 2713 C C . ALA A 1 345 ? -2.089 -8.762 34.294 1.00 95.56 345 ALA A C 1
ATOM 2715 O O . ALA A 1 345 ? -3.212 -9.088 34.686 1.00 95.56 345 ALA A O 1
ATOM 2716 N N . TYR A 1 346 ? -1.883 -7.583 33.694 1.00 93.50 346 TYR A N 1
ATOM 2717 C CA . TYR A 1 346 ? -2.915 -6.549 33.572 1.00 93.50 346 TYR A CA 1
ATOM 2718 C C . TYR A 1 346 ? -4.176 -7.061 32.859 1.00 93.50 346 TYR A C 1
ATOM 2720 O O . TYR A 1 346 ? -5.279 -6.929 33.391 1.00 93.50 346 TYR A O 1
ATOM 2728 N N . GLY A 1 347 ? -4.010 -7.724 31.708 1.00 88.62 347 GLY A N 1
ATOM 2729 C CA . GLY A 1 347 ? -5.124 -8.255 30.914 1.00 88.62 347 GLY A CA 1
ATOM 2730 C C . GLY A 1 347 ? -5.927 -9.349 31.627 1.00 88.62 347 GLY A C 1
ATOM 2731 O O . GLY A 1 347 ? -7.135 -9.454 31.428 1.00 88.62 347 GLY A O 1
ATOM 2732 N N . LEU A 1 348 ? -5.298 -10.111 32.529 1.00 91.31 348 LEU A N 1
ATOM 2733 C CA . LEU A 1 348 ? -5.962 -11.184 33.278 1.00 91.31 348 LEU A CA 1
ATOM 2734 C C . LEU A 1 348 ? -7.036 -10.656 34.240 1.00 91.31 348 LEU A C 1
ATOM 2736 O O . LEU A 1 348 ? -7.948 -11.394 34.608 1.00 91.31 348 LEU A O 1
ATOM 2740 N N . ARG A 1 349 ? -6.956 -9.383 34.652 1.00 87.56 349 ARG A N 1
ATOM 2741 C CA . ARG A 1 349 ? -7.918 -8.762 35.580 1.00 87.56 349 ARG A CA 1
ATOM 2742 C C . ARG A 1 349 ? -9.304 -8.569 34.970 1.00 87.56 349 ARG A C 1
ATOM 2744 O O . ARG A 1 349 ? -10.266 -8.488 35.729 1.00 87.56 349 ARG A O 1
ATOM 2751 N N . TYR A 1 350 ? -9.376 -8.505 33.643 1.00 86.38 350 TYR A N 1
ATOM 2752 C CA . TYR A 1 350 ? -10.593 -8.261 32.865 1.00 86.38 350 TYR A CA 1
ATOM 2753 C C . TYR A 1 350 ? -11.122 -9.527 32.183 1.00 86.38 350 TYR A C 1
ATOM 2755 O O . TYR A 1 350 ? -12.103 -9.474 31.450 1.00 86.38 350 TYR A O 1
ATOM 2763 N N . ARG A 1 351 ? -10.480 -10.675 32.423 1.00 83.94 351 ARG A N 1
ATOM 2764 C CA . ARG A 1 351 ? -10.952 -11.963 31.926 1.00 83.94 351 ARG A CA 1
ATOM 2765 C C . ARG A 1 351 ? -12.206 -12.390 32.687 1.00 83.94 351 ARG A C 1
ATOM 2767 O O . ARG A 1 351 ? -12.287 -12.200 33.899 1.00 83.94 351 ARG A O 1
ATOM 2774 N N . THR A 1 352 ? -13.124 -13.048 31.9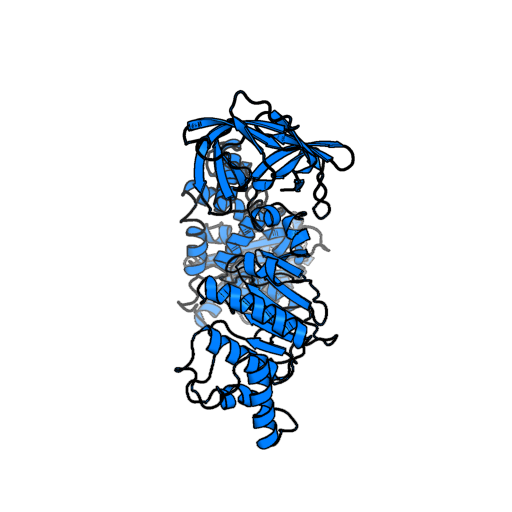86 1.00 82.25 352 THR A N 1
ATOM 2775 C CA . THR A 1 352 ? -14.319 -13.652 32.583 1.00 82.25 352 THR A CA 1
ATOM 2776 C C . THR A 1 352 ? -14.261 -15.177 32.423 1.00 82.25 352 THR A C 1
ATOM 2778 O O . THR A 1 352 ? -14.186 -15.652 31.289 1.00 82.25 352 THR A O 1
ATOM 2781 N N . PRO A 1 353 ? -14.262 -15.962 33.523 1.00 87.88 353 PRO A N 1
ATOM 2782 C CA . PRO A 1 353 ? -14.165 -15.527 34.920 1.00 87.88 353 PRO A CA 1
ATOM 2783 C C . PRO A 1 353 ? -12.773 -14.968 35.262 1.00 87.88 353 PRO A C 1
ATOM 2785 O O . PRO A 1 353 ? -11.763 -15.369 34.677 1.00 87.88 353 PRO A O 1
ATOM 2788 N N . ARG A 1 354 ? -12.723 -14.055 36.240 1.00 91.62 354 ARG A N 1
ATOM 2789 C CA . ARG A 1 354 ? -11.474 -13.432 36.692 1.00 91.62 354 ARG A CA 1
ATOM 2790 C C . ARG A 1 354 ? -10.644 -14.443 37.495 1.00 91.62 354 ARG A C 1
ATOM 2792 O O . ARG A 1 354 ? -11.130 -14.910 38.524 1.00 91.62 354 ARG A O 1
ATOM 2799 N N . PRO A 1 355 ? -9.393 -14.747 37.098 1.00 93.31 355 PRO A N 1
ATOM 2800 C CA . PRO A 1 355 ? -8.512 -15.600 37.890 1.00 93.31 355 PRO A CA 1
ATOM 2801 C C . PRO A 1 355 ? -8.179 -14.957 39.242 1.00 93.31 355 PRO A C 1
ATOM 2803 O O . PRO A 1 355 ? -8.082 -13.730 39.341 1.00 93.31 355 PRO A O 1
ATOM 2806 N N . ASP A 1 356 ? -7.944 -15.763 40.276 1.00 95.12 356 ASP A N 1
ATOM 2807 C CA . ASP A 1 356 ? -7.474 -15.251 41.566 1.00 95.12 356 ASP A CA 1
ATOM 2808 C C . ASP A 1 356 ? -6.053 -14.649 41.472 1.00 95.12 356 ASP A C 1
ATOM 2810 O O . ASP A 1 356 ? -5.338 -14.794 40.475 1.00 95.12 356 ASP A O 1
ATOM 2814 N N . LYS A 1 357 ? -5.621 -13.933 42.520 1.00 93.06 357 LYS A N 1
ATOM 2815 C CA . LYS A 1 357 ? -4.308 -13.262 42.529 1.00 93.06 357 LYS A CA 1
ATOM 2816 C C . LYS A 1 357 ? -3.135 -14.241 42.394 1.00 93.06 357 LYS A C 1
ATOM 2818 O O . LYS A 1 357 ? -2.146 -13.900 41.751 1.00 93.06 357 LYS A O 1
ATOM 2823 N N . LYS A 1 358 ? -3.237 -15.438 42.983 1.00 94.81 358 LYS A N 1
ATOM 2824 C CA . LYS A 1 358 ? -2.174 -16.455 42.948 1.00 94.81 358 LYS A CA 1
ATOM 2825 C C . LYS A 1 358 ? -1.991 -16.998 41.530 1.00 94.81 358 LYS A C 1
ATOM 2827 O O . LYS A 1 358 ? -0.868 -17.141 41.058 1.00 94.81 358 LYS A O 1
ATOM 2832 N N . THR A 1 359 ? -3.097 -17.228 40.834 1.00 94.56 359 THR A N 1
ATOM 2833 C CA . THR A 1 359 ? -3.136 -17.675 39.443 1.00 94.56 359 THR A CA 1
ATOM 2834 C C . THR A 1 359 ? -2.605 -16.596 38.510 1.00 94.56 359 THR A C 1
ATOM 2836 O O . THR A 1 359 ? -1.806 -16.908 37.634 1.00 94.56 359 THR A O 1
ATOM 2839 N N . GLN A 1 360 ? -2.978 -15.328 38.721 1.00 94.00 360 GLN A N 1
ATOM 2840 C CA . GLN A 1 360 ? -2.429 -14.206 37.948 1.00 94.00 360 GLN A CA 1
ATOM 2841 C C . GLN A 1 360 ? -0.906 -14.099 38.089 1.00 94.00 360 GLN A C 1
ATOM 2843 O O . GLN A 1 360 ? -0.226 -13.916 37.084 1.00 94.00 360 GLN A O 1
ATOM 2848 N N . ALA A 1 361 ? -0.376 -14.235 39.311 1.00 93.56 361 ALA A N 1
ATOM 2849 C CA . ALA A 1 361 ? 1.064 -14.205 39.559 1.00 93.56 361 ALA A CA 1
ATOM 2850 C C . ALA A 1 361 ? 1.781 -15.365 38.853 1.00 93.56 361 ALA A C 1
ATOM 2852 O O . ALA A 1 361 ? 2.689 -15.120 38.067 1.00 93.56 361 ALA A O 1
ATOM 2853 N N . ARG A 1 362 ? 1.292 -16.602 39.026 1.00 95.56 362 ARG A N 1
ATOM 2854 C CA . ARG A 1 362 ? 1.851 -17.785 38.351 1.00 95.56 362 ARG A CA 1
ATOM 2855 C C . ARG A 1 362 ? 1.867 -17.628 36.829 1.00 95.56 362 ARG A C 1
ATOM 2857 O O . ARG A 1 362 ? 2.878 -17.902 36.201 1.00 95.56 362 ARG A O 1
ATOM 2864 N N . MET A 1 363 ? 0.767 -17.164 36.233 1.00 95.75 363 MET A N 1
ATOM 2865 C CA . MET A 1 363 ? 0.694 -16.953 34.782 1.00 95.75 363 MET A CA 1
ATOM 2866 C C . MET A 1 363 ? 1.647 -15.854 34.298 1.00 95.75 363 MET A C 1
ATOM 2868 O O . MET A 1 363 ? 2.169 -15.949 33.190 1.00 95.75 363 MET A O 1
ATOM 2872 N N . ALA A 1 364 ? 1.869 -14.809 35.100 1.00 95.75 364 ALA A N 1
ATOM 2873 C CA . ALA A 1 364 ? 2.840 -13.772 34.770 1.00 95.75 364 ALA A CA 1
ATOM 2874 C C . ALA A 1 364 ? 4.281 -14.297 34.834 1.00 95.75 364 ALA A C 1
ATOM 2876 O O . ALA A 1 364 ? 5.076 -13.964 33.957 1.00 95.75 364 ALA A O 1
ATOM 2877 N N . ASP A 1 365 ? 4.597 -15.141 35.817 1.00 95.31 365 ASP A N 1
ATOM 2878 C CA . ASP A 1 365 ? 5.908 -15.784 35.939 1.00 95.31 365 ASP A CA 1
ATOM 2879 C C . ASP A 1 365 ? 6.162 -16.770 34.786 1.00 95.31 365 ASP A C 1
ATOM 2881 O O . ASP A 1 365 ? 7.223 -16.722 34.168 1.00 95.31 365 ASP A O 1
ATOM 2885 N N . GLU A 1 366 ? 5.165 -17.578 34.408 1.00 94.94 366 GLU A N 1
ATOM 2886 C CA . GLU A 1 366 ? 5.229 -18.469 33.234 1.00 94.94 366 GLU A CA 1
ATOM 2887 C C . GLU A 1 366 ? 5.441 -17.686 31.930 1.00 94.94 366 GLU A C 1
ATOM 2889 O O . GLU A 1 366 ? 6.235 -18.074 31.074 1.00 94.94 366 GLU A O 1
ATOM 2894 N N . ALA A 1 367 ? 4.759 -16.548 31.771 1.00 94.88 367 ALA A N 1
ATOM 2895 C CA . ALA A 1 367 ? 4.948 -15.687 30.608 1.00 94.88 367 ALA A CA 1
ATOM 2896 C C . ALA A 1 367 ? 6.337 -15.024 30.594 1.00 94.88 367 ALA A C 1
ATOM 2898 O O . ALA A 1 367 ? 6.897 -14.825 29.517 1.00 94.88 367 ALA A O 1
ATOM 2899 N N . LEU A 1 368 ? 6.912 -14.703 31.761 1.00 95.69 368 LEU A N 1
ATOM 2900 C CA . LEU A 1 368 ? 8.289 -14.212 31.871 1.00 95.69 368 LEU A CA 1
ATOM 2901 C C . LEU A 1 368 ? 9.315 -15.280 31.510 1.00 95.69 368 LEU A C 1
ATOM 2903 O O . LEU A 1 368 ? 10.290 -14.972 30.825 1.00 95.69 368 LEU A O 1
ATOM 2907 N N . GLU A 1 369 ? 9.098 -16.517 31.943 1.00 94.06 369 GLU A N 1
ATOM 2908 C CA . GLU A 1 369 ? 9.951 -17.651 31.597 1.00 94.06 369 GLU A CA 1
ATOM 2909 C C . GLU A 1 369 ? 9.962 -17.897 30.085 1.00 94.06 369 GLU A C 1
ATOM 2911 O O . GLU A 1 369 ? 11.032 -17.991 29.481 1.00 94.06 369 GLU A O 1
ATOM 2916 N N . MET A 1 370 ? 8.784 -17.866 29.456 1.00 91.88 370 MET A N 1
ATOM 2917 C CA . MET A 1 370 ? 8.614 -18.026 28.009 1.00 91.88 370 MET A CA 1
ATOM 2918 C C . MET A 1 370 ? 9.452 -17.020 27.201 1.00 91.88 370 MET A C 1
ATOM 2920 O O . MET A 1 370 ? 10.051 -17.369 26.182 1.00 91.88 370 MET A O 1
ATOM 2924 N N . VAL A 1 371 ? 9.563 -15.780 27.686 1.00 91.94 371 VAL A N 1
ATOM 2925 C CA . VAL A 1 371 ? 10.376 -14.724 27.056 1.00 91.94 371 VAL A CA 1
ATOM 2926 C C . VAL A 1 371 ? 11.783 -14.592 27.656 1.00 91.94 371 VAL A C 1
ATOM 2928 O O . VAL A 1 371 ? 12.458 -13.586 27.438 1.00 91.94 371 VAL A O 1
ATOM 2931 N N . ARG A 1 372 ? 12.251 -15.592 28.416 1.00 92.06 372 ARG A N 1
ATOM 2932 C CA . ARG A 1 372 ? 13.588 -15.645 29.040 1.00 92.06 372 ARG A CA 1
ATOM 2933 C C . ARG A 1 372 ? 13.911 -14.449 29.946 1.00 92.06 372 ARG A C 1
ATOM 2935 O O . ARG A 1 372 ? 15.038 -13.958 29.962 1.00 92.06 372 ARG A O 1
ATOM 2942 N N . LEU A 1 373 ? 12.925 -13.977 30.705 1.00 95.12 373 LEU A N 1
ATOM 2943 C CA . LEU A 1 373 ? 13.046 -12.887 31.682 1.00 95.12 373 LEU A CA 1
ATOM 2944 C C . LEU A 1 373 ? 12.654 -13.326 33.104 1.00 95.12 373 LEU A C 1
ATOM 2946 O O . LEU A 1 373 ? 12.176 -12.521 33.909 1.00 95.12 373 LEU A O 1
ATOM 2950 N N . SER A 1 374 ? 12.865 -14.600 33.440 1.00 94.94 374 SER A N 1
ATOM 2951 C CA . SER A 1 374 ? 12.655 -15.118 34.796 1.00 94.94 374 SER A CA 1
ATOM 2952 C C . SER A 1 374 ? 13.378 -14.250 35.837 1.00 94.94 374 SER A C 1
ATOM 2954 O O . SER A 1 374 ? 14.538 -13.879 35.667 1.00 94.94 374 SER A O 1
ATOM 2956 N N . GLY A 1 375 ? 12.678 -13.886 36.915 1.00 93.75 375 GLY A N 1
ATOM 2957 C CA . GLY A 1 375 ? 13.206 -13.020 37.979 1.00 93.75 375 GLY A CA 1
ATOM 2958 C C . GLY A 1 375 ? 13.084 -11.508 37.733 1.00 93.75 375 GLY A C 1
ATOM 2959 O O . GLY A 1 375 ? 13.371 -10.723 38.634 1.00 93.75 375 GLY A O 1
ATOM 2960 N N . PHE A 1 376 ? 12.607 -11.059 36.566 1.00 96.69 376 PHE A N 1
ATOM 2961 C CA . PHE A 1 376 ? 12.468 -9.624 36.262 1.00 96.69 376 PHE A CA 1
ATOM 2962 C C . PHE A 1 376 ? 11.149 -9.014 36.765 1.00 96.69 376 PHE A C 1
ATOM 2964 O O . PHE A 1 376 ? 10.953 -7.807 36.651 1.00 96.69 376 PHE A O 1
ATOM 2971 N N . GLY A 1 377 ? 10.246 -9.807 37.350 1.00 95.69 377 GLY A N 1
ATOM 2972 C CA . GLY A 1 377 ? 8.868 -9.399 37.655 1.00 95.69 377 GLY A CA 1
ATOM 2973 C C . GLY A 1 377 ? 8.710 -8.165 38.556 1.00 95.69 377 GLY A C 1
ATOM 2974 O O . GLY A 1 377 ? 7.725 -7.436 38.412 1.00 95.69 377 GLY A O 1
ATOM 2975 N N . GLN A 1 378 ? 9.672 -7.903 39.449 1.00 96.25 378 GLN A N 1
ATOM 2976 C CA . GLN A 1 378 ? 9.646 -6.745 40.357 1.00 96.25 378 GLN A CA 1
ATOM 2977 C C . GLN A 1 378 ? 10.212 -5.460 39.744 1.00 96.25 378 GLN A C 1
ATOM 2979 O O . GLN A 1 378 ? 9.992 -4.382 40.292 1.00 96.25 378 GLN A O 1
ATOM 2984 N N . ARG A 1 379 ? 10.913 -5.559 38.609 1.00 97.38 379 ARG A N 1
ATOM 2985 C CA . ARG A 1 379 ? 11.481 -4.392 37.932 1.00 97.38 379 ARG A CA 1
ATOM 2986 C C . ARG A 1 379 ? 10.389 -3.505 37.347 1.00 97.38 379 ARG A C 1
ATOM 2988 O O . ARG A 1 379 ? 9.271 -3.959 37.083 1.00 97.38 379 ARG A O 1
ATOM 2995 N N . LYS A 1 380 ? 10.723 -2.246 37.097 1.00 96.50 380 LYS A N 1
ATOM 2996 C CA . LYS A 1 380 ? 9.917 -1.299 36.318 1.00 96.50 380 LYS A CA 1
ATOM 2997 C C . LYS A 1 380 ? 10.392 -1.251 34.860 1.00 96.50 380 LYS A C 1
ATOM 2999 O O . LYS A 1 380 ? 11.562 -1.521 34.600 1.00 96.50 380 LYS A O 1
ATOM 3004 N N . PRO A 1 381 ? 9.535 -0.854 33.897 1.00 93.94 381 PRO A N 1
ATOM 3005 C CA . PRO A 1 381 ? 9.930 -0.735 32.489 1.00 93.94 381 PRO A CA 1
ATOM 3006 C C . PRO A 1 381 ? 11.168 0.143 32.241 1.00 93.94 381 PRO A C 1
ATOM 3008 O O . PRO A 1 381 ? 11.968 -0.168 31.364 1.00 93.94 381 PRO A O 1
ATOM 3011 N N . SER A 1 382 ? 11.366 1.197 33.039 1.00 94.00 382 SER A N 1
ATOM 3012 C CA . SER A 1 382 ? 12.531 2.092 32.953 1.00 94.00 382 SER A CA 1
ATOM 3013 C C . SER A 1 382 ? 13.868 1.427 33.306 1.00 94.00 382 SER A C 1
ATOM 3015 O O . SER A 1 382 ? 14.916 1.985 33.011 1.00 94.00 382 SER A O 1
ATOM 3017 N N . GLU A 1 383 ? 13.847 0.256 33.945 1.00 94.19 383 GLU A N 1
ATOM 3018 C CA . GLU A 1 383 ? 15.037 -0.506 34.357 1.00 94.19 383 GLU A CA 1
ATOM 3019 C C . GLU A 1 383 ? 15.419 -1.592 33.333 1.00 94.19 383 GLU A C 1
ATOM 3021 O O . GLU A 1 383 ? 16.270 -2.444 33.604 1.00 94.19 383 GLU A O 1
ATOM 3026 N N . LEU A 1 384 ? 14.748 -1.609 32.177 1.00 92.50 384 LEU A N 1
ATOM 3027 C CA . LEU A 1 384 ? 14.901 -2.608 31.124 1.00 92.50 384 LEU A CA 1
ATOM 3028 C C . LEU A 1 384 ? 15.526 -1.999 29.867 1.00 92.50 384 LEU A C 1
ATOM 3030 O O . LEU A 1 384 ? 15.220 -0.864 29.503 1.00 92.50 384 LEU A O 1
ATOM 3034 N N . SER A 1 385 ? 16.331 -2.788 29.153 1.00 89.19 385 SER A N 1
ATOM 3035 C CA . SER A 1 385 ? 16.762 -2.443 27.792 1.00 89.19 385 SER A CA 1
ATOM 3036 C C . SER A 1 385 ? 15.589 -2.493 26.802 1.00 89.19 385 SER A C 1
ATOM 3038 O O . SER A 1 385 ? 14.573 -3.135 27.069 1.00 89.19 385 SER A O 1
ATOM 3040 N N . GLY A 1 386 ? 15.728 -1.877 25.621 1.00 85.00 386 GLY A N 1
ATOM 3041 C CA . GLY A 1 386 ? 14.669 -1.876 24.598 1.00 85.00 386 GLY A CA 1
ATOM 3042 C C . GLY A 1 386 ? 14.194 -3.282 24.200 1.00 85.00 386 GLY A C 1
ATOM 3043 O O . GLY A 1 386 ? 12.994 -3.543 24.171 1.00 85.00 386 GLY A O 1
ATOM 3044 N N . GLY A 1 387 ? 15.121 -4.227 24.006 1.00 85.62 387 GLY A N 1
ATOM 3045 C CA . GLY A 1 387 ? 14.775 -5.626 23.715 1.00 85.62 387 GLY A CA 1
ATOM 3046 C C . GLY A 1 387 ? 14.091 -6.337 24.890 1.00 85.62 387 GLY A C 1
ATOM 3047 O O . GLY A 1 387 ? 13.175 -7.133 24.693 1.00 85.62 387 GLY A O 1
ATOM 3048 N N . GLN A 1 388 ? 14.469 -6.014 26.132 1.00 91.31 388 GLN A N 1
ATOM 3049 C CA . GLN A 1 388 ? 13.785 -6.534 27.322 1.00 91.31 388 GLN A CA 1
ATOM 3050 C C . GLN A 1 388 ? 12.363 -5.969 27.443 1.00 91.31 388 GLN A C 1
ATOM 3052 O O . GLN A 1 388 ? 11.438 -6.723 27.734 1.00 91.31 388 GLN A O 1
ATOM 3057 N N . GLN A 1 389 ? 12.157 -4.676 27.174 1.00 91.38 389 GLN A N 1
ATOM 3058 C CA . GLN A 1 389 ? 10.821 -4.069 27.147 1.00 91.38 389 GLN A CA 1
ATOM 3059 C C . GLN A 1 389 ? 9.928 -4.728 26.091 1.00 91.38 389 GLN A C 1
ATOM 3061 O O . GLN A 1 389 ? 8.779 -5.065 26.380 1.00 91.38 389 GLN A O 1
ATOM 3066 N N . GLN A 1 390 ? 10.466 -4.991 24.900 1.00 89.50 390 GLN A N 1
ATOM 3067 C CA . GLN A 1 390 ? 9.742 -5.700 23.850 1.00 89.50 390 GLN A CA 1
ATOM 3068 C C . GLN A 1 390 ? 9.341 -7.115 24.287 1.00 89.50 390 GLN A C 1
ATOM 3070 O O . GLN A 1 390 ? 8.186 -7.508 24.124 1.00 89.50 390 GLN A O 1
ATOM 3075 N N . ARG A 1 391 ? 10.258 -7.875 24.901 1.00 91.81 391 ARG A N 1
ATOM 3076 C CA . ARG A 1 391 ? 9.961 -9.208 25.457 1.00 91.81 391 ARG A CA 1
ATOM 3077 C C . ARG A 1 391 ? 8.870 -9.157 26.528 1.00 91.81 391 ARG A C 1
ATOM 3079 O O . ARG A 1 391 ? 7.977 -9.997 26.520 1.00 91.81 391 ARG A O 1
ATOM 3086 N N . VAL A 1 392 ? 8.865 -8.140 27.392 1.00 94.69 392 VAL A N 1
ATOM 3087 C CA . VAL A 1 392 ? 7.769 -7.921 28.355 1.00 94.69 392 VAL A CA 1
ATOM 3088 C C . VAL A 1 392 ? 6.445 -7.611 27.647 1.00 94.69 392 VAL A C 1
ATOM 3090 O O . VAL A 1 392 ? 5.400 -8.114 28.062 1.00 94.69 392 VAL A O 1
ATOM 3093 N N . ALA A 1 393 ? 6.458 -6.828 26.565 1.00 93.50 393 ALA A N 1
ATOM 3094 C CA . ALA A 1 393 ? 5.257 -6.550 25.777 1.00 93.50 393 ALA A CA 1
ATOM 3095 C C . ALA A 1 393 ? 4.707 -7.811 25.087 1.00 93.50 393 ALA A C 1
ATOM 3097 O O . ALA A 1 393 ? 3.494 -8.029 25.112 1.00 93.50 393 ALA A O 1
ATOM 3098 N N . LEU A 1 394 ? 5.585 -8.671 24.557 1.00 93.31 394 LEU A N 1
ATOM 3099 C CA . LEU A 1 394 ? 5.222 -9.985 24.017 1.00 93.31 394 LEU A CA 1
ATOM 3100 C C . LEU A 1 394 ? 4.623 -10.883 25.105 1.00 93.31 394 LEU A C 1
ATOM 3102 O O . LEU A 1 394 ? 3.532 -11.414 24.916 1.00 93.31 394 LEU A O 1
ATOM 3106 N N . ALA A 1 395 ? 5.264 -10.989 26.273 1.00 94.44 395 ALA A N 1
ATOM 3107 C CA . ALA A 1 395 ? 4.742 -11.760 27.404 1.00 94.44 395 ALA A CA 1
ATOM 3108 C C . ALA A 1 395 ? 3.343 -11.280 27.824 1.00 94.44 395 ALA A C 1
ATOM 3110 O O . ALA A 1 395 ? 2.430 -12.087 28.004 1.00 94.44 395 ALA A O 1
ATOM 3111 N N . ARG A 1 396 ? 3.139 -9.959 27.905 1.00 95.06 396 ARG A N 1
ATOM 3112 C CA . ARG A 1 396 ? 1.829 -9.355 28.192 1.00 95.06 396 ARG A CA 1
ATOM 3113 C C . ARG A 1 396 ? 0.784 -9.705 27.134 1.00 95.06 396 ARG A C 1
ATOM 3115 O O . ARG A 1 396 ? -0.365 -9.956 27.483 1.00 95.06 396 ARG A O 1
ATOM 3122 N N . ALA A 1 397 ? 1.159 -9.724 25.859 1.00 93.06 397 ALA A N 1
ATOM 3123 C CA . ALA A 1 397 ? 0.247 -10.094 24.783 1.00 93.06 397 ALA A CA 1
ATOM 3124 C C . ALA A 1 397 ? -0.041 -11.608 24.747 1.00 93.06 397 ALA A C 1
ATOM 3126 O O . ALA A 1 397 ? -1.125 -12.016 24.338 1.00 93.06 397 ALA A O 1
ATOM 3127 N N . LEU A 1 398 ? 0.876 -12.453 25.215 1.00 93.06 398 LEU A N 1
ATOM 3128 C CA . LEU A 1 398 ? 0.736 -13.911 25.171 1.00 93.06 398 LEU A CA 1
ATOM 3129 C C . LEU A 1 398 ? 0.057 -14.514 26.401 1.00 93.06 398 LEU A C 1
ATOM 3131 O O . LEU A 1 398 ? -0.547 -15.581 26.290 1.00 93.06 398 LEU A O 1
ATOM 3135 N N . VAL A 1 399 ? 0.081 -13.840 27.556 1.00 93.62 399 VAL A N 1
ATOM 3136 C CA . VAL A 1 399 ? -0.466 -14.377 28.819 1.00 93.62 399 VAL A CA 1
ATOM 3137 C C . VAL A 1 399 ? -1.945 -14.789 28.716 1.00 93.62 399 VAL A C 1
ATOM 3139 O O . VAL A 1 399 ? -2.383 -15.741 29.362 1.00 93.62 399 VAL A O 1
ATOM 3142 N N . ASN A 1 400 ? -2.715 -14.101 27.866 1.00 88.94 400 ASN A N 1
ATOM 3143 C CA . ASN A 1 400 ? -4.133 -14.375 27.619 1.00 88.94 400 ASN A CA 1
ATOM 3144 C C . ASN A 1 400 ? -4.377 -15.502 26.599 1.00 88.94 400 ASN A C 1
ATOM 3146 O O . ASN A 1 400 ? -5.531 -15.864 26.384 1.00 88.94 400 ASN A O 1
ATOM 3150 N N . LYS A 1 401 ? -3.321 -16.068 25.999 1.00 88.12 401 LYS A N 1
ATOM 3151 C CA . LYS A 1 401 ? -3.370 -17.105 24.954 1.00 88.12 401 LYS A CA 1
ATOM 3152 C C . LYS A 1 401 ? -4.301 -16.717 23.788 1.00 88.12 401 LYS A C 1
ATOM 3154 O O . LYS A 1 401 ? -5.298 -17.404 23.553 1.00 88.12 401 LYS A O 1
ATOM 3159 N N . PRO A 1 402 ? -4.023 -15.598 23.089 1.00 92.75 402 PRO A N 1
ATOM 3160 C CA . PRO A 1 402 ? -4.852 -15.149 21.974 1.00 92.75 402 PRO A CA 1
ATOM 3161 C C . PRO A 1 402 ? -4.812 -16.153 20.813 1.00 92.75 402 PRO A C 1
ATOM 3163 O O . PRO A 1 402 ? -3.873 -16.935 20.679 1.00 92.75 402 PRO A O 1
ATOM 3166 N N . THR A 1 403 ? -5.820 -16.111 19.940 1.00 91.31 403 THR A N 1
ATOM 3167 C CA . THR A 1 403 ? -5.824 -16.929 18.713 1.00 91.31 403 THR A CA 1
ATOM 3168 C C . THR A 1 403 ? -4.843 -16.376 17.680 1.00 91.31 403 THR A C 1
ATOM 3170 O O . THR A 1 403 ? -4.205 -17.146 16.961 1.00 91.31 403 THR A O 1
ATOM 3173 N N . VAL A 1 404 ? -4.716 -15.046 17.624 1.00 95.50 404 VAL A N 1
ATOM 3174 C CA . VAL A 1 404 ? -3.794 -14.332 16.735 1.00 95.50 404 VAL A CA 1
ATOM 3175 C C . VAL A 1 404 ? -3.032 -13.275 17.531 1.00 95.50 404 VAL A C 1
ATOM 3177 O O . VAL A 1 404 ? -3.635 -12.508 18.287 1.00 95.50 404 VAL A O 1
ATOM 3180 N N . LEU A 1 405 ? -1.714 -13.229 17.349 1.00 96.00 405 LEU A N 1
ATOM 3181 C CA . LEU A 1 405 ? -0.858 -12.147 17.820 1.00 96.00 405 LEU A CA 1
ATOM 3182 C C . LEU A 1 405 ? -0.555 -11.196 16.658 1.00 96.00 405 LEU A C 1
ATOM 3184 O O . LEU A 1 405 ? -0.039 -11.621 15.626 1.00 96.00 405 LEU A O 1
ATOM 3188 N N . LEU A 1 406 ? -0.875 -9.918 16.838 1.00 96.56 406 LEU A N 1
ATOM 3189 C CA . LEU A 1 406 ? -0.665 -8.853 15.860 1.00 96.56 406 LEU A CA 1
ATOM 3190 C C . LEU A 1 406 ? 0.561 -8.027 16.263 1.00 96.56 406 LEU A C 1
ATOM 3192 O O . LEU A 1 406 ? 0.667 -7.598 17.414 1.00 96.56 406 LEU A O 1
ATOM 3196 N N . LEU A 1 407 ? 1.478 -7.799 15.332 1.00 94.69 407 LEU A N 1
ATOM 3197 C CA . LEU A 1 407 ? 2.750 -7.123 15.563 1.00 94.69 407 LEU A CA 1
ATOM 3198 C C . LEU A 1 407 ? 2.885 -5.937 14.597 1.00 94.69 407 LEU A C 1
ATOM 3200 O O . LEU A 1 407 ? 2.973 -6.142 13.389 1.00 94.69 407 LEU A O 1
ATOM 3204 N N . ASP A 1 408 ? 2.903 -4.710 15.121 1.00 91.50 408 ASP A N 1
ATOM 3205 C CA . ASP A 1 408 ? 2.981 -3.475 14.321 1.00 91.50 408 ASP A CA 1
ATOM 3206 C C . ASP A 1 408 ? 4.386 -2.873 14.400 1.00 91.50 408 ASP A C 1
ATOM 3208 O O . ASP A 1 408 ? 4.748 -2.277 15.417 1.00 91.50 408 ASP A O 1
ATOM 3212 N N . GLU A 1 409 ? 5.197 -3.112 13.366 1.00 87.81 409 GLU A N 1
ATOM 3213 C CA . GLU A 1 409 ? 6.607 -2.708 13.270 1.00 87.81 409 GLU A CA 1
ATOM 3214 C C . GLU A 1 409 ? 7.421 -2.910 14.570 1.00 87.81 409 GLU A C 1
ATOM 3216 O O . GLU A 1 409 ? 8.134 -2.011 15.030 1.00 87.81 409 GLU A O 1
ATOM 3221 N N . PRO A 1 410 ? 7.349 -4.100 15.199 1.00 85.31 410 PRO A N 1
ATOM 3222 C CA . PRO A 1 410 ? 7.873 -4.334 16.543 1.00 85.31 410 PRO A CA 1
ATOM 3223 C C . PRO A 1 410 ? 9.406 -4.236 16.642 1.00 85.31 410 PRO A C 1
ATOM 3225 O O . PRO A 1 410 ? 9.933 -4.227 17.751 1.00 85.31 410 PRO A O 1
ATOM 3228 N N . LEU A 1 411 ? 10.125 -4.218 15.514 1.00 87.62 411 LEU A N 1
ATOM 3229 C CA . LEU A 1 411 ? 11.590 -4.246 15.432 1.00 87.62 411 LEU A CA 1
ATOM 3230 C C . LEU A 1 411 ? 12.203 -2.955 14.858 1.00 87.62 411 LEU A C 1
ATOM 3232 O O . LEU A 1 411 ? 13.431 -2.824 14.815 1.00 87.62 411 LEU A O 1
ATOM 3236 N N . ALA A 1 412 ? 11.373 -1.987 14.453 1.00 81.50 412 ALA A N 1
ATOM 3237 C CA . ALA A 1 412 ? 11.822 -0.788 13.744 1.00 81.50 412 ALA A CA 1
ATOM 3238 C C . ALA A 1 412 ? 12.810 0.059 14.568 1.00 81.50 412 ALA A C 1
ATOM 3240 O O . ALA A 1 412 ? 13.796 0.560 14.036 1.00 81.50 412 ALA A O 1
ATOM 3241 N N . ALA A 1 413 ? 12.596 0.163 15.884 1.00 75.81 413 ALA A N 1
ATOM 3242 C CA . ALA A 1 413 ? 13.401 1.000 16.778 1.00 75.81 413 ALA A CA 1
ATOM 3243 C C . ALA A 1 413 ? 14.697 0.337 17.301 1.00 75.81 413 ALA A C 1
ATOM 3245 O O . ALA A 1 413 ? 15.391 0.926 18.130 1.00 75.81 413 ALA A O 1
ATOM 3246 N N . LEU A 1 414 ? 15.015 -0.893 16.880 1.00 79.69 414 LEU A N 1
ATOM 3247 C CA . LEU A 1 414 ? 16.165 -1.649 17.388 1.00 79.69 414 LEU A CA 1
ATOM 3248 C C . LEU A 1 414 ? 17.400 -1.492 16.497 1.00 79.69 414 LEU A C 1
ATOM 3250 O O . LEU A 1 414 ? 17.296 -1.355 15.280 1.00 79.69 414 LEU A O 1
ATOM 3254 N N . ASP A 1 415 ? 18.593 -1.579 17.086 1.00 84.62 415 ASP A N 1
ATOM 3255 C CA . ASP A 1 415 ? 19.826 -1.697 16.307 1.00 84.62 415 ASP A CA 1
ATOM 3256 C C . ASP A 1 415 ? 19.916 -3.058 15.592 1.00 84.62 415 ASP A C 1
ATOM 3258 O O . ASP A 1 415 ? 19.224 -4.019 15.932 1.00 84.62 415 ASP A O 1
ATOM 3262 N N . ARG A 1 416 ? 20.815 -3.170 14.609 1.00 84.25 416 ARG A N 1
ATOM 3263 C CA . ARG A 1 416 ? 20.945 -4.366 13.762 1.00 84.25 416 ARG A CA 1
ATOM 3264 C C . ARG A 1 416 ? 21.227 -5.655 14.543 1.00 84.25 416 ARG A C 1
ATOM 3266 O O . ARG A 1 416 ? 20.720 -6.710 14.163 1.00 84.25 416 ARG A O 1
ATOM 3273 N N . LYS A 1 417 ? 22.057 -5.607 15.592 1.00 85.00 417 LYS A N 1
ATOM 3274 C CA . LYS A 1 417 ? 22.435 -6.805 16.357 1.00 85.00 417 LYS A CA 1
ATOM 3275 C C . LYS A 1 417 ? 21.247 -7.282 17.184 1.00 85.00 417 LYS A C 1
ATOM 3277 O O . LYS A 1 417 ? 20.908 -8.464 17.137 1.00 85.00 417 LYS A O 1
ATOM 3282 N N . LEU A 1 418 ? 20.603 -6.357 17.889 1.00 83.88 418 LEU A N 1
ATOM 3283 C CA . LEU A 1 418 ? 19.437 -6.656 18.709 1.00 83.88 418 LEU A CA 1
ATOM 3284 C C . LEU A 1 418 ? 18.234 -7.078 17.856 1.00 83.88 418 LEU A C 1
ATOM 3286 O O . LEU A 1 418 ? 17.527 -8.011 18.228 1.00 83.88 418 LEU A O 1
ATOM 3290 N N . ARG A 1 419 ? 18.046 -6.468 16.680 1.00 88.38 419 ARG A N 1
ATOM 3291 C CA . ARG A 1 419 ? 17.026 -6.869 15.701 1.00 88.38 419 ARG A CA 1
ATOM 3292 C C . ARG A 1 419 ? 17.165 -8.343 15.324 1.00 88.38 419 ARG A C 1
ATOM 3294 O O . ARG A 1 419 ? 16.196 -9.081 15.453 1.00 88.38 419 ARG A O 1
ATOM 3301 N N . LYS A 1 420 ? 18.363 -8.801 14.940 1.00 88.88 420 LYS A N 1
ATOM 3302 C CA . LYS A 1 420 ? 18.609 -10.214 14.581 1.00 88.88 420 LYS A CA 1
ATOM 3303 C C . LYS A 1 420 ? 18.356 -11.185 15.733 1.00 88.88 420 LYS A C 1
ATOM 3305 O O . LYS A 1 420 ? 17.778 -12.256 15.533 1.00 88.88 420 LYS A O 1
ATOM 3310 N N . GLU A 1 421 ? 18.770 -10.813 16.944 1.00 87.75 421 GLU A N 1
ATOM 3311 C CA . GLU A 1 421 ? 18.474 -11.602 18.144 1.00 87.75 421 GLU A CA 1
ATOM 3312 C C . GLU A 1 421 ? 16.958 -11.717 18.361 1.00 87.75 421 GLU A C 1
ATOM 3314 O O . GLU A 1 421 ? 16.439 -12.810 18.587 1.00 87.75 421 GLU A O 1
ATOM 3319 N N . MET A 1 422 ? 16.235 -10.603 18.234 1.00 88.75 422 MET A N 1
ATOM 3320 C CA . MET A 1 422 ? 14.789 -10.566 18.431 1.00 88.75 422 MET A CA 1
ATOM 3321 C C . MET A 1 422 ? 14.001 -11.271 17.324 1.00 88.75 422 MET A C 1
ATOM 3323 O O . MET A 1 422 ? 12.999 -11.906 17.641 1.00 88.75 422 MET A O 1
ATOM 3327 N N . GLN A 1 423 ? 14.452 -11.242 16.068 1.00 91.88 423 GLN A N 1
ATOM 3328 C CA . GLN A 1 423 ? 13.867 -12.047 14.984 1.00 91.88 423 GLN A CA 1
ATOM 3329 C C . GLN A 1 423 ? 13.930 -13.545 15.318 1.00 91.88 423 GLN A C 1
ATOM 3331 O O . GLN A 1 423 ? 12.926 -14.256 15.262 1.00 91.88 423 GLN A O 1
ATOM 3336 N N . SER A 1 424 ? 15.107 -14.010 15.751 1.00 90.44 424 SER A N 1
ATOM 3337 C CA . SER A 1 424 ? 15.319 -15.407 16.154 1.00 90.44 424 SER A CA 1
ATOM 3338 C C . SER A 1 424 ? 14.435 -15.794 17.344 1.00 90.44 424 SER A C 1
ATOM 3340 O O . SER A 1 424 ? 13.872 -16.889 17.386 1.00 90.44 424 SER A O 1
ATOM 3342 N N . GLU A 1 425 ? 14.282 -14.882 18.306 1.00 88.88 425 GLU A N 1
ATOM 3343 C CA . GLU A 1 425 ? 13.435 -15.087 19.479 1.00 88.88 425 GLU A CA 1
ATOM 3344 C C . GLU A 1 425 ? 11.943 -15.135 19.119 1.00 88.88 425 GLU A C 1
ATOM 3346 O O . GLU A 1 425 ? 11.236 -16.011 19.612 1.00 88.88 425 GLU A O 1
ATOM 3351 N N . LEU A 1 426 ? 11.465 -14.254 18.232 1.00 91.69 426 LEU A N 1
ATOM 3352 C CA . LEU A 1 426 ? 10.081 -14.258 17.745 1.00 91.69 426 LEU A CA 1
ATOM 3353 C C . LEU A 1 426 ? 9.739 -15.564 17.024 1.00 91.69 426 LEU A C 1
ATOM 3355 O O . LEU A 1 426 ? 8.690 -16.147 17.295 1.00 91.69 426 LEU A O 1
ATOM 3359 N N . LEU A 1 427 ? 10.635 -16.055 16.164 1.00 92.31 427 LEU A N 1
ATOM 3360 C CA . LEU A 1 427 ? 10.485 -17.348 15.492 1.00 92.31 427 LEU A CA 1
ATOM 3361 C C . LEU A 1 427 ? 10.423 -18.511 16.486 1.00 92.31 427 LEU A C 1
ATOM 3363 O O . LEU A 1 427 ? 9.557 -19.379 16.370 1.00 92.31 427 LEU A O 1
ATOM 3367 N N . ARG A 1 428 ? 11.321 -18.536 17.482 1.00 92.62 428 ARG A N 1
ATOM 3368 C CA . ARG A 1 428 ? 11.296 -19.568 18.529 1.00 92.62 428 ARG A CA 1
ATOM 3369 C C . ARG A 1 428 ? 9.974 -19.534 19.289 1.00 92.62 428 ARG A C 1
ATOM 3371 O O . ARG A 1 428 ? 9.332 -20.568 19.441 1.00 92.62 428 ARG A O 1
ATOM 3378 N N . LEU A 1 429 ? 9.571 -18.346 19.730 1.00 92.00 429 LEU A N 1
ATOM 3379 C CA . LEU A 1 429 ? 8.369 -18.116 20.520 1.00 92.00 429 LEU A CA 1
ATOM 3380 C C . LEU A 1 429 ? 7.103 -18.514 19.756 1.00 92.00 429 LEU A C 1
ATOM 3382 O O . LEU A 1 429 ? 6.228 -19.172 20.312 1.00 92.00 429 LEU A O 1
ATOM 3386 N N . GLN A 1 430 ? 7.018 -18.167 18.471 1.00 92.25 430 GLN A N 1
ATOM 3387 C CA . GLN A 1 430 ? 5.897 -18.548 17.616 1.00 92.25 430 GLN A CA 1
ATOM 3388 C C . GLN A 1 430 ? 5.780 -20.073 17.497 1.00 92.25 430 GLN A C 1
ATOM 3390 O O . GLN A 1 430 ? 4.684 -20.608 17.673 1.00 92.25 430 GLN A O 1
ATOM 3395 N N . ARG A 1 431 ? 6.901 -20.776 17.284 1.00 90.94 431 ARG A N 1
ATOM 3396 C CA . ARG A 1 431 ? 6.942 -22.247 17.205 1.00 90.94 431 ARG A CA 1
ATOM 3397 C C . ARG A 1 431 ? 6.598 -22.922 18.532 1.00 90.94 431 ARG A C 1
ATOM 3399 O O . ARG A 1 431 ? 5.927 -23.947 18.532 1.00 90.94 431 ARG A O 1
ATOM 3406 N N . GLU A 1 432 ? 7.051 -22.352 19.646 1.00 90.88 432 GLU A N 1
ATOM 3407 C CA . GLU A 1 432 ? 6.821 -22.868 21.000 1.00 90.88 432 GLU A CA 1
ATOM 3408 C C . GLU A 1 432 ? 5.352 -22.709 21.433 1.00 90.88 432 GLU A C 1
ATOM 3410 O O . GLU A 1 432 ? 4.766 -23.627 22.003 1.00 90.88 432 GLU A O 1
ATOM 3415 N N . VAL A 1 433 ? 4.730 -21.564 21.122 1.00 90.75 433 VAL A N 1
ATOM 3416 C CA . VAL A 1 433 ? 3.339 -21.260 21.504 1.00 90.75 433 VAL A CA 1
ATOM 3417 C C . VAL A 1 433 ? 2.320 -21.815 20.498 1.00 90.75 433 VAL A C 1
ATOM 3419 O O . VAL A 1 433 ? 1.198 -22.153 20.880 1.00 90.75 433 VAL A O 1
ATOM 3422 N N . GLY A 1 434 ? 2.677 -21.904 19.214 1.00 90.31 434 GLY A N 1
ATOM 3423 C CA . GLY A 1 434 ? 1.848 -22.495 18.156 1.00 90.31 434 GLY A CA 1
ATOM 3424 C C . GLY A 1 434 ? 0.621 -21.672 17.738 1.00 90.31 434 GLY A C 1
ATOM 3425 O O . GLY A 1 434 ? -0.290 -22.203 17.099 1.00 90.31 434 GLY A O 1
ATOM 3426 N N . ILE A 1 435 ? 0.561 -20.386 18.098 1.00 93.25 435 ILE A N 1
ATOM 3427 C CA . ILE A 1 435 ? -0.508 -19.468 17.662 1.00 93.25 435 ILE A CA 1
ATOM 3428 C C . ILE A 1 435 ? -0.132 -18.762 16.352 1.00 93.25 435 ILE A C 1
ATOM 3430 O O . ILE A 1 435 ? 1.025 -18.771 15.928 1.00 93.25 435 ILE A O 1
ATOM 3434 N N . THR A 1 436 ? -1.117 -18.148 15.694 1.00 95.81 436 THR A N 1
ATOM 3435 C CA . THR A 1 436 ? -0.885 -17.388 14.458 1.00 95.81 436 THR A CA 1
ATOM 3436 C C . THR A 1 436 ? -0.241 -16.041 14.776 1.00 95.81 436 THR A C 1
ATOM 3438 O O . THR A 1 436 ? -0.735 -15.317 15.642 1.00 95.81 436 THR A O 1
ATOM 3441 N N . PHE A 1 437 ? 0.833 -15.693 14.070 1.00 96.69 437 PHE A N 1
ATOM 3442 C CA . PHE A 1 437 ? 1.479 -14.382 14.157 1.00 96.69 437 PHE A CA 1
ATOM 3443 C C . PHE A 1 437 ? 1.208 -13.614 12.862 1.00 96.69 437 PHE A C 1
ATOM 3445 O O . PHE A 1 437 ? 1.357 -14.170 11.774 1.00 96.69 437 PHE A O 1
ATOM 3452 N N . VAL A 1 438 ? 0.809 -12.348 12.982 1.00 97.06 438 VAL A N 1
ATOM 3453 C CA . VAL A 1 438 ? 0.670 -11.420 11.854 1.00 97.06 438 VAL A CA 1
ATOM 3454 C C . VAL A 1 438 ? 1.542 -10.206 12.125 1.00 97.06 438 VAL A C 1
ATOM 3456 O O . VAL A 1 438 ? 1.332 -9.499 13.110 1.00 97.06 438 VAL A O 1
ATOM 3459 N N . LEU A 1 439 ? 2.513 -9.976 11.253 1.00 95.56 439 LEU A N 1
ATOM 3460 C CA . LEU A 1 439 ? 3.478 -8.893 11.337 1.00 95.56 439 LEU A CA 1
ATOM 3461 C C . LEU A 1 439 ? 3.220 -7.856 10.248 1.00 95.56 439 LEU A C 1
ATOM 3463 O O . LEU A 1 439 ? 2.953 -8.197 9.102 1.00 95.56 439 LEU A O 1
ATOM 3467 N N . VAL A 1 440 ? 3.350 -6.585 10.597 1.00 93.81 440 VAL A N 1
ATOM 3468 C CA . VAL A 1 440 ? 3.514 -5.489 9.644 1.00 93.81 440 VAL A CA 1
ATOM 3469 C C . VAL A 1 440 ? 4.956 -5.015 9.719 1.00 93.81 440 VAL A C 1
ATOM 3471 O O . VAL A 1 440 ? 5.444 -4.705 10.807 1.00 93.81 440 VAL A O 1
ATOM 3474 N N . THR A 1 441 ? 5.628 -4.954 8.573 1.00 87.81 441 THR A N 1
ATOM 3475 C CA . THR A 1 441 ? 6.980 -4.402 8.468 1.00 87.81 441 THR A CA 1
ATOM 3476 C C . THR A 1 441 ? 7.191 -3.713 7.120 1.00 87.81 441 THR A C 1
ATOM 3478 O O . THR A 1 441 ? 6.486 -3.975 6.141 1.00 87.81 441 THR A O 1
ATOM 3481 N N . HIS A 1 442 ? 8.145 -2.792 7.078 1.00 86.50 442 HIS A N 1
ATOM 3482 C CA . HIS A 1 442 ? 8.700 -2.236 5.845 1.00 86.50 442 HIS A CA 1
ATOM 3483 C C . HIS A 1 442 ? 10.075 -2.842 5.513 1.00 86.50 442 HIS A C 1
ATOM 3485 O O . HIS A 1 442 ? 10.625 -2.558 4.451 1.00 86.50 442 HIS A O 1
ATOM 3491 N N . ASP A 1 443 ? 10.628 -3.673 6.401 1.00 90.00 443 ASP A N 1
ATOM 3492 C CA . ASP A 1 443 ? 11.927 -4.319 6.242 1.00 90.00 443 ASP A CA 1
ATOM 3493 C C . ASP A 1 443 ? 11.764 -5.685 5.555 1.00 90.00 443 ASP A C 1
ATOM 3495 O O . ASP A 1 443 ? 11.024 -6.568 6.000 1.00 90.00 443 ASP A O 1
ATOM 3499 N N . GLN A 1 444 ? 12.462 -5.855 4.435 1.00 91.06 444 GLN A N 1
ATOM 3500 C CA . GLN A 1 444 ? 12.390 -7.076 3.638 1.00 91.06 444 GLN A CA 1
ATOM 3501 C C . GLN A 1 444 ? 13.126 -8.247 4.300 1.00 91.06 444 GLN A C 1
ATOM 3503 O O . GLN A 1 444 ? 12.652 -9.377 4.205 1.00 91.06 444 GLN A O 1
ATOM 3508 N N . GLU A 1 445 ? 14.253 -8.001 4.984 1.00 89.19 445 GLU A N 1
ATOM 3509 C CA . GLU A 1 445 ? 15.025 -9.039 5.689 1.00 89.19 445 GLU A CA 1
ATOM 3510 C C . GLU A 1 445 ? 14.154 -9.648 6.799 1.00 89.19 445 GLU A C 1
ATOM 3512 O O . GLU A 1 445 ? 14.112 -10.869 6.953 1.00 89.19 445 GLU A O 1
ATOM 3517 N N . GLU A 1 446 ? 13.382 -8.825 7.515 1.00 90.88 446 GLU A N 1
ATOM 3518 C CA . GLU A 1 446 ? 12.401 -9.279 8.511 1.00 90.88 446 GLU A CA 1
ATOM 3519 C C . GLU A 1 446 ? 11.316 -10.170 7.902 1.00 90.88 446 GLU A C 1
ATOM 3521 O O . GLU A 1 446 ? 11.070 -11.275 8.395 1.00 90.88 446 GLU A O 1
ATOM 3526 N N . ALA A 1 447 ? 10.670 -9.710 6.829 1.00 93.62 447 ALA A N 1
ATOM 3527 C CA . ALA A 1 447 ? 9.588 -10.459 6.205 1.00 93.62 447 ALA A CA 1
ATOM 3528 C C . ALA A 1 447 ? 10.094 -11.790 5.624 1.00 93.62 447 ALA A C 1
ATOM 3530 O O . ALA A 1 447 ? 9.500 -12.835 5.901 1.00 93.62 447 ALA A O 1
ATOM 3531 N N . LEU A 1 448 ? 11.203 -11.766 4.877 1.00 93.88 448 LEU A N 1
ATOM 3532 C CA . LEU A 1 448 ? 11.753 -12.938 4.192 1.00 93.88 448 LEU A CA 1
ATOM 3533 C C . LEU A 1 448 ? 12.299 -13.996 5.159 1.00 93.88 448 LEU A C 1
ATOM 3535 O O . LEU A 1 448 ? 12.173 -15.186 4.888 1.00 93.88 448 LEU A O 1
ATOM 3539 N N . SER A 1 449 ? 12.888 -13.588 6.286 1.00 91.44 449 SER A N 1
ATOM 3540 C CA . SER A 1 449 ? 13.525 -14.525 7.223 1.00 91.44 449 SER A CA 1
ATOM 3541 C C . SER A 1 449 ? 12.564 -15.175 8.220 1.00 91.44 449 SER A C 1
ATOM 3543 O O . SER A 1 449 ? 12.850 -16.269 8.710 1.00 91.44 449 SER A O 1
ATOM 3545 N N . MET A 1 450 ? 11.443 -14.522 8.545 1.00 92.50 450 MET A N 1
ATOM 3546 C CA . MET A 1 450 ? 10.554 -14.978 9.620 1.00 92.50 450 MET A CA 1
ATOM 3547 C C . MET A 1 450 ? 9.232 -15.584 9.151 1.00 92.50 450 MET A C 1
ATOM 3549 O O . MET A 1 450 ? 8.590 -16.301 9.918 1.00 92.50 450 MET A O 1
ATOM 3553 N N . SER A 1 451 ? 8.786 -15.269 7.937 1.00 96.06 451 SER A N 1
ATOM 3554 C CA . SER A 1 451 ? 7.405 -15.541 7.530 1.00 96.06 451 SER A CA 1
ATOM 3555 C C . SER A 1 451 ? 7.265 -16.868 6.799 1.00 96.06 451 SER A C 1
ATOM 3557 O O . SER A 1 451 ? 8.046 -17.181 5.910 1.00 96.06 451 SER A O 1
ATOM 3559 N N . ASP A 1 452 ? 6.190 -17.599 7.083 1.00 96.44 452 ASP A N 1
ATOM 3560 C CA . ASP A 1 452 ? 5.745 -18.708 6.234 1.00 96.44 452 ASP A CA 1
ATOM 3561 C C . ASP A 1 452 ? 5.109 -18.186 4.932 1.00 96.44 452 ASP A C 1
ATOM 3563 O O . ASP A 1 452 ? 5.141 -18.842 3.895 1.00 96.44 452 ASP A O 1
ATOM 3567 N N . SER A 1 453 ? 4.489 -17.003 4.990 1.00 97.25 453 SER A N 1
ATOM 3568 C CA . SER A 1 453 ? 3.878 -16.326 3.842 1.00 97.25 453 SER A CA 1
ATOM 3569 C C . SER A 1 453 ? 3.924 -14.813 4.017 1.00 97.25 453 SER A C 1
ATOM 3571 O O . SER A 1 453 ? 3.822 -14.304 5.134 1.00 97.25 453 SER A O 1
ATOM 3573 N N . ILE A 1 454 ? 4.056 -14.092 2.911 1.00 97.75 454 ILE A N 1
ATOM 3574 C CA . ILE A 1 454 ? 4.140 -12.635 2.889 1.00 97.75 454 ILE A CA 1
ATOM 3575 C C . ILE A 1 454 ? 3.123 -12.116 1.879 1.00 97.75 454 ILE A C 1
ATOM 3577 O O . ILE A 1 454 ? 3.048 -12.623 0.761 1.00 97.75 454 ILE A O 1
ATOM 3581 N N . SER A 1 455 ? 2.370 -11.096 2.271 1.00 97.19 455 SER A N 1
ATOM 3582 C CA . SER A 1 455 ? 1.524 -10.303 1.385 1.00 97.19 455 SER A CA 1
ATOM 3583 C C . SER A 1 455 ? 2.229 -8.989 1.062 1.00 97.19 455 SER A C 1
ATOM 3585 O O . SER A 1 455 ? 2.399 -8.138 1.940 1.00 97.19 455 SER A O 1
ATOM 3587 N N . VAL A 1 456 ? 2.646 -8.825 -0.194 1.00 95.12 456 VAL A N 1
ATOM 3588 C CA . VAL A 1 456 ? 3.252 -7.588 -0.697 1.00 95.12 456 VAL A CA 1
ATOM 3589 C C . VAL A 1 456 ? 2.142 -6.600 -1.046 1.00 95.12 456 VAL A C 1
ATOM 3591 O O . VAL A 1 456 ? 1.298 -6.889 -1.895 1.00 95.12 456 VAL A O 1
ATOM 3594 N N . MET A 1 457 ? 2.141 -5.444 -0.387 1.00 89.00 457 MET A N 1
ATOM 3595 C CA . MET A 1 457 ? 1.118 -4.409 -0.502 1.00 89.00 457 MET A CA 1
ATOM 3596 C C . MET A 1 457 ? 1.628 -3.165 -1.226 1.00 89.00 457 MET A C 1
ATOM 3598 O O . MET A 1 457 ? 2.696 -2.639 -0.905 1.00 89.00 457 MET A O 1
ATOM 3602 N N . HIS A 1 458 ? 0.800 -2.635 -2.120 1.00 83.56 458 HIS A N 1
ATOM 3603 C CA . HIS A 1 458 ? 1.026 -1.378 -2.825 1.00 83.56 458 HIS A CA 1
ATOM 3604 C C . HIS A 1 458 ? -0.303 -0.641 -3.004 1.00 83.56 458 HIS A C 1
ATOM 3606 O O . HIS A 1 458 ? -1.288 -1.248 -3.422 1.00 83.56 458 HIS A O 1
ATOM 3612 N N . ASN A 1 459 ? -0.335 0.654 -2.673 1.00 80.69 459 ASN A N 1
ATOM 3613 C CA . ASN A 1 459 ? -1.514 1.522 -2.811 1.00 80.69 459 ASN A CA 1
ATOM 3614 C C . ASN A 1 459 ? -2.820 0.877 -2.298 1.00 80.69 459 ASN A C 1
ATOM 3616 O O . ASN A 1 459 ? -3.817 0.795 -3.013 1.00 80.69 459 ASN A O 1
ATOM 3620 N N . GLY A 1 460 ? -2.784 0.344 -1.072 1.00 82.06 460 GLY A N 1
ATOM 3621 C CA . GLY A 1 460 ? -3.946 -0.255 -0.413 1.00 82.06 460 GLY A CA 1
ATOM 3622 C C . GLY A 1 460 ? -4.356 -1.639 -0.926 1.00 82.06 460 GLY A C 1
ATOM 3623 O O . GLY A 1 460 ? -5.324 -2.191 -0.413 1.00 82.06 460 GLY A O 1
ATOM 3624 N N . SER A 1 461 ? -3.636 -2.218 -1.891 1.00 87.88 461 SER A N 1
ATOM 3625 C CA . SER A 1 461 ? -3.956 -3.512 -2.512 1.00 87.88 461 SER A CA 1
ATOM 3626 C C . SER A 1 461 ? -2.846 -4.539 -2.274 1.00 87.88 461 SER A C 1
ATOM 3628 O O . SER A 1 461 ? -1.675 -4.173 -2.150 1.00 87.88 461 SER A O 1
ATOM 3630 N N . ILE A 1 462 ? -3.186 -5.830 -2.250 1.00 92.31 462 ILE A N 1
ATOM 3631 C CA . ILE A 1 462 ? -2.195 -6.917 -2.290 1.00 92.31 462 ILE A CA 1
ATOM 3632 C C . ILE A 1 462 ? -1.819 -7.180 -3.744 1.00 92.31 462 ILE A C 1
ATOM 3634 O O . ILE A 1 462 ? -2.671 -7.499 -4.566 1.00 92.31 462 ILE A O 1
ATOM 3638 N N . ILE A 1 463 ? -0.529 -7.071 -4.048 1.00 90.81 463 ILE A N 1
ATOM 3639 C CA . ILE A 1 463 ? 0.016 -7.379 -5.372 1.00 90.81 463 ILE A CA 1
ATOM 3640 C C . ILE A 1 463 ? 0.301 -8.874 -5.500 1.00 90.81 463 ILE A C 1
ATOM 3642 O O . ILE A 1 463 ? 0.042 -9.471 -6.542 1.00 90.81 463 ILE A O 1
ATOM 3646 N N . GLN A 1 464 ? 0.840 -9.483 -4.441 1.00 92.19 464 GLN A N 1
ATOM 3647 C CA . GLN A 1 464 ? 1.141 -10.909 -4.401 1.00 92.19 464 GLN A CA 1
ATOM 3648 C C . GLN A 1 464 ? 1.184 -11.404 -2.956 1.00 92.19 464 GLN A C 1
ATOM 3650 O O . GLN A 1 464 ? 1.810 -10.776 -2.100 1.00 92.19 464 GLN A O 1
ATOM 3655 N N . THR A 1 465 ? 0.576 -12.564 -2.709 1.00 95.44 465 THR A N 1
ATOM 3656 C CA . THR A 1 465 ? 0.758 -13.331 -1.473 1.00 95.44 465 THR A CA 1
ATOM 3657 C C . THR A 1 465 ? 1.423 -14.655 -1.810 1.00 95.44 465 THR A C 1
ATOM 3659 O O . THR A 1 465 ? 0.865 -15.447 -2.567 1.00 95.44 465 THR A O 1
ATOM 3662 N N . ALA A 1 466 ? 2.615 -14.900 -1.272 1.00 95.69 466 ALA A N 1
ATOM 3663 C CA . ALA A 1 466 ? 3.373 -16.123 -1.536 1.00 95.69 466 ALA A CA 1
ATOM 3664 C C . ALA A 1 466 ? 4.388 -16.411 -0.415 1.00 95.69 466 ALA A C 1
ATOM 3666 O O . ALA A 1 466 ? 4.496 -15.644 0.548 1.00 95.69 466 ALA A O 1
ATOM 3667 N N . THR A 1 467 ? 5.108 -17.533 -0.502 1.00 96.62 467 THR A N 1
ATOM 3668 C CA . THR A 1 467 ? 6.235 -17.804 0.408 1.00 96.62 467 THR A CA 1
ATOM 3669 C C . THR A 1 467 ? 7.397 -16.836 0.134 1.00 96.62 467 THR A C 1
ATOM 3671 O O . THR A 1 467 ? 7.486 -16.295 -0.972 1.00 96.62 467 THR A O 1
ATOM 3674 N N . PRO A 1 468 ? 8.314 -16.614 1.098 1.00 96.00 468 PRO A N 1
ATOM 3675 C CA . PRO A 1 468 ? 9.512 -15.801 0.872 1.00 96.00 468 PRO A CA 1
ATOM 3676 C C . PRO A 1 468 ? 10.305 -16.210 -0.375 1.00 96.00 468 PRO A C 1
ATOM 3678 O O . PRO A 1 468 ? 10.660 -15.363 -1.189 1.00 96.00 468 PRO A O 1
ATOM 3681 N N . GLU A 1 469 ? 10.516 -17.516 -0.547 1.00 94.81 469 GLU A N 1
ATOM 3682 C CA . GLU A 1 469 ? 11.229 -18.088 -1.691 1.00 94.81 469 GLU A CA 1
ATOM 3683 C C . GLU A 1 469 ? 10.503 -17.782 -3.005 1.00 94.81 469 GLU A C 1
ATOM 3685 O O . GLU A 1 469 ? 11.108 -17.268 -3.935 1.00 94.81 469 GLU A O 1
ATOM 3690 N N . GLN A 1 470 ? 9.184 -17.985 -3.068 1.00 94.75 470 GLN A N 1
ATOM 3691 C CA . GLN A 1 470 ? 8.404 -17.694 -4.274 1.00 94.75 470 GLN A CA 1
ATOM 3692 C C . GLN A 1 470 ? 8.388 -16.206 -4.636 1.00 94.75 470 GLN A C 1
ATOM 3694 O O . GLN A 1 470 ? 8.385 -15.883 -5.821 1.00 94.75 470 GLN A O 1
ATOM 3699 N N . LEU A 1 471 ? 8.362 -15.302 -3.651 1.00 94.69 471 LEU A N 1
ATOM 3700 C CA . LEU A 1 471 ? 8.439 -13.859 -3.907 1.00 94.69 471 LEU A CA 1
ATOM 3701 C C . LEU A 1 471 ? 9.803 -13.441 -4.454 1.00 94.69 471 LEU A C 1
ATOM 3703 O O . LEU A 1 471 ? 9.872 -12.526 -5.273 1.00 94.69 471 LEU A O 1
ATOM 3707 N N . TYR A 1 472 ? 10.869 -14.095 -3.995 1.00 93.38 472 TYR A N 1
ATOM 3708 C CA . TYR A 1 472 ? 12.227 -13.803 -4.432 1.00 93.38 472 TYR A CA 1
ATOM 3709 C C . TYR A 1 472 ? 12.527 -14.400 -5.812 1.00 93.38 472 TYR A C 1
ATOM 3711 O O . TYR A 1 472 ? 12.951 -13.674 -6.715 1.00 93.38 472 TYR A O 1
ATOM 3719 N N . GLU A 1 473 ? 12.260 -15.699 -5.963 1.00 91.62 473 GLU A N 1
ATOM 3720 C CA . GLU A 1 473 ? 12.616 -16.525 -7.122 1.00 91.62 473 GLU A CA 1
ATOM 3721 C C . GLU A 1 473 ? 11.599 -16.429 -8.257 1.00 91.62 473 GLU A C 1
ATOM 3723 O O . GLU A 1 473 ? 11.964 -16.526 -9.418 1.00 91.62 473 GLU A O 1
ATOM 3728 N N . THR A 1 474 ? 10.310 -16.250 -7.954 1.00 91.75 474 THR A N 1
ATOM 3729 C CA . THR A 1 474 ? 9.225 -16.247 -8.955 1.00 91.75 474 THR A CA 1
ATOM 3730 C C . THR A 1 474 ? 8.230 -15.103 -8.717 1.00 91.75 474 THR A C 1
ATOM 3732 O O . THR A 1 474 ? 7.038 -15.347 -8.470 1.00 91.75 474 THR A O 1
ATOM 3735 N N . PRO A 1 475 ? 8.686 -13.836 -8.751 1.00 92.81 475 PRO A N 1
ATOM 3736 C CA . PRO A 1 475 ? 7.800 -12.690 -8.583 1.00 92.81 475 PRO A CA 1
ATOM 3737 C C . PRO A 1 475 ? 6.704 -12.705 -9.660 1.00 92.81 475 PRO A C 1
ATOM 3739 O O . PRO A 1 475 ? 6.961 -13.048 -10.810 1.00 92.81 475 PRO A O 1
ATOM 3742 N N . ALA A 1 476 ? 5.474 -12.331 -9.310 1.00 88.94 476 ALA A N 1
ATOM 3743 C CA . ALA A 1 476 ? 4.327 -12.351 -10.226 1.00 88.94 476 ALA A CA 1
ATOM 3744 C C . ALA A 1 476 ? 4.226 -11.085 -11.094 1.00 88.94 476 ALA A C 1
ATOM 3746 O O . ALA A 1 476 ? 3.527 -11.058 -12.107 1.00 88.94 476 ALA A O 1
ATOM 3747 N N . SER A 1 477 ? 4.905 -10.008 -10.701 1.00 89.06 477 SER A N 1
ATOM 3748 C CA . SER A 1 477 ? 4.899 -8.738 -11.427 1.00 89.06 477 SER A CA 1
ATOM 3749 C C . SER A 1 477 ? 6.248 -8.039 -11.347 1.00 89.06 477 SER A C 1
ATOM 3751 O O . SER A 1 477 ? 7.027 -8.279 -10.420 1.00 89.06 477 SER A O 1
ATOM 3753 N N . ARG A 1 478 ? 6.479 -7.113 -12.283 1.00 89.12 478 ARG A N 1
ATOM 3754 C CA . ARG A 1 478 ? 7.617 -6.194 -12.244 1.00 89.12 478 ARG A CA 1
ATOM 3755 C C . ARG A 1 478 ? 7.739 -5.494 -10.893 1.00 89.12 478 ARG A C 1
ATOM 3757 O O . ARG A 1 478 ? 8.840 -5.398 -10.371 1.00 89.12 478 ARG A O 1
ATOM 3764 N N . TYR A 1 479 ? 6.619 -5.034 -10.330 1.00 87.44 479 TYR A N 1
ATOM 3765 C CA . TYR A 1 479 ? 6.616 -4.357 -9.034 1.00 87.44 479 TYR A CA 1
ATOM 3766 C C . TYR A 1 479 ? 7.222 -5.241 -7.942 1.00 87.44 479 TYR A C 1
ATOM 3768 O O . TYR A 1 479 ? 8.089 -4.791 -7.209 1.00 87.44 479 TYR A O 1
ATOM 3776 N N . VAL A 1 480 ? 6.819 -6.514 -7.855 1.00 90.62 480 VAL A N 1
ATOM 3777 C CA . VAL A 1 480 ? 7.364 -7.431 -6.841 1.00 90.62 480 VAL A CA 1
ATOM 3778 C C . VAL A 1 480 ? 8.838 -7.743 -7.110 1.00 90.62 480 VAL A C 1
ATOM 3780 O O . VAL A 1 480 ? 9.616 -7.787 -6.164 1.00 90.62 480 VAL A O 1
ATOM 3783 N N . ALA A 1 481 ? 9.236 -7.909 -8.375 1.00 90.19 481 ALA A N 1
ATOM 3784 C CA . ALA A 1 481 ? 10.631 -8.160 -8.745 1.00 90.19 481 ALA A CA 1
ATOM 3785 C C . ALA A 1 481 ? 11.567 -6.988 -8.393 1.00 90.19 481 ALA A C 1
ATOM 3787 O O . ALA A 1 481 ? 12.710 -7.215 -8.000 1.00 90.19 481 ALA A O 1
ATOM 3788 N N . ASP A 1 482 ? 11.078 -5.757 -8.549 1.00 87.50 482 ASP A N 1
ATOM 3789 C CA . ASP A 1 482 ? 11.786 -4.516 -8.214 1.00 87.50 482 ASP A CA 1
ATOM 3790 C C . ASP A 1 482 ? 11.773 -4.232 -6.706 1.00 87.50 482 ASP A C 1
ATOM 3792 O O . ASP A 1 482 ? 12.718 -3.683 -6.150 1.00 87.50 482 ASP A O 1
ATOM 3796 N N . PHE A 1 483 ? 10.687 -4.614 -6.034 1.00 86.81 483 PHE A N 1
ATOM 3797 C CA . PHE A 1 483 ? 10.481 -4.320 -4.625 1.00 86.81 483 PHE A CA 1
ATOM 3798 C C . PHE A 1 483 ? 11.129 -5.348 -3.692 1.00 86.81 483 PHE A C 1
ATOM 3800 O O . PHE A 1 483 ? 11.609 -4.958 -2.635 1.00 86.81 483 PHE A O 1
ATOM 3807 N N . ILE A 1 484 ? 11.129 -6.641 -4.033 1.00 90.06 484 ILE A N 1
ATOM 3808 C CA . ILE A 1 484 ? 11.716 -7.713 -3.215 1.00 90.06 484 ILE A CA 1
ATOM 3809 C C . ILE A 1 484 ? 13.123 -8.013 -3.713 1.00 90.06 484 ILE A C 1
ATOM 3811 O O . ILE A 1 484 ? 13.275 -8.603 -4.781 1.00 90.06 484 ILE A O 1
ATOM 3815 N N . GLY A 1 485 ? 14.139 -7.670 -2.922 1.00 85.88 485 GLY A N 1
ATOM 3816 C CA . GLY A 1 485 ? 15.544 -7.760 -3.317 1.00 85.88 485 GLY A CA 1
ATOM 3817 C C . GLY A 1 485 ? 15.917 -6.742 -4.396 1.00 85.88 485 GLY A C 1
ATOM 3818 O O . GLY A 1 485 ? 15.140 -5.860 -4.739 1.00 85.88 485 GLY A O 1
ATOM 3819 N N . GLU A 1 486 ? 17.117 -6.878 -4.952 1.00 87.81 486 GLU A N 1
ATOM 3820 C CA . GLU A 1 486 ? 17.553 -6.075 -6.099 1.00 87.81 486 GLU A CA 1
ATOM 3821 C C . GLU A 1 486 ? 17.358 -6.857 -7.400 1.00 87.81 486 GLU A C 1
ATOM 3823 O O . GLU A 1 486 ? 17.541 -8.076 -7.437 1.00 87.81 486 GLU A O 1
ATOM 3828 N N . SER A 1 487 ? 17.001 -6.160 -8.477 1.00 92.44 487 SER A N 1
ATOM 3829 C CA . SER A 1 487 ? 16.819 -6.742 -9.809 1.00 92.44 487 SER A CA 1
ATOM 3830 C C . SER A 1 487 ? 17.331 -5.800 -10.887 1.00 92.44 487 SER A C 1
ATOM 3832 O O . SER A 1 487 ? 17.116 -4.592 -10.833 1.00 92.44 487 SER A O 1
ATOM 3834 N N . ASN A 1 488 ? 17.940 -6.364 -11.925 1.00 94.31 488 ASN A N 1
ATOM 3835 C CA . ASN A 1 488 ? 18.158 -5.669 -13.186 1.00 94.31 488 ASN A CA 1
ATOM 3836 C C . ASN A 1 488 ? 16.928 -5.867 -14.071 1.00 94.31 488 ASN A C 1
ATOM 3838 O O . ASN A 1 488 ? 16.561 -7.006 -14.356 1.00 94.31 488 ASN A O 1
ATOM 3842 N N . LEU A 1 489 ? 16.298 -4.773 -14.503 1.00 92.81 489 LEU A N 1
ATOM 3843 C CA . LEU A 1 489 ? 15.091 -4.805 -15.330 1.00 92.81 489 LEU A CA 1
ATOM 3844 C C . LEU A 1 489 ? 15.402 -4.362 -16.763 1.00 92.81 489 LEU A C 1
ATOM 3846 O O . LEU A 1 489 ? 15.695 -3.194 -17.022 1.00 92.81 489 LEU A O 1
ATOM 3850 N N . PHE A 1 490 ? 15.279 -5.287 -17.710 1.00 92.44 490 PHE A N 1
ATOM 3851 C CA . PHE A 1 490 ? 15.520 -5.049 -19.131 1.00 92.44 490 PHE A CA 1
ATOM 3852 C C . PHE A 1 490 ? 14.191 -4.932 -19.883 1.00 92.44 490 PHE A C 1
ATOM 3854 O O . PHE A 1 490 ? 13.524 -5.934 -20.131 1.00 92.44 490 PHE A O 1
ATOM 3861 N N . ASN A 1 491 ? 13.788 -3.710 -20.240 1.00 91.56 491 ASN A N 1
ATOM 3862 C CA . ASN A 1 491 ? 12.511 -3.455 -20.921 1.00 91.56 491 ASN A CA 1
ATOM 3863 C C . ASN A 1 491 ? 12.581 -3.760 -22.427 1.00 91.56 491 ASN A C 1
ATOM 3865 O O . ASN A 1 491 ? 13.598 -3.509 -23.083 1.00 91.56 491 ASN A O 1
ATOM 3869 N N . GLY A 1 492 ? 11.466 -4.211 -22.998 1.00 90.19 492 GLY A N 1
ATOM 3870 C CA . GLY A 1 492 ? 11.327 -4.437 -24.433 1.00 90.19 492 GLY A CA 1
ATOM 3871 C C . GLY A 1 492 ? 9.890 -4.718 -24.868 1.00 90.19 492 GLY A C 1
ATOM 3872 O O . GLY A 1 492 ? 8.954 -4.666 -24.073 1.00 90.19 492 GLY A O 1
ATOM 3873 N N . THR A 1 493 ? 9.730 -5.040 -26.147 1.00 92.12 493 THR A N 1
ATOM 3874 C CA . THR A 1 493 ? 8.458 -5.438 -26.760 1.00 92.12 493 THR A CA 1
ATOM 3875 C C . THR A 1 493 ? 8.503 -6.916 -27.124 1.00 92.12 493 THR A C 1
ATOM 3877 O O . THR A 1 493 ? 9.504 -7.403 -27.661 1.00 92.12 493 THR A O 1
ATOM 3880 N N . VAL A 1 494 ? 7.445 -7.659 -26.805 1.00 92.38 494 VAL A N 1
ATOM 3881 C CA . VAL A 1 494 ? 7.365 -9.101 -27.058 1.00 92.38 494 VAL A CA 1
ATOM 3882 C C . VAL A 1 494 ? 7.338 -9.347 -28.560 1.00 92.38 494 VAL A C 1
ATOM 3884 O O . VAL A 1 494 ? 6.358 -9.039 -29.229 1.00 92.38 494 VAL A O 1
ATOM 3887 N N . ARG A 1 495 ? 8.400 -9.949 -29.102 1.00 92.38 495 ARG A N 1
ATOM 3888 C CA . ARG A 1 495 ? 8.474 -10.289 -30.528 1.00 92.38 495 ARG A CA 1
ATOM 3889 C C . ARG A 1 495 ? 7.732 -11.584 -30.833 1.00 92.38 495 ARG A C 1
ATOM 3891 O O . ARG A 1 495 ? 7.064 -11.698 -31.854 1.00 92.38 495 ARG A O 1
ATOM 3898 N N . ARG A 1 496 ? 7.930 -12.597 -29.989 1.00 89.00 496 ARG A N 1
ATOM 3899 C CA . ARG A 1 496 ? 7.300 -13.914 -30.131 1.00 89.00 496 ARG A CA 1
ATOM 3900 C C . ARG A 1 496 ? 7.312 -14.680 -28.816 1.00 89.00 496 ARG A C 1
ATOM 3902 O O . ARG A 1 496 ? 8.232 -14.532 -28.011 1.00 89.00 496 ARG A O 1
ATOM 3909 N N . LEU A 1 497 ? 6.321 -15.550 -28.668 1.00 86.75 497 LEU A N 1
ATOM 3910 C CA . LEU A 1 497 ? 6.251 -16.566 -27.624 1.00 86.75 497 LEU A CA 1
ATOM 3911 C C . LEU A 1 497 ? 6.824 -17.882 -28.176 1.00 86.75 497 LEU A C 1
ATOM 3913 O O . LEU A 1 497 ? 6.538 -18.257 -29.314 1.00 86.75 497 LEU A O 1
ATOM 3917 N N . GLN A 1 498 ? 7.647 -18.571 -27.392 1.00 83.12 498 GLN A N 1
ATOM 3918 C CA . GLN A 1 498 ? 8.258 -19.860 -27.721 1.00 83.12 498 GLN A CA 1
ATOM 3919 C C . GLN A 1 498 ? 8.040 -20.840 -26.564 1.00 83.12 498 GLN A C 1
ATOM 3921 O O . GLN A 1 498 ? 8.852 -20.924 -25.646 1.00 83.12 498 GLN A O 1
ATOM 3926 N N . GLY A 1 499 ? 6.935 -21.589 -26.594 1.00 81.81 499 GLY A N 1
ATOM 3927 C CA . GLY A 1 499 ? 6.581 -22.488 -25.493 1.00 81.81 499 GLY A CA 1
ATOM 3928 C C . GLY A 1 499 ? 6.397 -21.710 -24.186 1.00 81.81 499 GLY A C 1
ATOM 3929 O O . GLY A 1 499 ? 5.532 -20.842 -24.122 1.00 81.81 499 GLY A O 1
ATOM 3930 N N . ASN A 1 500 ? 7.225 -21.999 -23.175 1.00 82.31 500 ASN A N 1
ATOM 3931 C CA . ASN A 1 500 ? 7.231 -21.289 -21.887 1.00 82.31 500 ASN A CA 1
ATOM 3932 C C . ASN A 1 500 ? 8.227 -20.111 -21.826 1.00 82.31 500 ASN A C 1
ATOM 3934 O O . ASN A 1 500 ? 8.478 -19.569 -20.752 1.00 82.31 500 ASN A O 1
ATOM 3938 N N . SER A 1 501 ? 8.808 -19.724 -22.962 1.00 89.12 501 SER A N 1
ATOM 3939 C CA . SER A 1 501 ? 9.785 -18.639 -23.057 1.00 89.12 501 SER A CA 1
ATOM 3940 C C . SER A 1 501 ? 9.291 -17.514 -23.956 1.00 89.12 501 SER A C 1
ATOM 3942 O O . SER A 1 501 ? 8.496 -17.712 -24.876 1.00 89.12 501 SER A O 1
ATOM 3944 N N . VAL A 1 502 ? 9.792 -16.313 -23.705 1.00 90.88 502 VAL A N 1
ATOM 3945 C CA . VAL A 1 502 ? 9.471 -15.091 -24.440 1.00 90.88 502 VAL A CA 1
ATOM 3946 C C . VAL A 1 502 ? 10.747 -14.554 -25.055 1.00 90.88 502 VAL A C 1
ATOM 3948 O O . VAL A 1 502 ? 11.785 -14.516 -24.399 1.00 90.88 502 VAL A O 1
ATOM 3951 N N . VAL A 1 503 ? 10.654 -14.108 -26.308 1.00 93.44 503 VAL A N 1
ATOM 3952 C CA . VAL A 1 503 ? 11.704 -13.312 -26.944 1.00 93.44 503 VAL A CA 1
ATOM 3953 C C . VAL A 1 503 ? 11.277 -11.849 -26.913 1.00 93.44 503 VAL A C 1
ATOM 3955 O O . VAL A 1 503 ? 10.356 -11.447 -27.632 1.00 93.44 503 VAL A O 1
ATOM 3958 N N . LEU A 1 504 ? 11.940 -11.059 -26.073 1.00 92.31 504 LEU A N 1
ATOM 3959 C CA . LEU A 1 504 ? 11.752 -9.616 -25.958 1.00 92.31 504 LEU A CA 1
ATOM 3960 C C . LEU A 1 504 ? 12.767 -8.893 -26.840 1.00 92.31 504 LEU A C 1
ATOM 3962 O O . LEU A 1 504 ? 13.964 -9.162 -26.772 1.00 92.31 504 LEU A O 1
ATOM 3966 N N . ARG A 1 505 ? 12.290 -7.954 -27.659 1.00 92.88 505 ARG A N 1
ATOM 3967 C CA . ARG A 1 505 ? 13.138 -7.029 -28.410 1.00 92.88 505 ARG A CA 1
ATOM 3968 C C . ARG A 1 505 ? 13.260 -5.722 -27.643 1.00 92.88 505 ARG A C 1
ATOM 3970 O O . ARG A 1 505 ? 12.260 -5.051 -27.400 1.00 92.88 505 ARG A O 1
ATOM 3977 N N . THR A 1 506 ? 14.476 -5.348 -27.284 1.00 88.75 506 THR A N 1
ATOM 3978 C CA . THR A 1 506 ? 14.741 -4.113 -26.542 1.00 88.75 506 THR A CA 1
ATOM 3979 C C . THR A 1 506 ? 14.736 -2.899 -27.472 1.00 88.75 506 THR A C 1
ATOM 3981 O O . THR A 1 506 ? 14.794 -3.038 -28.697 1.00 88.75 506 THR A O 1
ATOM 3984 N N . ALA A 1 507 ? 14.685 -1.687 -26.911 1.00 83.88 507 ALA A N 1
ATOM 3985 C CA . ALA A 1 507 ? 14.695 -0.446 -27.697 1.00 83.88 507 ALA A CA 1
ATOM 3986 C C . ALA A 1 507 ? 15.957 -0.296 -28.572 1.00 83.88 507 ALA A C 1
ATOM 3988 O O . ALA A 1 507 ? 15.930 0.373 -29.601 1.00 83.88 507 ALA A O 1
ATOM 3989 N N . GLN A 1 508 ? 17.050 -0.947 -28.176 1.00 82.00 508 GLN A N 1
ATOM 3990 C CA . GLN A 1 508 ? 18.337 -0.968 -28.868 1.00 82.00 508 GLN A CA 1
ATOM 3991 C C . GLN A 1 508 ? 18.427 -2.092 -29.917 1.00 82.00 508 GLN A C 1
ATOM 3993 O O . GLN A 1 508 ? 19.463 -2.255 -30.553 1.00 82.00 508 GLN A O 1
ATOM 3998 N N . GLY A 1 509 ? 17.357 -2.872 -30.103 1.00 83.50 509 GLY A N 1
ATOM 3999 C CA . GLY A 1 509 ? 17.278 -3.946 -31.093 1.00 83.50 509 GLY A CA 1
ATOM 4000 C C . GLY A 1 509 ? 17.843 -5.293 -30.638 1.00 83.50 509 GLY A C 1
ATOM 4001 O O . GLY A 1 509 ? 17.852 -6.223 -31.443 1.00 83.50 509 GLY A O 1
ATOM 4002 N N . LEU A 1 510 ? 18.277 -5.430 -29.377 1.00 88.38 510 LEU A N 1
ATOM 4003 C CA . LEU A 1 510 ? 18.734 -6.711 -28.835 1.00 88.38 510 LEU A CA 1
ATOM 4004 C C . LEU A 1 510 ? 17.539 -7.640 -28.606 1.00 88.38 510 LEU A C 1
ATOM 4006 O O . LEU A 1 510 ? 16.490 -7.198 -28.139 1.00 88.38 510 LEU A O 1
ATOM 4010 N N . GLU A 1 511 ? 17.702 -8.925 -28.911 1.00 92.00 511 GLU A N 1
ATOM 4011 C CA . GLU A 1 511 ? 16.695 -9.944 -28.616 1.00 92.00 511 GLU A CA 1
ATOM 4012 C C . GLU A 1 511 ? 17.135 -10.767 -27.414 1.00 92.00 511 GLU A C 1
ATOM 4014 O O . GLU A 1 511 ? 18.174 -11.423 -27.439 1.00 92.00 511 GLU A O 1
ATOM 4019 N N . LEU A 1 512 ? 16.339 -10.703 -26.353 1.00 92.31 512 LEU A N 1
ATOM 4020 C CA . LEU A 1 512 ? 16.571 -11.417 -25.111 1.00 92.31 512 LEU A CA 1
ATOM 4021 C C . LEU A 1 512 ? 15.516 -12.509 -24.961 1.00 92.31 512 LEU A C 1
ATOM 4023 O O . LEU A 1 512 ? 14.316 -12.231 -25.000 1.00 92.31 512 LEU A O 1
ATOM 4027 N N . THR A 1 513 ? 15.974 -13.744 -24.779 1.00 93.81 513 THR A N 1
ATOM 4028 C CA . THR A 1 513 ? 15.109 -14.892 -24.497 1.00 93.81 513 THR A CA 1
ATOM 4029 C C . THR A 1 513 ? 15.099 -15.163 -23.000 1.00 93.81 513 THR A C 1
ATOM 4031 O O . THR A 1 513 ? 16.142 -15.106 -22.350 1.00 93.81 513 THR A O 1
ATOM 4034 N N . SER A 1 514 ? 13.926 -15.431 -22.440 1.00 93.31 514 SER A N 1
ATOM 4035 C CA . SER A 1 514 ? 13.770 -15.705 -21.012 1.00 93.31 514 SER A CA 1
ATOM 4036 C C . SER A 1 514 ? 12.461 -16.459 -20.749 1.00 93.31 514 SER A C 1
ATOM 4038 O O . SER A 1 514 ? 11.484 -16.224 -21.468 1.00 93.31 514 SER A O 1
ATOM 4040 N N . PRO A 1 515 ? 12.413 -17.389 -19.778 1.00 92.56 515 PRO A N 1
ATOM 4041 C CA . PRO A 1 515 ? 11.173 -18.037 -19.365 1.00 92.56 515 PRO A CA 1
ATOM 4042 C C . PRO A 1 515 ? 10.162 -17.023 -18.810 1.00 92.56 515 PRO A C 1
ATOM 4044 O O . PRO A 1 515 ? 10.531 -16.015 -18.209 1.00 92.56 515 PRO A O 1
ATOM 4047 N N . LEU A 1 516 ? 8.871 -17.296 -18.998 1.00 89.50 516 LEU A N 1
ATOM 4048 C CA . LEU A 1 516 ? 7.799 -16.547 -18.340 1.00 89.50 516 LEU A CA 1
ATOM 4049 C C . LEU A 1 516 ? 7.838 -16.770 -16.832 1.00 89.50 516 LEU A C 1
ATOM 4051 O O . LEU A 1 516 ? 8.057 -17.895 -16.374 1.00 89.50 516 LEU A O 1
ATOM 4055 N N . THR A 1 517 ? 7.542 -15.720 -16.063 1.00 86.38 517 THR A N 1
ATOM 4056 C CA . THR A 1 517 ? 7.243 -15.923 -14.645 1.00 86.38 517 THR A CA 1
ATOM 4057 C C . THR A 1 517 ? 6.042 -16.878 -14.492 1.00 86.38 517 THR A C 1
ATOM 4059 O O . THR A 1 517 ? 4.999 -16.649 -15.113 1.00 86.38 517 THR A O 1
ATOM 4062 N N . PRO A 1 518 ? 6.141 -17.946 -13.676 1.00 81.25 518 PRO A N 1
ATOM 4063 C CA . PRO A 1 518 ? 5.061 -18.927 -13.530 1.00 81.25 518 PRO A CA 1
ATOM 4064 C C . PRO A 1 518 ? 3.773 -18.358 -12.925 1.00 81.25 518 PRO A C 1
ATOM 4066 O O . PRO A 1 518 ? 2.699 -18.929 -13.098 1.00 81.25 518 PRO A O 1
ATOM 4069 N N . THR A 1 519 ? 3.885 -17.268 -12.166 1.00 76.56 519 THR A N 1
ATOM 4070 C CA . THR A 1 519 ? 2.813 -16.709 -11.329 1.00 76.56 519 THR A CA 1
ATOM 4071 C C . THR A 1 519 ? 2.276 -15.378 -11.855 1.00 76.56 519 THR A C 1
ATOM 4073 O O . THR A 1 519 ? 1.377 -14.800 -11.246 1.00 76.56 519 THR A O 1
ATOM 4076 N N . GLY A 1 520 ? 2.821 -14.873 -12.967 1.00 76.06 520 GLY A N 1
ATOM 4077 C CA . GLY A 1 520 ? 2.474 -13.562 -13.506 1.00 76.06 520 GLY A CA 1
ATOM 4078 C C . GLY A 1 520 ? 1.415 -13.572 -14.602 1.00 76.06 520 GLY A C 1
ATOM 4079 O O . GLY A 1 520 ? 0.938 -14.610 -15.061 1.00 76.06 520 GLY A O 1
ATOM 4080 N N . LYS A 1 521 ? 1.040 -12.365 -15.036 1.00 79.31 521 LYS A N 1
ATOM 4081 C CA . LYS A 1 521 ? 0.118 -12.171 -16.162 1.00 79.31 521 LYS A CA 1
ATOM 4082 C C . LYS A 1 521 ? 0.724 -12.732 -17.449 1.00 79.31 521 LYS A C 1
ATOM 4084 O O . LYS A 1 521 ? 1.916 -12.566 -17.705 1.00 79.31 521 LYS A O 1
ATOM 4089 N N . SER A 1 522 ? -0.116 -13.332 -18.289 1.00 78.19 522 SER A N 1
ATOM 4090 C CA . SER A 1 522 ? 0.293 -13.772 -19.622 1.00 78.19 522 SER A CA 1
ATOM 4091 C C . SER A 1 522 ? 0.747 -12.584 -20.473 1.00 78.19 522 SER A C 1
ATOM 4093 O O . SER A 1 522 ? 0.108 -11.532 -20.487 1.00 78.19 522 SER A O 1
ATOM 4095 N N . LEU A 1 523 ? 1.846 -12.772 -21.200 1.00 80.81 523 LEU A N 1
ATOM 4096 C CA . LEU A 1 523 ? 2.340 -11.824 -22.192 1.00 80.81 523 LEU A CA 1
ATOM 4097 C C . LEU A 1 523 ? 1.750 -12.161 -23.562 1.00 80.81 523 LEU A C 1
ATOM 4099 O O . LEU A 1 523 ? 1.790 -13.313 -23.989 1.00 80.81 523 LEU A O 1
ATOM 4103 N N . ASN A 1 524 ? 1.250 -11.147 -24.264 1.00 82.12 524 ASN A N 1
ATOM 4104 C CA . ASN A 1 524 ? 0.809 -11.272 -25.652 1.00 82.12 524 ASN A CA 1
ATOM 4105 C C . ASN A 1 524 ? 1.926 -10.842 -26.609 1.00 82.12 524 ASN A C 1
ATOM 4107 O O . ASN A 1 524 ? 2.824 -10.091 -26.226 1.00 82.12 524 ASN A O 1
ATOM 4111 N N . ALA A 1 525 ? 1.853 -11.287 -27.866 1.00 80.62 525 ALA A N 1
ATOM 4112 C CA . ALA A 1 525 ? 2.692 -10.725 -28.922 1.00 80.62 525 ALA A CA 1
ATOM 4113 C C . ALA A 1 525 ? 2.479 -9.203 -29.018 1.00 80.62 525 ALA A C 1
ATOM 4115 O O . ALA A 1 525 ? 1.370 -8.718 -28.793 1.00 80.62 525 ALA A O 1
ATOM 4116 N N . ASP A 1 526 ? 3.556 -8.471 -29.302 1.00 83.50 526 ASP A N 1
ATOM 4117 C CA . ASP A 1 526 ? 3.611 -7.007 -29.395 1.00 83.50 526 ASP A CA 1
ATOM 4118 C C . ASP A 1 526 ? 3.293 -6.237 -28.096 1.00 83.50 526 ASP A C 1
ATOM 4120 O O . ASP A 1 526 ? 3.306 -5.006 -28.091 1.00 83.50 526 ASP A O 1
ATOM 4124 N N . ALA A 1 527 ? 3.067 -6.926 -26.970 1.00 85.94 527 ALA A N 1
ATOM 4125 C CA . ALA A 1 527 ? 2.930 -6.284 -25.665 1.00 85.94 527 ALA A CA 1
ATOM 4126 C C . ALA A 1 527 ? 4.281 -5.748 -25.159 1.00 85.94 527 ALA A C 1
ATOM 4128 O O . ALA A 1 527 ? 5.342 -6.302 -25.463 1.00 85.94 527 ALA A O 1
ATOM 4129 N N . GLU A 1 528 ? 4.254 -4.692 -24.347 1.00 89.00 528 GLU A N 1
ATOM 4130 C CA . GLU A 1 528 ? 5.439 -4.272 -23.599 1.00 89.00 528 GLU A CA 1
ATOM 4131 C C . GLU A 1 528 ? 5.679 -5.211 -22.405 1.00 89.00 528 GLU A C 1
ATOM 4133 O O . GLU A 1 528 ? 4.746 -5.655 -21.733 1.00 89.00 528 GLU A O 1
ATOM 4138 N N . GLY A 1 529 ? 6.946 -5.520 -22.144 1.00 89.44 529 GLY A N 1
ATOM 4139 C CA . GLY A 1 529 ? 7.364 -6.391 -21.052 1.00 89.44 529 GLY A CA 1
ATOM 4140 C C . GLY A 1 529 ? 8.773 -6.063 -20.569 1.00 89.44 529 GLY A C 1
ATOM 4141 O O . GLY A 1 529 ? 9.473 -5.214 -21.129 1.00 89.44 529 GLY A O 1
ATOM 4142 N N . CYS A 1 530 ? 9.211 -6.761 -19.529 1.00 92.62 530 CYS A N 1
ATOM 4143 C CA . CYS A 1 530 ? 10.586 -6.696 -19.050 1.00 92.62 530 CYS A CA 1
ATOM 4144 C C . CYS A 1 530 ? 11.134 -8.078 -18.699 1.00 92.62 530 CYS A C 1
ATOM 4146 O O . CYS A 1 530 ? 10.374 -8.981 -18.354 1.00 92.62 530 CYS A O 1
ATOM 4148 N N . ILE A 1 531 ? 12.458 -8.220 -18.745 1.00 94.12 531 ILE A N 1
ATOM 4149 C CA . ILE A 1 531 ? 13.182 -9.350 -18.156 1.00 94.12 531 ILE A CA 1
ATOM 4150 C C . ILE A 1 531 ? 13.822 -8.867 -16.863 1.00 94.12 531 ILE A C 1
ATOM 4152 O O . ILE A 1 531 ? 14.612 -7.924 -16.889 1.00 94.12 531 ILE A O 1
ATOM 4156 N N . ALA A 1 532 ? 13.478 -9.509 -15.752 1.00 95.00 532 ALA A N 1
ATOM 4157 C CA . ALA A 1 532 ? 14.137 -9.314 -14.470 1.00 95.00 532 ALA A CA 1
ATOM 4158 C C . ALA A 1 532 ? 15.272 -10.333 -14.307 1.00 95.00 532 ALA A C 1
ATOM 4160 O O . ALA A 1 532 ? 15.048 -11.527 -14.497 1.00 95.00 532 ALA A O 1
ATOM 4161 N N . VAL A 1 533 ? 16.474 -9.874 -13.955 1.00 95.62 533 VAL A N 1
ATOM 4162 C CA . VAL A 1 533 ? 17.632 -10.733 -13.655 1.00 95.62 533 VAL A CA 1
ATOM 4163 C C . VAL A 1 533 ? 18.271 -10.273 -12.351 1.00 95.62 533 VAL A C 1
ATOM 4165 O O . VAL A 1 533 ? 18.629 -9.100 -12.204 1.00 95.62 533 VAL A O 1
ATOM 4168 N N . ARG A 1 534 ? 18.439 -11.192 -11.400 1.00 95.56 534 ARG A N 1
ATOM 4169 C CA . ARG A 1 534 ? 19.056 -10.886 -10.105 1.00 95.56 534 ARG A CA 1
ATOM 4170 C C . ARG A 1 534 ? 20.557 -10.600 -10.258 1.00 95.56 534 ARG A C 1
ATOM 4172 O O . ARG A 1 534 ? 21.214 -11.316 -11.015 1.00 95.56 534 ARG A O 1
ATOM 4179 N N . PRO A 1 535 ? 21.124 -9.600 -9.556 1.00 95.19 535 PRO A N 1
ATOM 4180 C CA . PRO A 1 535 ? 22.549 -9.274 -9.645 1.00 95.19 535 PRO A CA 1
ATOM 4181 C C . PRO A 1 535 ? 23.486 -10.460 -9.390 1.00 95.19 535 PRO A C 1
ATOM 4183 O O . PRO A 1 535 ? 24.524 -10.568 -10.038 1.00 95.19 535 PRO A O 1
ATOM 4186 N N . GLU A 1 536 ? 23.131 -11.357 -8.472 1.00 93.62 536 GLU A N 1
ATOM 4187 C CA . GLU A 1 536 ? 23.898 -12.562 -8.133 1.00 93.62 536 GLU A CA 1
ATOM 4188 C C . GLU A 1 536 ? 23.806 -13.686 -9.178 1.00 93.62 536 GLU A C 1
ATOM 4190 O O . GLU A 1 536 ? 24.584 -14.636 -9.125 1.00 93.62 536 GLU A O 1
ATOM 4195 N N . LEU A 1 537 ? 22.884 -13.578 -10.140 1.00 94.44 537 LEU A N 1
ATOM 4196 C CA . LEU A 1 537 ? 22.765 -14.499 -11.275 1.00 94.44 537 LEU A CA 1
ATOM 4197 C C . LEU A 1 537 ? 23.487 -13.990 -12.531 1.00 94.44 537 LEU A C 1
ATOM 4199 O O . LEU A 1 537 ? 23.481 -14.667 -13.565 1.00 94.44 537 LEU A O 1
ATOM 4203 N N . ILE A 1 538 ? 24.118 -12.814 -12.448 1.00 94.62 538 ILE A N 1
ATOM 4204 C CA . ILE A 1 538 ? 24.937 -12.242 -13.514 1.00 94.62 538 ILE A CA 1
ATOM 4205 C C . ILE A 1 538 ? 26.406 -12.540 -13.217 1.00 94.62 538 ILE A C 1
ATOM 4207 O O . ILE A 1 538 ? 26.918 -12.295 -12.129 1.00 94.62 538 ILE A O 1
ATOM 4211 N N . SER A 1 539 ? 27.101 -13.083 -14.208 1.00 93.12 539 SER A N 1
ATOM 4212 C CA . SER A 1 539 ? 28.547 -13.289 -14.173 1.00 93.12 539 SER A CA 1
ATOM 4213 C C . SER A 1 539 ? 29.266 -12.065 -14.743 1.00 93.12 539 SER A C 1
ATOM 4215 O O . SER A 1 539 ? 28.766 -11.434 -15.673 1.00 93.12 539 SER A O 1
ATOM 4217 N N . ILE A 1 540 ? 30.454 -11.754 -14.222 1.00 91.88 540 ILE A N 1
ATOM 4218 C CA . ILE A 1 540 ? 31.342 -10.692 -14.718 1.00 91.88 540 ILE A CA 1
ATOM 4219 C C . ILE A 1 540 ? 32.722 -11.275 -15.032 1.00 91.88 540 ILE A C 1
ATOM 4221 O O . ILE A 1 540 ? 33.244 -12.086 -14.268 1.00 91.88 540 ILE A O 1
ATOM 4225 N N . ALA A 1 541 ? 33.315 -10.861 -16.150 1.00 90.88 541 ALA A N 1
ATOM 4226 C CA . ALA A 1 541 ? 34.674 -11.229 -16.538 1.00 90.88 541 ALA A CA 1
ATOM 4227 C C . ALA A 1 541 ? 35.385 -10.062 -17.240 1.00 90.88 541 ALA A C 1
ATOM 4229 O O . ALA A 1 541 ? 34.753 -9.092 -17.662 1.00 90.88 541 ALA A O 1
ATOM 4230 N N . GLY A 1 542 ? 36.710 -10.148 -17.379 1.00 88.44 542 GLY A N 1
ATOM 4231 C CA . GLY A 1 542 ? 37.476 -9.152 -18.131 1.00 88.44 542 GLY A CA 1
ATOM 4232 C C . GLY A 1 542 ? 37.077 -9.146 -19.607 1.00 88.44 542 GLY A C 1
ATOM 4233 O O . GLY A 1 542 ? 36.681 -10.177 -20.139 1.00 88.44 542 GLY A O 1
ATOM 4234 N N . ALA A 1 543 ? 37.207 -8.005 -20.289 1.00 81.94 543 ALA A N 1
ATOM 4235 C CA . ALA A 1 543 ? 36.748 -7.851 -21.677 1.00 81.94 543 ALA A CA 1
ATOM 4236 C C . ALA A 1 543 ? 37.349 -8.852 -22.690 1.00 81.94 543 ALA A C 1
ATOM 4238 O O . ALA A 1 543 ? 36.764 -9.067 -23.746 1.00 81.94 543 ALA A O 1
ATOM 4239 N N . SER A 1 544 ? 38.510 -9.443 -22.396 1.00 75.81 544 SER A N 1
ATOM 4240 C CA . SER A 1 544 ? 39.165 -10.457 -23.234 1.00 75.81 544 SER A CA 1
ATOM 4241 C C . SER A 1 544 ? 38.791 -11.903 -22.886 1.00 75.81 544 SER A C 1
ATOM 4243 O O . SER A 1 544 ? 39.218 -12.819 -23.586 1.00 75.81 544 SER A O 1
ATOM 4245 N N . ALA A 1 545 ? 38.040 -12.123 -21.805 1.00 78.31 545 ALA A N 1
ATOM 4246 C CA . ALA A 1 545 ? 37.614 -13.442 -21.367 1.00 78.31 545 ALA A CA 1
ATOM 4247 C C . ALA A 1 545 ? 36.238 -13.780 -21.954 1.00 78.31 545 ALA A C 1
ATOM 4249 O O . ALA A 1 545 ? 35.321 -12.961 -21.915 1.00 78.31 545 ALA A O 1
ATOM 4250 N N . ASP A 1 546 ? 36.089 -15.000 -22.468 1.00 78.00 546 ASP A N 1
ATOM 4251 C CA . ASP A 1 546 ? 34.785 -15.517 -22.871 1.00 78.00 546 ASP A CA 1
ATOM 4252 C C . ASP A 1 546 ? 34.010 -15.959 -21.623 1.00 78.00 546 ASP A C 1
ATOM 4254 O O . ASP A 1 546 ? 34.444 -16.844 -20.884 1.00 78.00 546 ASP A O 1
ATOM 4258 N N . LEU A 1 547 ? 32.871 -15.312 -21.376 1.00 80.94 547 LEU A N 1
ATOM 4259 C CA . LEU A 1 547 ? 31.962 -15.655 -20.283 1.00 80.94 547 LEU A CA 1
ATOM 4260 C C . LEU A 1 547 ? 31.233 -16.978 -20.520 1.00 80.94 547 LEU A C 1
ATOM 4262 O O . LEU A 1 547 ? 30.719 -17.543 -19.554 1.00 80.94 547 LEU A O 1
ATOM 4266 N N . ALA A 1 548 ? 31.173 -17.449 -21.771 1.00 84.38 548 ALA A N 1
ATOM 4267 C CA . ALA A 1 548 ? 30.405 -18.616 -22.188 1.00 84.38 548 ALA A CA 1
ATOM 4268 C C . ALA A 1 548 ? 28.954 -18.582 -21.659 1.00 84.38 548 ALA A C 1
ATOM 4270 O O . ALA A 1 548 ? 28.446 -19.578 -21.145 1.00 84.38 548 ALA A O 1
ATOM 4271 N N . ARG A 1 549 ? 28.301 -17.414 -21.758 1.00 89.50 549 ARG A N 1
ATOM 4272 C CA . ARG A 1 549 ? 26.895 -17.190 -21.379 1.00 89.50 549 ARG A CA 1
ATOM 4273 C C . ARG A 1 549 ? 26.042 -16.890 -22.598 1.00 89.50 549 ARG A C 1
ATOM 4275 O O . ARG A 1 549 ? 26.503 -16.245 -23.539 1.00 89.50 549 ARG A O 1
ATOM 4282 N N . GLU A 1 550 ? 24.783 -17.313 -22.552 1.00 91.12 550 GLU A N 1
ATOM 4283 C CA . GLU A 1 550 ? 23.838 -17.124 -23.661 1.00 91.12 550 GLU A CA 1
ATOM 4284 C C . GLU A 1 550 ? 23.551 -15.641 -23.936 1.00 91.12 550 GLU A C 1
ATOM 4286 O O . GLU A 1 550 ? 23.448 -15.225 -25.091 1.00 91.12 550 GLU A O 1
ATOM 4291 N N . VAL A 1 551 ? 23.478 -14.823 -22.884 1.00 91.31 551 VAL A N 1
ATOM 4292 C CA . VAL A 1 551 ? 23.425 -13.364 -22.990 1.00 91.31 551 VAL A CA 1
ATOM 4293 C C . VAL A 1 551 ? 24.739 -12.790 -22.492 1.00 91.31 551 VAL A C 1
ATOM 4295 O O . VAL A 1 551 ? 25.120 -13.016 -21.347 1.00 91.31 551 VAL A O 1
ATOM 4298 N N . THR A 1 552 ? 25.410 -12.014 -23.342 1.00 91.75 552 THR A N 1
ATOM 4299 C CA . THR A 1 552 ? 26.677 -11.355 -23.014 1.00 91.75 552 THR A CA 1
ATOM 4300 C C . THR A 1 552 ? 26.636 -9.895 -23.454 1.00 91.75 552 THR A C 1
ATOM 4302 O O . THR A 1 552 ? 26.276 -9.581 -24.589 1.00 91.75 552 THR A O 1
ATOM 4305 N N . LEU A 1 553 ? 27.002 -8.991 -22.548 1.00 91.44 553 LEU A N 1
ATOM 4306 C CA . LEU A 1 553 ? 26.990 -7.549 -22.748 1.00 91.44 553 LEU A CA 1
ATOM 4307 C C . LEU A 1 553 ? 28.373 -6.968 -22.429 1.00 91.44 553 LEU A C 1
ATOM 4309 O O . LEU A 1 553 ? 28.876 -7.153 -21.318 1.00 91.44 553 LEU A O 1
ATOM 4313 N N . PRO A 1 554 ? 29.010 -6.248 -23.365 1.00 92.94 554 PRO A N 1
ATOM 4314 C CA . PRO A 1 554 ? 30.214 -5.492 -23.059 1.00 92.94 554 PRO A CA 1
ATOM 4315 C C . PRO A 1 554 ? 29.867 -4.239 -22.246 1.00 92.94 554 PRO A C 1
ATOM 4317 O O . PRO A 1 554 ? 28.843 -3.581 -22.474 1.00 92.94 554 PRO A O 1
ATOM 4320 N N . GLY A 1 555 ? 30.745 -3.878 -21.316 1.00 93.88 555 GLY A N 1
ATOM 4321 C CA . GLY A 1 555 ? 30.573 -2.701 -20.481 1.00 93.88 555 GLY A CA 1
ATOM 4322 C C . GLY A 1 555 ? 31.861 -2.233 -19.814 1.00 93.88 555 GLY A C 1
ATOM 4323 O O . GLY A 1 555 ? 32.952 -2.754 -20.041 1.00 93.88 555 GLY A O 1
ATOM 4324 N N . CYS A 1 556 ? 31.720 -1.205 -18.992 1.00 95.69 556 CYS A N 1
ATOM 4325 C CA . CYS A 1 556 ? 32.799 -0.634 -18.202 1.00 95.69 556 CYS A CA 1
ATOM 4326 C C . CYS A 1 556 ? 32.358 -0.555 -16.741 1.00 95.69 556 CYS A C 1
ATOM 4328 O O . CYS A 1 556 ? 31.221 -0.161 -16.473 1.00 95.69 556 CYS A O 1
ATOM 4330 N N . VAL A 1 557 ? 33.228 -0.937 -15.806 1.00 95.75 557 VAL A N 1
ATOM 4331 C CA . VAL A 1 557 ? 32.939 -0.803 -14.374 1.00 95.75 557 VAL A CA 1
ATOM 4332 C C . VAL A 1 557 ? 32.832 0.677 -14.030 1.00 95.75 557 VAL A C 1
ATOM 4334 O O . VAL A 1 557 ? 33.788 1.431 -14.186 1.00 95.75 557 VAL A O 1
ATOM 4337 N N . GLU A 1 558 ? 31.659 1.081 -13.568 1.00 95.00 558 GLU A N 1
ATOM 4338 C CA . GLU A 1 558 ? 31.383 2.419 -13.061 1.00 95.00 558 GLU A CA 1
ATOM 4339 C C . GLU A 1 558 ? 31.640 2.483 -11.561 1.00 95.00 558 GLU A C 1
ATOM 4341 O O . GLU A 1 558 ? 32.397 3.331 -11.130 1.00 95.00 558 GLU A O 1
ATOM 4346 N N . ASP A 1 559 ? 31.114 1.544 -10.774 1.00 92.69 559 ASP A N 1
ATOM 4347 C CA . ASP A 1 559 ? 31.379 1.493 -9.335 1.00 92.69 559 ASP A CA 1
ATOM 4348 C C . ASP A 1 559 ? 31.715 0.078 -8.875 1.00 92.69 559 ASP A C 1
ATOM 4350 O O . ASP A 1 559 ? 31.207 -0.914 -9.407 1.00 92.69 559 ASP A O 1
ATOM 4354 N N . ARG A 1 560 ? 32.521 0.009 -7.812 1.00 91.25 560 ARG A N 1
ATOM 4355 C CA . ARG A 1 560 ? 32.788 -1.202 -7.039 1.00 91.25 560 ARG A CA 1
ATOM 4356 C C . ARG A 1 560 ? 32.470 -0.943 -5.571 1.00 91.25 560 ARG A C 1
ATOM 4358 O O . ARG A 1 560 ? 33.103 -0.108 -4.929 1.00 91.25 560 ARG A O 1
ATOM 4365 N N . ILE A 1 561 ? 31.516 -1.689 -5.028 1.00 91.25 561 ILE A N 1
ATOM 4366 C CA . ILE A 1 561 ? 31.014 -1.525 -3.664 1.00 91.25 561 ILE A CA 1
ATOM 4367 C C . ILE A 1 561 ? 31.268 -2.818 -2.888 1.00 91.25 561 ILE A C 1
ATOM 4369 O O . ILE A 1 561 ? 30.726 -3.876 -3.201 1.00 91.25 561 ILE A O 1
ATOM 4373 N N . TYR A 1 562 ? 32.101 -2.743 -1.851 1.00 88.81 562 TYR A N 1
ATOM 4374 C CA . TYR A 1 562 ? 32.397 -3.894 -0.998 1.00 88.81 562 TYR A CA 1
ATOM 4375 C C . TYR A 1 562 ? 31.365 -4.025 0.130 1.00 88.81 562 TYR A C 1
ATOM 4377 O O . TYR A 1 562 ? 31.285 -3.167 1.009 1.00 88.81 562 TYR A O 1
ATOM 4385 N N . LEU A 1 563 ? 30.611 -5.128 0.137 1.00 88.62 563 LEU A N 1
ATOM 4386 C CA . LEU A 1 563 ? 29.533 -5.411 1.098 1.00 88.62 563 LEU A CA 1
ATOM 4387 C C . LEU A 1 563 ? 29.956 -6.412 2.194 1.00 88.62 563 LEU A C 1
ATOM 4389 O O . LEU A 1 563 ? 29.139 -6.873 2.992 1.00 88.62 563 LEU A O 1
ATOM 4393 N N . GLY A 1 564 ? 31.242 -6.773 2.256 1.00 87.75 564 GLY A N 1
ATOM 4394 C CA . GLY A 1 564 ? 31.804 -7.682 3.259 1.00 87.75 564 GLY A CA 1
ATOM 4395 C C . GLY A 1 564 ? 31.786 -9.157 2.847 1.00 87.75 564 GLY A C 1
ATOM 4396 O O . GLY A 1 564 ? 32.841 -9.792 2.796 1.00 87.75 564 GLY A O 1
ATOM 4397 N N . ASN A 1 565 ? 30.604 -9.718 2.572 1.00 87.69 565 ASN A N 1
ATOM 4398 C CA . ASN A 1 565 ? 30.442 -11.108 2.102 1.00 87.69 565 ASN A CA 1
ATOM 4399 C C . ASN A 1 565 ? 30.372 -11.231 0.568 1.00 87.69 565 ASN A C 1
ATOM 4401 O O . ASN A 1 565 ? 30.491 -12.330 0.025 1.00 87.69 565 ASN A O 1
ATOM 4405 N N . SER A 1 566 ? 30.191 -10.107 -0.116 1.00 91.56 566 SER A N 1
ATOM 4406 C CA . SER A 1 566 ? 30.081 -9.985 -1.563 1.00 91.56 566 SER A CA 1
ATOM 4407 C C . SER A 1 566 ? 30.618 -8.626 -2.010 1.00 91.56 566 SER A C 1
ATOM 4409 O O . SER A 1 566 ? 30.761 -7.702 -1.200 1.00 91.56 566 SER A O 1
ATOM 4411 N N . THR A 1 567 ? 30.921 -8.527 -3.297 1.00 92.19 567 THR A N 1
ATOM 4412 C CA . THR A 1 567 ? 31.295 -7.289 -3.973 1.00 92.19 567 THR A CA 1
ATOM 4413 C C . THR A 1 567 ? 30.244 -7.007 -5.035 1.00 92.19 567 THR A C 1
ATOM 4415 O O . THR A 1 567 ? 29.945 -7.862 -5.868 1.00 92.19 567 THR A O 1
ATOM 4418 N N . GLU A 1 568 ? 29.659 -5.819 -4.986 1.00 94.25 568 GLU A N 1
ATOM 4419 C CA . GLU A 1 568 ? 28.734 -5.329 -5.998 1.00 94.25 568 GLU A CA 1
ATOM 4420 C C . GLU A 1 568 ? 29.495 -4.487 -7.023 1.00 94.25 568 GLU A C 1
ATOM 4422 O O . GLU A 1 568 ? 30.254 -3.583 -6.667 1.00 94.25 568 GLU A O 1
ATOM 4427 N N . TYR A 1 569 ? 29.285 -4.790 -8.297 1.00 94.31 569 TYR A N 1
ATOM 4428 C CA . TYR A 1 569 ? 29.810 -4.055 -9.435 1.00 94.31 569 TYR A CA 1
ATOM 4429 C C . TYR A 1 569 ? 28.657 -3.402 -10.180 1.00 94.31 569 TYR A C 1
ATOM 4431 O O . TYR A 1 569 ? 27.700 -4.068 -10.575 1.00 94.31 569 TYR A O 1
ATOM 4439 N N . ARG A 1 570 ? 28.773 -2.102 -10.431 1.00 96.19 570 ARG A N 1
ATOM 4440 C CA . ARG A 1 570 ? 27.874 -1.375 -11.327 1.00 96.19 570 ARG A CA 1
ATOM 4441 C C . ARG A 1 570 ? 28.569 -1.230 -12.662 1.00 96.19 570 ARG A C 1
ATOM 4443 O O . ARG A 1 570 ? 29.580 -0.544 -12.758 1.00 96.19 570 ARG A O 1
ATOM 4450 N N . VAL A 1 571 ? 28.065 -1.907 -13.684 1.00 96.12 571 VAL A N 1
ATOM 4451 C CA . VAL A 1 571 ? 28.688 -1.968 -15.007 1.00 96.12 571 VAL A CA 1
ATOM 4452 C C . VAL A 1 571 ? 27.852 -1.175 -15.996 1.00 96.12 571 VAL A C 1
ATOM 4454 O O . VAL A 1 571 ? 26.715 -1.533 -16.297 1.00 96.12 571 VAL A O 1
ATOM 4457 N N . ARG A 1 572 ? 28.419 -0.103 -16.546 1.00 96.19 572 ARG A N 1
ATOM 4458 C CA . ARG A 1 572 ? 27.780 0.680 -17.599 1.00 96.19 572 ARG A CA 1
ATOM 4459 C C . ARG A 1 572 ? 27.928 -0.029 -18.938 1.00 96.19 572 ARG A C 1
ATOM 4461 O O . ARG A 1 572 ? 29.021 -0.135 -19.491 1.00 96.19 572 ARG A O 1
ATOM 4468 N N . THR A 1 573 ? 26.808 -0.487 -19.469 1.00 91.81 573 THR A N 1
ATOM 4469 C CA . THR A 1 573 ? 26.671 -1.097 -20.791 1.00 91.81 573 THR A CA 1
ATOM 4470 C C . THR A 1 573 ? 26.099 -0.082 -21.778 1.00 91.81 573 THR A C 1
ATOM 4472 O O . THR A 1 573 ? 25.302 0.785 -21.412 1.00 91.81 573 THR A O 1
ATOM 4475 N N . GLN A 1 574 ? 26.469 -0.193 -23.055 1.00 85.12 574 GLN A N 1
ATOM 4476 C CA . GLN A 1 574 ? 25.881 0.661 -24.096 1.00 85.12 574 GLN A CA 1
ATOM 4477 C C . GLN A 1 574 ? 24.400 0.339 -24.345 1.00 85.12 574 GLN A C 1
ATOM 4479 O O . GLN A 1 574 ? 23.631 1.224 -24.709 1.00 85.12 574 GLN A O 1
ATOM 4484 N N . ALA A 1 575 ? 23.999 -0.918 -24.139 1.00 81.81 575 ALA A N 1
ATOM 4485 C CA . ALA A 1 575 ? 22.649 -1.381 -24.431 1.00 81.81 575 ALA A CA 1
ATOM 4486 C C . ALA A 1 575 ? 21.631 -1.003 -23.342 1.00 81.81 575 ALA A C 1
ATOM 4488 O O . ALA A 1 575 ? 20.508 -0.640 -23.676 1.00 81.81 575 ALA A O 1
ATOM 4489 N N . PHE A 1 576 ? 22.002 -1.057 -22.057 1.00 83.69 576 PHE A N 1
ATOM 4490 C CA . PHE A 1 576 ? 21.038 -0.979 -20.948 1.00 83.69 576 PHE A CA 1
ATOM 4491 C C . PHE A 1 576 ? 21.393 0.031 -19.859 1.00 83.69 576 PHE A C 1
ATOM 4493 O O . PHE A 1 576 ? 20.714 0.099 -18.839 1.00 83.69 576 PHE A O 1
ATOM 4500 N N . GLY A 1 577 ? 22.436 0.837 -20.061 1.00 90.38 577 GLY A N 1
ATOM 4501 C CA . GLY A 1 577 ? 22.950 1.691 -18.998 1.00 90.38 577 GLY A CA 1
ATOM 4502 C C . GLY A 1 577 ? 23.606 0.840 -17.915 1.00 90.38 577 GLY A C 1
ATOM 4503 O O . GLY A 1 577 ? 24.376 -0.067 -18.231 1.00 90.38 577 GLY A O 1
ATOM 4504 N N . VAL A 1 578 ? 23.338 1.147 -16.649 1.00 93.38 578 VAL A N 1
ATOM 4505 C CA . VAL A 1 578 ? 24.007 0.500 -15.515 1.00 93.38 578 VAL A CA 1
ATOM 4506 C C . VAL A 1 578 ? 23.349 -0.839 -15.185 1.00 93.38 578 VAL A C 1
ATOM 4508 O O . VAL A 1 578 ? 22.167 -0.889 -14.863 1.00 93.38 578 VAL A O 1
ATOM 4511 N N . VAL A 1 579 ? 24.141 -1.908 -15.232 1.00 94.88 579 VAL A N 1
ATOM 4512 C CA . VAL A 1 579 ? 23.779 -3.260 -14.799 1.00 94.88 579 VAL A CA 1
ATOM 4513 C C . VAL A 1 579 ? 24.494 -3.555 -13.484 1.00 94.88 579 VAL A C 1
ATOM 4515 O O . VAL A 1 579 ? 25.714 -3.425 -13.392 1.00 94.88 579 VAL A O 1
ATOM 4518 N N . CYS A 1 580 ? 23.735 -3.942 -12.467 1.00 96.31 580 CYS A N 1
ATOM 4519 C CA . CYS A 1 580 ? 24.244 -4.355 -11.169 1.00 96.31 580 CYS A CA 1
ATOM 4520 C C . CYS A 1 580 ? 24.612 -5.843 -11.190 1.00 96.31 580 CYS A C 1
ATOM 4522 O O . CYS A 1 580 ? 23.811 -6.681 -11.604 1.00 96.31 580 CYS A O 1
ATOM 4524 N N . VAL A 1 581 ? 25.811 -6.178 -10.724 1.00 95.31 581 VAL A N 1
ATOM 4525 C CA . VAL A 1 581 ? 26.318 -7.550 -10.628 1.00 95.31 581 VAL A CA 1
ATOM 4526 C C . VAL A 1 581 ? 26.849 -7.785 -9.225 1.00 95.31 581 VAL A C 1
ATOM 4528 O O . VAL A 1 581 ? 27.632 -6.981 -8.725 1.00 95.31 581 VAL A O 1
ATOM 4531 N N . ARG A 1 582 ? 26.469 -8.892 -8.585 1.00 94.50 582 ARG A N 1
ATOM 4532 C CA . ARG A 1 582 ? 26.902 -9.210 -7.219 1.00 94.50 582 ARG A CA 1
ATOM 4533 C C . ARG A 1 582 ? 27.729 -10.485 -7.202 1.00 94.50 582 ARG A C 1
ATOM 4535 O O . ARG A 1 582 ? 27.215 -11.575 -7.419 1.00 94.50 582 ARG A O 1
ATOM 4542 N N . VAL A 1 583 ? 29.014 -10.344 -6.894 1.00 91.56 583 VAL A N 1
ATOM 4543 C CA . VAL A 1 583 ? 29.975 -11.450 -6.864 1.00 91.56 583 VAL A CA 1
ATOM 4544 C C . VAL A 1 583 ? 30.220 -11.879 -5.415 1.00 91.56 583 VAL A C 1
ATOM 4546 O O . VAL A 1 583 ? 30.634 -11.057 -4.591 1.00 91.56 583 VAL A O 1
ATOM 4549 N N . PRO A 1 584 ? 29.988 -13.153 -5.053 1.00 87.81 584 PRO A N 1
ATOM 4550 C CA . PRO A 1 584 ? 30.347 -13.674 -3.739 1.00 87.81 584 PRO A CA 1
ATOM 4551 C C . PRO A 1 584 ? 31.851 -13.560 -3.484 1.00 87.81 584 PRO A C 1
ATOM 4553 O O . PRO A 1 584 ? 32.660 -13.835 -4.368 1.00 87.81 584 PRO A O 1
ATOM 4556 N N . ARG A 1 585 ? 32.260 -13.268 -2.244 1.00 79.19 585 ARG A N 1
ATOM 4557 C CA . ARG A 1 585 ? 33.686 -13.101 -1.898 1.00 79.19 585 ARG A CA 1
ATOM 4558 C C . ARG A 1 585 ? 34.568 -14.305 -2.257 1.00 79.19 585 ARG A C 1
ATOM 4560 O O . ARG A 1 585 ? 35.744 -14.127 -2.533 1.00 79.19 585 ARG A O 1
ATOM 4567 N N . GLN A 1 586 ? 34.028 -15.523 -2.236 1.00 71.62 586 GLN A N 1
ATOM 4568 C CA . GLN A 1 586 ? 34.777 -16.731 -2.613 1.00 71.62 586 GLN A CA 1
ATOM 4569 C C . GLN A 1 586 ? 35.157 -16.764 -4.102 1.00 71.62 586 GLN A C 1
ATOM 4571 O O . GLN A 1 586 ? 36.097 -17.458 -4.472 1.00 71.62 586 GLN A O 1
ATOM 4576 N N . GLN A 1 587 ? 34.417 -16.032 -4.936 1.00 69.56 587 GLN A N 1
ATOM 4577 C CA . GLN A 1 587 ? 34.614 -15.923 -6.380 1.00 69.56 587 GLN A CA 1
ATOM 4578 C C . GLN A 1 587 ? 35.277 -14.594 -6.777 1.00 69.56 587 GLN A C 1
ATOM 4580 O O . GLN A 1 587 ? 35.754 -14.468 -7.901 1.00 69.56 587 GLN A O 1
ATOM 4585 N N . ASP A 1 588 ? 35.345 -13.623 -5.858 1.00 64.19 588 ASP A N 1
ATOM 4586 C CA . ASP A 1 588 ? 36.106 -12.384 -6.028 1.00 64.19 588 ASP A CA 1
ATOM 4587 C C . ASP A 1 588 ? 37.609 -12.716 -5.959 1.00 64.19 588 ASP A C 1
ATOM 4589 O O . ASP A 1 588 ? 38.130 -13.090 -4.905 1.00 64.19 588 ASP A O 1
ATOM 4593 N N . GLN A 1 589 ? 38.303 -12.651 -7.100 1.00 58.03 589 GLN A N 1
ATOM 4594 C CA . GLN A 1 589 ? 39.692 -13.105 -7.285 1.00 58.03 589 GLN A CA 1
ATOM 4595 C C . GLN A 1 589 ? 40.742 -12.176 -6.632 1.00 58.03 589 GLN A C 1
ATOM 4597 O O . GLN A 1 589 ? 41.784 -11.873 -7.214 1.00 58.03 589 GLN A O 1
ATOM 4602 N N . GLY A 1 590 ? 40.502 -11.727 -5.398 1.00 55.16 590 GLY A N 1
ATOM 4603 C CA . GLY A 1 590 ? 41.456 -10.942 -4.616 1.00 55.16 590 GLY A CA 1
ATOM 4604 C C . GLY A 1 590 ? 41.948 -9.684 -5.357 1.00 55.16 590 GLY A C 1
ATOM 4605 O O . GLY A 1 590 ? 41.167 -9.047 -6.056 1.00 55.16 590 GLY A O 1
ATOM 4606 N N . PRO A 1 591 ? 43.222 -9.271 -5.218 1.00 45.72 591 PRO A N 1
ATOM 4607 C CA . PRO A 1 591 ? 43.732 -7.982 -5.714 1.00 45.72 591 PRO A CA 1
ATOM 4608 C C . PRO A 1 591 ? 43.778 -7.811 -7.255 1.00 45.72 591 PRO A C 1
ATOM 4610 O O . PRO A 1 591 ? 44.377 -6.851 -7.729 1.00 45.72 591 PRO A O 1
ATOM 4613 N N . GLN A 1 592 ? 43.139 -8.695 -8.033 1.00 54.28 592 GLN A N 1
ATOM 4614 C CA . GLN A 1 592 ? 42.813 -8.514 -9.460 1.00 54.28 592 GLN A CA 1
ATOM 4615 C C . GLN A 1 592 ? 41.313 -8.230 -9.698 1.00 54.28 592 GLN A C 1
ATOM 4617 O O . GLN A 1 592 ? 40.785 -8.490 -10.778 1.00 54.28 592 GLN A O 1
ATOM 4622 N N . ALA A 1 593 ? 40.608 -7.704 -8.694 1.00 71.06 593 ALA A N 1
ATOM 4623 C CA . ALA A 1 593 ? 39.245 -7.208 -8.848 1.00 71.06 593 ALA A CA 1
ATOM 4624 C C . ALA A 1 593 ? 39.155 -6.115 -9.934 1.00 71.06 593 ALA A C 1
ATOM 4626 O O . ALA A 1 593 ? 40.079 -5.322 -10.120 1.00 71.06 593 ALA A O 1
ATOM 4627 N N . PHE A 1 594 ? 38.024 -6.051 -10.642 1.00 85.06 594 PHE A N 1
ATOM 4628 C CA . PHE A 1 594 ? 37.797 -5.021 -11.656 1.00 85.06 594 PHE A CA 1
ATOM 4629 C C . PHE A 1 594 ? 37.621 -3.642 -11.001 1.00 85.06 594 PHE A C 1
ATOM 4631 O O . PHE A 1 594 ? 36.633 -3.390 -10.315 1.00 85.06 594 PHE A O 1
ATOM 4638 N N . GLU A 1 595 ? 38.592 -2.754 -11.189 1.00 87.38 595 GLU A N 1
ATOM 4639 C CA . GLU A 1 595 ? 38.543 -1.384 -10.668 1.00 87.38 595 GLU A CA 1
ATOM 4640 C C . GLU A 1 595 ? 37.659 -0.469 -11.530 1.00 87.38 595 GLU A C 1
ATOM 4642 O O . GLU A 1 595 ? 37.305 -0.802 -12.665 1.00 87.38 595 GLU A O 1
ATOM 4647 N N . HIS A 1 596 ? 37.320 0.711 -11.001 1.00 90.75 596 HIS A N 1
ATOM 4648 C CA . HIS A 1 596 ? 36.603 1.745 -11.754 1.00 90.75 596 HIS A CA 1
ATOM 4649 C C . HIS A 1 596 ? 37.293 2.011 -13.103 1.00 90.75 596 HIS A C 1
ATOM 4651 O O . HIS A 1 596 ? 38.493 2.284 -13.170 1.00 90.75 596 HIS A O 1
ATOM 4657 N N . GLY A 1 597 ? 36.523 1.998 -14.189 1.00 90.25 597 GLY A N 1
ATOM 4658 C CA . GLY A 1 597 ? 37.008 2.211 -15.551 1.00 90.25 597 GLY A CA 1
ATOM 4659 C C . GLY A 1 597 ? 37.501 0.943 -16.256 1.00 90.25 597 GLY A C 1
ATOM 4660 O O . GLY A 1 597 ? 37.866 1.014 -17.431 1.00 90.25 597 GLY A O 1
ATOM 4661 N N . ALA A 1 598 ? 37.520 -0.213 -15.586 1.00 91.88 598 ALA A N 1
ATOM 4662 C CA . ALA A 1 598 ? 37.915 -1.469 -16.209 1.00 91.88 598 ALA A CA 1
ATOM 4663 C C . ALA A 1 598 ? 36.899 -1.907 -17.275 1.00 91.88 598 ALA A C 1
ATOM 4665 O O . ALA A 1 598 ? 35.693 -1.970 -17.021 1.00 91.88 598 ALA A O 1
ATOM 4666 N N . ALA A 1 599 ? 37.401 -2.261 -18.460 1.00 93.38 599 ALA A N 1
ATOM 4667 C CA . ALA A 1 599 ? 36.596 -2.876 -19.506 1.00 93.38 599 ALA A CA 1
ATOM 4668 C C . ALA A 1 599 ? 36.276 -4.327 -19.128 1.00 93.38 599 ALA A C 1
ATOM 4670 O O . ALA A 1 599 ? 37.172 -5.154 -18.927 1.00 93.38 599 ALA A O 1
ATOM 4671 N N . VAL A 1 600 ? 34.986 -4.632 -19.054 1.00 94.06 600 VAL A N 1
ATOM 4672 C CA . VAL A 1 600 ? 34.465 -5.9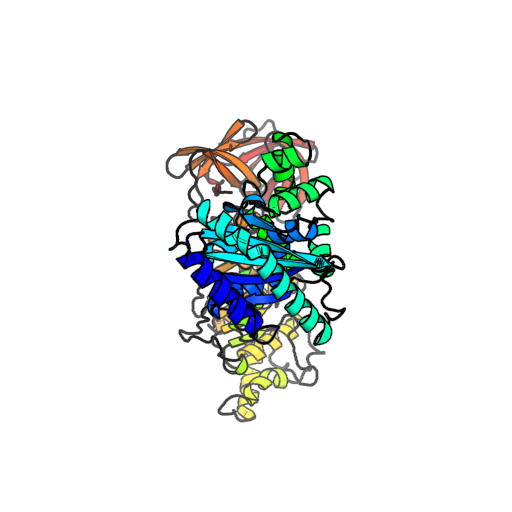21 -18.604 1.00 94.06 600 VAL A CA 1
ATOM 4673 C C . VAL A 1 600 ? 33.356 -6.393 -19.529 1.00 94.06 600 VAL A C 1
ATOM 4675 O O . VAL A 1 600 ? 32.796 -5.640 -20.327 1.00 94.06 600 VAL A O 1
ATOM 4678 N N . SER A 1 601 ? 33.019 -7.663 -19.403 1.00 92.75 601 SER A N 1
ATOM 4679 C CA . SER A 1 601 ? 31.792 -8.208 -19.944 1.00 92.75 601 SER A CA 1
ATOM 4680 C C . SER A 1 601 ? 30.945 -8.754 -18.802 1.00 92.75 601 SER A C 1
ATOM 4682 O O . SER A 1 601 ? 31.478 -9.216 -17.790 1.00 92.75 601 SER A O 1
ATOM 4684 N N . VAL A 1 602 ? 29.626 -8.645 -18.940 1.00 94.44 602 VAL A N 1
ATOM 4685 C CA . VAL A 1 602 ? 28.650 -9.215 -18.010 1.00 94.44 602 VAL A CA 1
ATOM 4686 C C . VAL A 1 602 ? 27.693 -10.114 -18.774 1.00 94.44 602 VAL A C 1
ATOM 4688 O O . VAL A 1 602 ? 27.337 -9.809 -19.911 1.00 94.44 602 VAL A O 1
ATOM 4691 N N . GLY A 1 603 ? 27.270 -11.219 -18.172 1.00 93.88 603 GLY A N 1
ATOM 4692 C CA . GLY A 1 603 ? 26.411 -12.171 -18.864 1.00 93.88 603 GLY A CA 1
ATOM 4693 C C . GLY A 1 603 ? 25.683 -13.146 -17.955 1.00 93.88 603 GLY A C 1
ATOM 4694 O O . GLY A 1 603 ? 26.083 -13.371 -16.813 1.00 93.88 603 GLY A O 1
ATOM 4695 N N . TRP A 1 604 ? 24.601 -13.717 -18.470 1.00 95.38 604 TRP A N 1
ATOM 4696 C CA . TRP A 1 604 ? 23.753 -14.691 -17.784 1.00 95.38 604 TRP A CA 1
ATOM 4697 C C . TRP A 1 604 ? 23.128 -15.663 -18.792 1.00 95.38 604 TRP A C 1
ATOM 4699 O O . TRP A 1 604 ? 23.079 -15.389 -19.993 1.00 95.38 604 TRP A O 1
ATOM 4709 N N . ASP A 1 605 ? 22.646 -16.797 -18.292 1.00 95.19 605 ASP A N 1
ATOM 4710 C CA . ASP A 1 605 ? 21.921 -17.786 -19.094 1.00 95.19 605 ASP A CA 1
ATOM 4711 C C . ASP A 1 605 ? 20.428 -17.435 -19.136 1.00 95.19 605 ASP A C 1
ATOM 4713 O O . ASP A 1 605 ? 19.891 -16.890 -18.170 1.00 95.19 605 ASP A O 1
ATOM 4717 N N . HIS A 1 606 ? 19.725 -17.752 -20.224 1.00 93.50 606 HIS A N 1
ATOM 4718 C CA . HIS A 1 606 ? 18.323 -17.376 -20.435 1.00 93.50 606 HIS A CA 1
ATOM 4719 C C . HIS A 1 606 ? 17.413 -17.793 -19.273 1.00 93.50 606 HIS A C 1
ATOM 4721 O O . HIS A 1 606 ? 16.502 -17.048 -18.919 1.00 93.50 606 HIS A O 1
ATOM 4727 N N . ALA A 1 607 ? 17.687 -18.945 -18.654 1.00 92.19 607 ALA A N 1
ATOM 4728 C CA . ALA A 1 607 ? 16.939 -19.476 -17.514 1.00 92.19 607 ALA A CA 1
ATOM 4729 C C . ALA A 1 607 ? 17.025 -18.613 -16.239 1.00 92.19 607 ALA A C 1
ATOM 4731 O O . ALA A 1 607 ? 16.147 -18.716 -15.389 1.00 92.19 607 ALA A O 1
ATOM 4732 N N . ASN A 1 608 ? 18.044 -17.757 -16.117 1.00 93.56 608 ASN A N 1
ATOM 4733 C CA . ASN A 1 608 ? 18.249 -16.885 -14.955 1.00 93.56 608 ASN A CA 1
ATOM 4734 C C . ASN A 1 608 ? 17.465 -15.567 -15.042 1.00 93.56 608 ASN A C 1
ATOM 4736 O O . ASN A 1 608 ? 17.418 -14.812 -14.071 1.00 93.56 608 ASN A O 1
ATOM 4740 N N . GLY A 1 609 ? 16.902 -15.255 -16.210 1.00 93.00 609 GLY A N 1
ATOM 4741 C CA . GLY A 1 609 ? 15.986 -14.134 -16.365 1.00 93.00 609 GLY A CA 1
ATOM 4742 C C . GLY A 1 609 ? 14.540 -14.588 -16.250 1.00 93.00 609 GLY A C 1
ATOM 4743 O O . GLY A 1 609 ? 14.218 -15.707 -16.644 1.00 93.00 609 GLY A O 1
ATOM 4744 N N . LEU A 1 610 ? 13.654 -13.697 -15.814 1.00 93.94 610 LEU A N 1
ATOM 4745 C CA . LEU A 1 610 ? 12.207 -13.911 -15.859 1.00 93.94 610 LEU A CA 1
ATOM 4746 C C . LEU A 1 610 ? 11.514 -12.823 -16.669 1.00 93.94 610 LEU A C 1
ATOM 4748 O O . LEU A 1 610 ? 11.615 -11.639 -16.345 1.00 93.94 610 LEU A O 1
ATOM 4752 N N . ALA A 1 611 ? 10.774 -13.231 -17.698 1.00 92.62 611 ALA A N 1
ATOM 4753 C CA . ALA A 1 611 ? 9.961 -12.350 -18.521 1.00 92.62 611 ALA A CA 1
ATOM 4754 C C . ALA A 1 611 ? 8.611 -12.062 -17.848 1.00 92.62 611 ALA A C 1
ATOM 4756 O O . ALA A 1 611 ? 7.904 -12.976 -17.411 1.00 92.62 611 ALA A O 1
ATOM 4757 N N . MET A 1 612 ? 8.242 -10.782 -17.790 1.00 91.06 612 MET A N 1
ATOM 4758 C CA . MET A 1 612 ? 7.058 -10.283 -17.089 1.00 91.06 612 MET A CA 1
ATOM 4759 C C . MET A 1 612 ? 6.363 -9.178 -17.891 1.00 91.06 612 MET A C 1
ATOM 4761 O O . MET A 1 612 ? 7.014 -8.432 -18.625 1.00 91.06 612 MET A O 1
ATOM 4765 N N . ALA A 1 613 ? 5.045 -9.058 -17.727 1.00 84.50 613 ALA A N 1
ATOM 4766 C CA . ALA A 1 613 ? 4.276 -7.918 -18.227 1.00 84.50 613 ALA A CA 1
ATOM 4767 C C . ALA A 1 613 ? 4.577 -6.641 -17.426 1.00 84.50 613 ALA A C 1
ATOM 4769 O O . ALA A 1 613 ? 4.884 -6.722 -16.230 1.00 84.50 613 ALA A O 1
ATOM 4770 N N . LEU A 1 614 ? 4.488 -5.490 -18.102 1.00 73.94 614 LEU A N 1
ATOM 4771 C CA . LEU A 1 614 ? 4.582 -4.170 -17.472 1.00 73.94 614 LEU A CA 1
ATOM 4772 C C . LEU A 1 614 ? 3.318 -3.790 -16.700 1.00 73.94 614 LEU A C 1
ATOM 4774 O O . LEU A 1 614 ? 2.204 -4.171 -17.135 1.00 73.94 614 LEU A O 1
#

InterPro domains:
  IPR000792 Transcription regulator LuxR, C-terminal [PF00196] (201-252)
  IPR000792 Transcription regulator LuxR, C-terminal [PR00038] (202-216)
  IPR000792 Transcription regulator LuxR, C-terminal [PR00038] (216-232)
  IPR000792 Transcription regulator LuxR, C-terminal [PR00038] (232-244)
  IPR000792 Transcription regulator LuxR, C-terminal [PS00622] (216-243)
  IPR000792 Transcription regulator LuxR, C-terminal [PS50043] (195-260)
  IPR000792 Transcription regulator LuxR, C-terminal [SM00421] (199-256)
  IPR000792 Transcription regulator LuxR, C-terminal [cd06170] (202-258)
  IPR003439 ABC transporter-like, ATP-binding domain [PF00005] (268-412)
  IPR003439 ABC transporter-like, ATP-binding domain [PS50893] (235-484)
  IPR003593 AAA+ ATPase domain [SM00382] (276-461)
  IPR005893 Spermidine/putrescine import ATP-binding protein PotA-like [TIGR01187] (283-607)
  IPR008995 Molybdate/tungstate binding, C-terminal [SSF50331] (486-608)
  IPR013611 Transport-associated OB, type 2 [PF08402] (531-609)
  IPR016032 Signal transduction response regulator, C-terminal effector [SSF46894] (195-257)
  IPR017871 ABC transporter-like, conserved site [PS00211] (384-398)
  IPR027417 P-loop containing nucleoside triphosphate hydrolase [G3DSA:3.40.50.300] (260-471)
  IPR027417 P-loop containing nucleoside triphosphate hydrolase [SSF52540] (263-492)
  IPR036388 Winged helix-like DNA-binding domain superfamily [G3DSA:1.10.10.10] (199-259)
  IPR050093 ABC Transporter, Small Molecule Importer [PTHR42781] (261-605)

Radius of gyration: 32.98 Å; chains: 1; bounding box: 99×62×75 Å

Sequence (614 aa):
MRPKELKLWTSGVAHLLDLPAGHPRLSGLSHWLRQICPVDHFVLFVYEGNHRPLAMFDTFCADKRGVYVDDYQCGPYLLDPFYLACTRGQAPGLWRLRQFAPDHFYLGEYYLTYYQQTGLAEEVAFFVDLGGGATAVLSLMRSTASCAFSRDEMQLIECAQAVVEQVINEAWRLRQAQQPRPAQDLDFKIREAFDQFGAHILTGREREIVQLLLRGHSSASVAEQLSISPGTVKIHRKNIYAKLGIGSQSELLGLFIRDLTGQELAVNGLDFSVRRGSFHSFLGGSGCGKTTTLRMIAGFEQPTSGEVRLAGKNVAGVPAFERPVNMVFQHYALFPHLSVAQNIAYGLRYRTPRPDKKTQARMADEALEMVRLSGFGQRKPSELSGGQQQRVALARALVNKPTVLLLDEPLAALDRKLRKEMQSELLRLQREVGITFVLVTHDQEEALSMSDSISVMHNGSIIQTATPEQLYETPASRYVADFIGESNLFNGTVRRLQGNSVVLRTAQGLELTSPLTPTGKSLNADAEGCIAVRPELISIAGASADLAREVTLPGCVEDRIYLGNSTEYRVRTQAFGVVCVRVPRQQDQGPQAFEHGAAVSVGWDHANGLAMAL

Organism: NCBI:txid96644

Foldseek 3Di:
DPPVLVVLVVVLLVVLVPFDAAPRSVVSVVVSLCVQPNFDKKWKWKDADQFFTDTRDIDDDPVLCCQPPVVSRQFLCLLPLVNVCLLVCPDFFKAWSVVSAAPQRCVDPSCVVRVVVNQWDTKMWGWEDLPPSMIMIMITTHGVVDDDQDPVSSVSVRVCNVVVNVSVNRNVVVCCVPPNDDPVSRNCQLVVLLCCPCVVQDDPLLSLLLSCLSSRHDLVRSCVVVVHDSVVSVVSVVVSCVSVVHDDSNVSNVSSVCSNNVDQPLADDEDDDDDWLFEEEEAEDPSLNRVVVLCCQQQVDADPDDFDDDPRDTCHVPHNLPALEFEQDQVLPFDQPAFLLCSQLVNLCPDVVRDDPVVSSVLSQVLCVLLPNHPRRRHGLVVDDLLRSLSSSVSSRPSSPGQEYEYEQNQVPDDPVSSVVVLVSVQVSSVVSSHYYYYYDHDLCSRQVRGQWYFYTDSNYGPDIDHSCCLDQQNQAPCSLVRRAHKDKFKFFFQDDDPQWTFGQGPLRDTAIAGARPNYDDDDHRAIKIKIFHQAQKDKDAPPDDPPAPDKFKFFFADWDDPPQWIWTFTQTPRRGTDIHIGGPVRQPPPPHRDGGGTMMMHHYRHRIHMHHD

Secondary structure (DSSP, 8-state):
--HHHHHHHHHHHHHHHHSPTTHHHHHHHHHHHHHHS--SEEEEEEEETTBPPEEEEE---HHHHIIIIIGGGTTGGGG-HHHHHHHTTPPSEEEEGGGTS-TTGGGSHHIIIIIGGGTEEEEEEEEEEEETTEEEEEEEEEETTSPPPPHHHHHHHHTTHHHHHHHHHHHHHHHHHHSPPPGGGB-HHHHHHHHHTTTTTS-HHHHHHHHHHHTT--HHHHHHHTTS-HHHHHHHHHHHHHHHT-SSHHHHHHHHHHHHH----S---------TT-EEEEE--TTSSHHHHHHHHHTSS--SSS--EETTEE-TT--GGGSSEEEE-TTTT--TTS-HHHHHHTGGGGSSSPPPHHHHHHHHHHHHHHTT-TT-TTS-GGGS-HHHHHHHHHHHHHTT--SEEEEESTTTTS-HHHHHHHHHHHHHHHHHH--EEEEEES-HHHHHHH-SEEEEEETTEEEEEE-HHHHHHS-SSHHHHHHSS--EEEEEEEEEEETTEEEEEETTS-EEEEEBPTTSPPPPTT-EEEEEE-GGG-EEEETTS----SEEEEEEEEEEEE-SSEEEEEEEETTTEEEEEEEETTTS-GGG---TT-EEEEEE-GGGEEEEE-

pLDDT: mean 86.23, std 9.52, range [45.72, 97.75]